Protein AF-E9US32-F1 (afdb_monomer_lite)

pLDDT: mean 86.63, std 15.6, range [25.38, 98.56]

Structure (mmCIF, N/CA/C/O backbone):
data_AF-E9US32-F1
#
_entry.id   AF-E9US32-F1
#
loop_
_atom_site.group_PDB
_atom_site.id
_atom_site.type_symbol
_atom_site.label_atom_id
_atom_site.label_alt_id
_atom_site.label_comp_id
_atom_site.label_asym_id
_atom_site.label_entity_id
_atom_site.label_seq_id
_atom_site.pdbx_PDB_ins_code
_atom_site.Cartn_x
_atom_site.Cartn_y
_atom_site.Cartn_z
_atom_site.occupancy
_atom_site.B_iso_or_equiv
_atom_site.auth_seq_id
_atom_site.auth_comp_id
_atom_site.auth_asym_id
_atom_site.auth_atom_id
_atom_site.pdbx_PDB_model_num
ATOM 1 N N . MET A 1 1 ? 42.196 -0.517 -2.746 1.00 33.12 1 MET A N 1
ATOM 2 C CA . MET A 1 1 ? 41.275 -0.641 -1.598 1.00 33.12 1 MET A CA 1
ATOM 3 C C . MET A 1 1 ? 40.089 0.260 -1.875 1.00 33.12 1 MET A C 1
ATOM 5 O O . MET A 1 1 ? 40.112 1.426 -1.510 1.00 33.12 1 MET A O 1
ATOM 9 N N . ALA A 1 2 ? 39.136 -0.258 -2.647 1.00 28.08 2 ALA A N 1
ATOM 10 C CA . ALA A 1 2 ? 37.879 0.413 -2.938 1.00 28.08 2 ALA A CA 1
ATOM 11 C C . ALA A 1 2 ? 36.905 0.068 -1.808 1.00 28.08 2 ALA A C 1
ATOM 13 O O . ALA A 1 2 ? 36.760 -1.105 -1.464 1.00 28.08 2 ALA A O 1
ATOM 14 N N . GLY A 1 3 ? 36.318 1.093 -1.194 1.00 25.38 3 GLY A N 1
ATOM 15 C CA . GLY A 1 3 ? 35.270 0.926 -0.199 1.00 25.38 3 GLY A CA 1
ATOM 16 C C . GLY A 1 3 ? 34.021 0.398 -0.886 1.00 25.38 3 GLY A C 1
ATOM 17 O O . GLY A 1 3 ? 33.358 1.132 -1.611 1.00 25.38 3 GLY A O 1
ATOM 18 N N . LEU A 1 4 ? 33.727 -0.881 -0.668 1.00 26.52 4 LEU A N 1
ATOM 19 C CA . LEU A 1 4 ? 32.399 -1.427 -0.895 1.00 26.52 4 LEU A CA 1
ATOM 20 C C . LEU A 1 4 ? 31.478 -0.754 0.122 1.00 26.52 4 LEU A C 1
ATOM 22 O O . LEU A 1 4 ? 31.579 -0.998 1.325 1.00 26.52 4 LEU A O 1
ATOM 26 N N . SER A 1 5 ? 30.642 0.153 -0.376 1.00 29.42 5 SER A N 1
ATOM 27 C CA . SER A 1 5 ? 29.498 0.670 0.358 1.00 29.42 5 SER A CA 1
ATOM 28 C C . SER A 1 5 ? 28.623 -0.527 0.713 1.00 29.42 5 SER A C 1
ATOM 30 O O . SER A 1 5 ? 28.051 -1.171 -0.164 1.00 29.42 5 SER A O 1
ATOM 32 N N . SER A 1 6 ? 28.599 -0.875 1.997 1.00 28.56 6 SER A N 1
ATOM 33 C CA . SER A 1 6 ? 27.664 -1.842 2.552 1.00 28.56 6 SER A CA 1
ATOM 34 C C . SER A 1 6 ? 26.272 -1.230 2.439 1.00 28.56 6 SER A C 1
ATOM 36 O O . SER A 1 6 ? 25.835 -0.523 3.347 1.00 28.56 6 SER A O 1
ATOM 38 N N . ALA A 1 7 ? 25.595 -1.471 1.315 1.00 28.92 7 ALA A N 1
ATOM 39 C CA . ALA A 1 7 ? 24.156 -1.296 1.226 1.00 28.92 7 ALA A CA 1
ATOM 40 C C . ALA A 1 7 ? 23.551 -2.099 2.379 1.00 28.92 7 ALA A C 1
ATOM 42 O O . ALA A 1 7 ? 23.775 -3.306 2.501 1.00 28.92 7 ALA A O 1
ATOM 43 N N . ARG A 1 8 ? 22.884 -1.403 3.302 1.00 32.75 8 ARG A N 1
ATOM 44 C CA . ARG A 1 8 ? 22.058 -2.068 4.300 1.00 32.75 8 ARG A CA 1
ATOM 45 C C . ARG A 1 8 ? 21.057 -2.912 3.523 1.00 32.75 8 ARG A C 1
ATOM 47 O O . ARG A 1 8 ? 20.440 -2.417 2.588 1.00 32.75 8 ARG A O 1
ATOM 54 N N . MET A 1 9 ? 20.936 -4.167 3.923 1.00 30.48 9 MET A N 1
ATOM 55 C CA . MET A 1 9 ? 19.876 -5.093 3.542 1.00 30.48 9 MET A CA 1
ATOM 56 C C . MET A 1 9 ? 18.570 -4.590 4.183 1.00 30.48 9 MET A C 1
ATOM 58 O O . MET A 1 9 ? 18.057 -5.183 5.121 1.00 30.48 9 MET A O 1
ATOM 62 N N . GLY A 1 10 ? 18.167 -3.380 3.795 1.00 34.59 10 GLY A N 1
ATOM 63 C CA . GLY A 1 10 ? 16.884 -2.762 4.081 1.00 34.59 10 GLY A CA 1
ATOM 64 C C . GLY A 1 10 ? 16.019 -2.964 2.851 1.00 34.59 10 GLY A C 1
ATOM 65 O O . GLY A 1 10 ? 16.542 -2.904 1.735 1.00 34.59 10 GLY A O 1
ATOM 66 N N . ASP A 1 11 ? 14.756 -3.290 3.094 1.00 50.34 11 ASP A N 1
ATOM 67 C CA . ASP A 1 11 ? 13.759 -3.715 2.119 1.00 50.34 11 ASP A CA 1
ATOM 68 C C . ASP A 1 11 ? 13.959 -3.108 0.737 1.00 50.34 11 ASP A C 1
ATOM 70 O O . ASP A 1 11 ? 13.928 -1.894 0.527 1.00 50.34 11 ASP A O 1
ATOM 74 N N . THR A 1 12 ? 14.237 -3.986 -0.217 1.00 52.41 12 THR A N 1
ATOM 75 C CA . THR A 1 12 ? 14.432 -3.574 -1.601 1.00 52.41 12 THR A CA 1
ATOM 76 C C . THR A 1 12 ? 13.021 -3.384 -2.171 1.00 52.41 12 THR A C 1
ATOM 78 O O . THR A 1 12 ? 12.238 -4.325 -2.070 1.00 52.41 12 THR A O 1
ATOM 81 N N . PRO A 1 13 ? 12.668 -2.230 -2.772 1.00 60.69 13 PRO A N 1
ATOM 82 C CA . PRO A 1 13 ? 11.285 -1.882 -3.129 1.00 60.69 13 PRO A CA 1
ATOM 83 C C . PRO A 1 13 ? 10.543 -3.021 -3.843 1.00 60.69 13 PRO A C 1
ATOM 85 O O . PRO A 1 13 ? 11.126 -3.668 -4.715 1.00 60.69 13 PRO A O 1
ATOM 88 N N . CYS A 1 14 ? 9.286 -3.283 -3.471 1.00 73.88 14 CYS A N 1
ATOM 89 C CA . CYS A 1 14 ? 8.436 -4.324 -4.069 1.00 73.88 14 CYS A CA 1
ATOM 90 C C . CYS A 1 14 ? 7.945 -3.907 -5.467 1.00 73.88 14 CYS A C 1
ATOM 92 O O . CYS A 1 14 ? 6.761 -3.680 -5.682 1.00 73.88 14 CYS A O 1
ATOM 94 N N . VAL A 1 15 ? 8.880 -3.743 -6.399 1.00 91.19 15 VAL A N 1
ATOM 95 C CA . VAL A 1 15 ? 8.635 -3.396 -7.805 1.00 91.19 15 VAL A CA 1
ATOM 96 C C . VAL A 1 15 ? 9.243 -4.460 -8.712 1.00 91.19 15 VAL A C 1
ATOM 98 O O . VAL A 1 15 ? 10.075 -5.258 -8.259 1.00 91.19 15 VAL A O 1
ATOM 101 N N . THR A 1 16 ? 8.895 -4.465 -10.002 1.00 96.69 16 THR A N 1
ATOM 102 C CA . THR A 1 16 ? 9.508 -5.394 -10.959 1.00 96.69 16 THR A CA 1
ATOM 103 C C . THR A 1 16 ? 11.023 -5.226 -10.989 1.00 96.69 16 THR A C 1
ATOM 105 O O . THR A 1 16 ? 11.547 -4.167 -11.346 1.00 96.69 16 THR A O 1
ATOM 108 N N . ARG A 1 17 ? 11.731 -6.307 -10.665 1.00 96.31 17 ARG A N 1
ATOM 109 C CA . ARG A 1 17 ? 13.176 -6.438 -10.817 1.00 96.31 17 ARG A CA 1
ATOM 110 C C . ARG A 1 17 ? 13.511 -7.201 -12.073 1.00 96.31 17 ARG A C 1
ATOM 112 O O . ARG A 1 17 ? 12.969 -8.275 -12.326 1.00 96.31 17 ARG A O 1
ATOM 119 N N . TYR A 1 18 ? 14.469 -6.673 -12.814 1.00 97.75 18 TYR A N 1
ATOM 120 C CA . TYR A 1 18 ? 14.987 -7.333 -13.992 1.00 97.75 18 TYR A CA 1
ATOM 121 C C . TYR A 1 18 ? 16.349 -7.935 -13.681 1.00 97.75 18 TYR A C 1
ATOM 123 O O . TYR A 1 18 ? 17.200 -7.317 -13.040 1.00 97.75 18 TYR A O 1
ATOM 131 N N . TYR A 1 19 ? 16.560 -9.153 -14.165 1.00 97.19 19 TYR A N 1
ATOM 132 C CA . TYR A 1 19 ? 17.785 -9.914 -13.966 1.00 97.19 19 TYR A CA 1
ATOM 133 C C . TYR A 1 19 ? 18.285 -10.467 -15.287 1.00 97.19 19 TYR A C 1
ATOM 135 O O . TYR A 1 19 ? 17.504 -10.821 -16.168 1.00 97.19 19 TYR A O 1
ATOM 143 N N . PHE A 1 20 ? 19.602 -10.595 -15.395 1.00 96.50 20 PHE A N 1
ATOM 144 C CA . PHE A 1 20 ? 20.229 -11.310 -16.490 1.00 96.50 20 PHE A CA 1
ATOM 145 C C . PHE A 1 20 ? 20.778 -12.646 -15.988 1.00 96.50 20 PHE A C 1
ATOM 147 O O . PHE A 1 20 ? 21.708 -12.681 -15.184 1.00 96.50 20 PHE A O 1
ATOM 154 N N . ASP A 1 21 ? 20.199 -13.743 -16.469 1.00 95.06 21 ASP A N 1
ATOM 155 C CA . ASP A 1 21 ? 20.734 -15.090 -16.291 1.00 95.06 21 ASP A CA 1
ATOM 156 C C . ASP A 1 21 ? 21.864 -15.292 -17.306 1.00 95.06 21 ASP A C 1
ATOM 158 O O . ASP A 1 21 ? 21.613 -15.470 -18.500 1.00 95.06 21 ASP A O 1
ATOM 162 N N . SER A 1 22 ? 23.115 -15.245 -16.841 1.00 91.31 22 SER A N 1
ATOM 163 C CA . SER A 1 22 ? 24.295 -15.392 -17.698 1.00 91.31 22 SER A CA 1
ATOM 164 C C . SER A 1 22 ? 24.464 -16.798 -18.266 1.00 91.31 22 SER A C 1
ATOM 166 O O . SER A 1 22 ? 25.012 -16.941 -19.360 1.00 91.31 22 SER A O 1
ATOM 168 N N . ASP A 1 23 ? 23.992 -17.824 -17.555 1.00 91.19 23 ASP A N 1
ATOM 169 C CA . ASP A 1 23 ? 24.135 -19.221 -17.971 1.00 91.19 23 ASP A CA 1
ATOM 170 C C . ASP A 1 23 ? 23.186 -19.532 -19.129 1.00 91.19 23 ASP A C 1
ATOM 172 O O . ASP A 1 23 ? 23.550 -20.229 -20.079 1.00 91.19 23 ASP A O 1
ATOM 176 N N . ARG A 1 24 ? 21.969 -18.977 -19.074 1.00 91.81 24 ARG A N 1
ATOM 177 C CA . ARG A 1 24 ? 20.950 -19.130 -20.124 1.00 91.81 24 ARG A CA 1
ATOM 178 C C . ARG A 1 24 ? 20.936 -17.990 -21.138 1.00 91.81 24 ARG A C 1
ATOM 180 O O . ARG A 1 24 ? 20.272 -18.118 -22.163 1.00 91.81 24 ARG A O 1
ATOM 187 N N . ARG A 1 25 ? 21.661 -16.900 -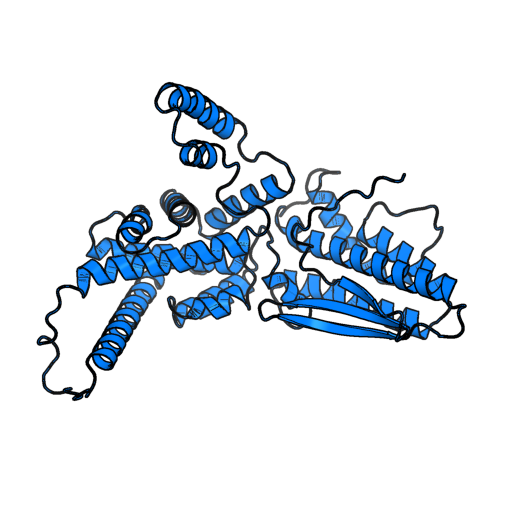20.866 1.00 91.50 25 ARG A N 1
ATOM 188 C CA . ARG A 1 25 ? 21.627 -15.619 -21.596 1.00 91.50 25 ARG A CA 1
ATOM 189 C C . ARG A 1 25 ? 20.204 -15.080 -21.731 1.00 91.50 25 ARG A C 1
ATOM 191 O O . ARG A 1 25 ? 19.764 -14.726 -22.819 1.00 91.50 25 ARG A O 1
ATOM 198 N N . GLN A 1 26 ? 19.484 -15.029 -20.616 1.00 95.81 26 GLN A N 1
ATOM 199 C CA . GLN A 1 26 ? 18.077 -14.629 -20.571 1.00 95.81 26 GLN A CA 1
ATOM 200 C C . GLN A 1 26 ? 17.880 -13.379 -19.734 1.00 95.81 26 GLN A C 1
ATOM 202 O O . GLN A 1 26 ? 18.433 -13.263 -18.644 1.00 95.81 26 GLN A O 1
ATOM 207 N N . LEU A 1 27 ? 17.054 -12.467 -20.235 1.00 97.69 27 LEU A N 1
ATOM 208 C CA . LEU A 1 27 ? 16.496 -11.385 -19.441 1.00 97.69 27 LEU A CA 1
ATOM 209 C C . LEU A 1 27 ? 15.229 -11.903 -18.752 1.00 97.69 27 LEU A C 1
ATOM 211 O O . LEU A 1 27 ? 14.316 -12.407 -19.410 1.00 97.69 27 LEU A O 1
ATOM 215 N N . LEU A 1 28 ? 15.192 -11.797 -17.431 1.00 98.12 28 LEU A N 1
ATOM 216 C CA . LEU A 1 28 ? 14.092 -12.222 -16.574 1.00 98.12 28 LEU A CA 1
ATOM 217 C C . LEU A 1 28 ? 13.494 -10.999 -15.882 1.00 98.12 28 LEU A C 1
ATOM 219 O O . LEU A 1 28 ? 14.233 -10.086 -15.524 1.00 98.12 28 LEU A O 1
ATOM 223 N N . ALA A 1 29 ? 12.186 -11.014 -15.658 1.00 97.75 29 ALA A N 1
ATOM 224 C CA . ALA A 1 29 ? 11.481 -10.048 -14.827 1.00 97.75 29 ALA A CA 1
ATOM 225 C C . ALA A 1 29 ? 10.847 -10.788 -13.651 1.00 97.75 29 ALA A C 1
ATOM 227 O O . ALA A 1 29 ? 10.206 -11.824 -13.849 1.00 97.75 29 ALA A O 1
ATOM 228 N N . THR A 1 30 ? 11.024 -10.278 -12.438 1.00 96.38 30 THR A N 1
ATOM 229 C CA . THR A 1 30 ? 10.445 -10.847 -11.221 1.00 96.38 30 THR A CA 1
ATOM 230 C C . THR A 1 30 ? 9.756 -9.775 -10.409 1.00 96.38 30 THR A C 1
ATOM 232 O O . THR A 1 30 ? 10.278 -8.668 -10.297 1.00 96.38 30 THR A O 1
ATOM 235 N N . TRP A 1 31 ? 8.641 -10.113 -9.789 1.00 94.75 31 TRP A N 1
ATOM 236 C CA . TRP A 1 31 ? 7.932 -9.201 -8.909 1.00 94.75 31 TRP A CA 1
ATOM 237 C C . TRP A 1 31 ? 7.152 -9.960 -7.858 1.00 94.75 31 TRP A C 1
ATOM 239 O O . TRP A 1 31 ? 6.773 -11.110 -8.078 1.00 94.75 31 TRP A O 1
ATOM 249 N N . ASP A 1 32 ? 6.887 -9.299 -6.743 1.00 91.06 32 ASP A N 1
ATOM 250 C CA . ASP A 1 32 ? 6.086 -9.866 -5.674 1.00 91.06 32 ASP A CA 1
ATOM 251 C C . ASP A 1 32 ? 4.621 -9.467 -5.822 1.00 91.06 32 ASP A C 1
ATOM 253 O O . ASP A 1 32 ? 4.270 -8.419 -6.360 1.00 91.06 32 ASP A O 1
ATOM 257 N N . THR A 1 33 ? 3.757 -10.351 -5.356 1.00 88.88 33 THR A N 1
ATOM 258 C CA . THR A 1 33 ? 2.329 -10.116 -5.159 1.00 88.88 33 THR A CA 1
ATOM 259 C C . THR A 1 33 ? 2.014 -10.431 -3.706 1.00 88.88 33 THR A C 1
ATOM 261 O O . THR A 1 33 ? 2.810 -11.090 -3.031 1.00 88.88 33 THR A O 1
ATOM 264 N N . GLY A 1 34 ? 0.839 -10.036 -3.218 1.00 85.00 34 GLY A N 1
ATOM 265 C CA . GLY A 1 34 ? 0.440 -10.347 -1.843 1.00 85.00 34 GLY A CA 1
ATOM 266 C C . GLY A 1 34 ? 0.414 -11.847 -1.504 1.00 85.00 34 GLY A C 1
ATOM 267 O O . GLY A 1 34 ? 0.432 -12.199 -0.330 1.00 85.00 34 GLY A O 1
ATOM 268 N N . VAL A 1 35 ? 0.428 -12.744 -2.499 1.00 87.62 35 VAL A N 1
ATOM 269 C CA . VAL A 1 35 ? 0.443 -14.207 -2.308 1.00 87.62 35 VAL A CA 1
ATOM 270 C C . VAL A 1 35 ? 1.777 -14.878 -2.668 1.00 87.62 35 VAL A C 1
ATOM 272 O O . VAL A 1 35 ? 1.917 -16.089 -2.488 1.00 87.62 35 VAL A O 1
ATOM 275 N N . GLY A 1 36 ? 2.766 -14.126 -3.164 1.00 89.12 36 GLY A N 1
ATOM 276 C CA . GLY A 1 36 ? 4.097 -14.643 -3.495 1.00 89.12 36 GLY A CA 1
ATOM 277 C C . GLY A 1 36 ? 4.745 -14.022 -4.735 1.00 89.12 36 GLY A C 1
ATOM 278 O O . GLY A 1 36 ? 4.181 -13.151 -5.395 1.00 89.12 36 GLY A O 1
ATOM 279 N N . GLY A 1 37 ? 5.953 -14.492 -5.051 1.00 91.06 37 GLY A N 1
ATOM 280 C CA . GLY A 1 37 ? 6.758 -13.995 -6.166 1.00 91.06 37 GLY A CA 1
ATOM 281 C C . GLY A 1 37 ? 6.405 -14.630 -7.513 1.00 91.06 37 GLY A C 1
ATOM 282 O O . GLY A 1 37 ? 6.211 -15.841 -7.628 1.00 91.06 37 GLY A O 1
ATOM 283 N N . HIS A 1 38 ? 6.394 -13.810 -8.557 1.00 93.81 38 HIS A N 1
ATOM 284 C CA . HIS A 1 38 ? 6.261 -14.206 -9.952 1.00 93.81 38 HIS A CA 1
ATOM 285 C C . HIS A 1 38 ? 7.571 -13.961 -10.697 1.00 93.81 38 HIS A C 1
ATOM 287 O O . HIS A 1 38 ? 8.312 -13.026 -10.403 1.00 93.81 38 HIS A O 1
ATOM 293 N N . ALA A 1 39 ? 7.846 -14.799 -11.693 1.00 95.81 39 ALA A N 1
ATOM 294 C CA . ALA A 1 39 ? 8.992 -14.647 -12.576 1.00 95.81 39 ALA A CA 1
ATOM 295 C C . ALA A 1 39 ? 8.594 -14.998 -14.008 1.00 95.81 39 ALA A C 1
ATOM 297 O O . ALA A 1 39 ? 7.992 -16.047 -14.251 1.00 95.81 39 ALA A O 1
ATOM 298 N N . ILE A 1 40 ? 8.966 -14.149 -14.961 1.00 97.25 40 ILE A N 1
ATOM 299 C CA . ILE A 1 40 ? 8.816 -14.425 -16.389 1.00 97.25 40 ILE A CA 1
ATOM 300 C C . ILE A 1 40 ? 10.134 -14.206 -17.115 1.00 97.25 40 ILE A C 1
ATOM 302 O O . ILE A 1 40 ? 11.005 -13.455 -16.678 1.00 97.25 40 ILE A O 1
ATOM 306 N N . ARG A 1 41 ? 10.263 -14.858 -18.265 1.00 97.94 41 ARG A N 1
ATOM 307 C CA . ARG A 1 41 ? 11.333 -14.574 -19.213 1.00 97.94 41 ARG A CA 1
ATOM 308 C C . ARG A 1 41 ? 10.867 -13.493 -20.181 1.00 97.94 41 ARG A C 1
ATOM 310 O O . ARG A 1 41 ? 9.861 -13.696 -20.854 1.00 97.94 41 ARG A O 1
ATOM 317 N N . VAL A 1 42 ? 11.639 -12.416 -20.279 1.00 97.94 42 VAL A N 1
ATOM 318 C CA . VAL A 1 42 ? 11.389 -11.280 -21.174 1.00 97.94 42 VAL A CA 1
ATOM 319 C C . VAL A 1 42 ? 11.977 -11.551 -22.556 1.00 97.94 42 VAL A C 1
ATOM 321 O O . VAL A 1 42 ? 11.264 -11.539 -23.552 1.00 97.94 42 VAL A O 1
ATOM 324 N N . ALA A 1 43 ? 13.278 -11.849 -22.627 1.00 97.19 43 ALA A N 1
ATOM 325 C CA . ALA A 1 43 ? 13.981 -12.023 -23.896 1.00 97.19 43 ALA A CA 1
ATOM 326 C C . ALA A 1 43 ? 15.167 -12.991 -23.781 1.00 97.19 43 ALA A C 1
ATOM 328 O O . ALA A 1 43 ? 15.773 -13.130 -22.717 1.00 97.19 43 ALA A O 1
ATOM 329 N N . ASP A 1 44 ? 15.525 -13.626 -24.898 1.00 95.06 44 ASP A N 1
ATOM 330 C CA . ASP A 1 44 ? 16.792 -14.345 -25.057 1.00 95.06 44 ASP A CA 1
ATOM 331 C C . ASP A 1 44 ? 17.827 -13.379 -25.670 1.00 95.06 44 ASP A C 1
ATOM 333 O O . ASP A 1 44 ? 17.601 -12.812 -26.741 1.00 95.06 44 ASP A O 1
ATOM 337 N N . ILE A 1 45 ? 18.963 -13.175 -25.000 1.00 90.19 45 ILE A N 1
ATOM 338 C CA . ILE A 1 45 ? 20.036 -12.295 -25.476 1.00 90.19 45 ILE A CA 1
ATOM 339 C C . ILE A 1 45 ? 20.917 -13.067 -26.475 1.00 90.19 45 ILE A C 1
ATOM 341 O O . ILE A 1 45 ? 21.461 -14.118 -26.110 1.00 90.19 45 ILE A O 1
ATOM 345 N N . PRO A 1 46 ? 21.100 -12.558 -27.713 1.00 87.31 46 PRO A N 1
ATOM 346 C CA . PRO A 1 46 ? 21.874 -13.207 -28.768 1.00 87.31 46 PRO A CA 1
ATOM 347 C C . PRO A 1 46 ? 23.228 -13.740 -28.297 1.00 87.31 46 PRO A C 1
ATOM 349 O O . PRO A 1 46 ? 23.942 -13.070 -27.550 1.00 87.31 46 PRO A O 1
ATOM 352 N N . THR A 1 47 ? 23.577 -14.960 -28.718 1.00 78.44 47 THR A N 1
ATOM 353 C CA . THR A 1 47 ? 24.789 -15.678 -28.281 1.00 78.44 47 THR A CA 1
ATOM 354 C C . THR A 1 47 ? 26.060 -15.277 -29.025 1.00 78.44 47 THR A C 1
ATOM 356 O O . THR A 1 47 ? 27.156 -15.643 -28.609 1.00 78.44 47 THR A O 1
ATOM 359 N N . ASP A 1 48 ? 25.900 -14.591 -30.151 1.00 77.50 48 ASP A N 1
ATOM 360 C CA . ASP A 1 48 ? 26.945 -14.160 -31.079 1.00 77.50 48 ASP A CA 1
ATOM 361 C C . ASP A 1 48 ? 27.757 -12.960 -30.575 1.00 77.50 48 ASP A C 1
ATOM 363 O O . ASP A 1 48 ? 28.880 -12.754 -31.035 1.00 77.50 48 ASP A O 1
ATOM 367 N N . LEU A 1 49 ? 27.255 -12.230 -29.576 1.00 70.06 49 LEU A N 1
ATOM 368 C CA . LEU A 1 49 ? 28.072 -11.303 -28.800 1.00 70.06 49 LEU A CA 1
ATOM 369 C C . LEU A 1 49 ? 29.132 -12.061 -27.991 1.00 70.06 49 LEU A C 1
ATOM 371 O O . LEU A 1 49 ? 28.805 -13.024 -27.281 1.00 70.06 49 LEU A O 1
ATOM 375 N N . GLU A 1 50 ? 30.380 -11.577 -28.059 1.00 67.00 50 GLU A N 1
ATOM 376 C CA . GLU A 1 50 ? 31.491 -12.039 -27.221 1.00 67.00 50 GLU A CA 1
ATOM 377 C C . GLU A 1 50 ? 31.048 -12.149 -25.751 1.00 67.00 50 GLU A C 1
ATOM 379 O O . GLU A 1 50 ? 30.305 -11.308 -25.244 1.00 67.00 50 GLU A O 1
ATOM 384 N N . ILE A 1 51 ? 31.483 -13.212 -25.067 1.00 60.00 51 ILE A N 1
ATOM 385 C CA . ILE A 1 51 ? 30.947 -13.608 -23.752 1.00 60.00 51 ILE A CA 1
ATOM 386 C C . ILE A 1 51 ? 31.142 -12.504 -22.697 1.00 60.00 51 ILE A C 1
ATOM 388 O O . ILE A 1 51 ? 30.223 -12.244 -21.925 1.00 60.00 51 ILE A O 1
ATOM 392 N N . GLU A 1 52 ? 32.292 -11.820 -22.677 1.00 65.50 52 GLU A N 1
ATOM 393 C CA . GLU A 1 52 ? 32.559 -10.750 -21.701 1.00 65.50 52 GLU A CA 1
ATOM 394 C C . GLU A 1 52 ? 31.746 -9.461 -21.965 1.00 65.50 52 GLU A C 1
ATOM 396 O O . GLU A 1 52 ? 31.083 -8.996 -21.033 1.00 65.50 52 GLU A O 1
ATOM 401 N N . PRO A 1 53 ? 31.691 -8.904 -23.194 1.00 67.56 53 PRO A N 1
ATOM 402 C CA . PRO A 1 53 ? 30.788 -7.793 -23.514 1.00 67.56 53 PRO A CA 1
ATOM 403 C C . PRO A 1 53 ? 29.301 -8.138 -23.336 1.00 67.56 53 PRO A C 1
ATOM 405 O O . PRO A 1 53 ? 28.535 -7.330 -22.814 1.00 67.56 53 PRO A O 1
ATOM 408 N N . GLY A 1 54 ? 28.888 -9.352 -23.716 1.00 67.69 54 GLY A N 1
ATOM 409 C CA . GLY A 1 54 ? 27.488 -9.783 -23.673 1.00 67.69 54 GLY A CA 1
ATOM 410 C C . GLY A 1 54 ? 26.908 -9.868 -22.259 1.00 67.69 54 GLY A C 1
ATOM 411 O O . GLY A 1 54 ? 25.760 -9.478 -22.047 1.00 67.69 54 GLY A O 1
ATOM 412 N N . VAL A 1 55 ? 27.700 -10.314 -21.275 1.00 77.56 55 VAL A N 1
ATOM 413 C CA . VAL A 1 55 ? 27.279 -10.317 -19.861 1.00 77.56 55 VAL A CA 1
ATOM 414 C C . VAL A 1 55 ? 27.129 -8.889 -19.334 1.00 77.56 55 VAL A C 1
ATOM 416 O O . VAL A 1 55 ? 26.144 -8.591 -18.660 1.00 77.56 55 VAL A O 1
ATOM 419 N N . GLY A 1 56 ? 28.057 -7.991 -19.682 1.00 87.12 56 GLY A N 1
ATOM 420 C CA . GLY A 1 56 ? 27.976 -6.578 -19.302 1.00 87.12 56 GLY A CA 1
ATOM 421 C C . GLY A 1 56 ? 26.724 -5.888 -19.850 1.00 87.12 56 GLY A C 1
ATOM 422 O O . GLY A 1 56 ? 26.030 -5.201 -19.103 1.00 87.12 56 GLY A O 1
ATOM 423 N N . ILE A 1 57 ? 26.399 -6.131 -21.123 1.00 90.25 57 ILE A N 1
ATOM 424 C CA . ILE A 1 57 ? 25.213 -5.580 -21.799 1.00 90.25 57 ILE A CA 1
ATOM 425 C C . ILE A 1 57 ? 23.919 -6.081 -21.147 1.00 90.25 57 ILE A C 1
ATOM 427 O O . ILE A 1 57 ? 23.050 -5.273 -20.818 1.00 90.25 57 ILE A O 1
ATOM 431 N N . GLY A 1 58 ? 23.794 -7.393 -20.913 1.00 92.38 58 GLY A N 1
ATOM 432 C CA . GLY A 1 58 ? 22.602 -7.972 -20.283 1.00 92.38 58 GLY A CA 1
ATOM 433 C C . GLY A 1 58 ? 22.352 -7.422 -18.876 1.00 92.38 58 GLY A C 1
ATOM 434 O O . GLY A 1 58 ? 21.231 -7.030 -18.551 1.00 92.38 58 GLY A O 1
ATOM 435 N N . VAL A 1 59 ? 23.407 -7.318 -18.059 1.00 95.00 59 VAL A N 1
ATOM 436 C CA . VAL A 1 59 ? 23.330 -6.738 -16.707 1.00 95.00 59 VAL A CA 1
ATOM 437 C C . VAL A 1 59 ? 22.978 -5.249 -16.754 1.00 95.00 59 VAL A C 1
ATOM 439 O O . VAL A 1 59 ? 22.148 -4.793 -15.968 1.00 95.00 59 VAL A O 1
ATOM 442 N N . ALA A 1 60 ? 23.568 -4.485 -17.678 1.00 95.44 60 ALA A N 1
ATOM 443 C CA . ALA A 1 60 ? 23.264 -3.065 -17.833 1.00 95.44 60 ALA A CA 1
ATOM 444 C C . ALA A 1 60 ? 21.803 -2.836 -18.252 1.00 95.44 60 ALA A C 1
ATOM 446 O O . ALA A 1 60 ? 21.143 -1.956 -17.699 1.00 95.44 60 ALA A O 1
ATOM 447 N N . LEU A 1 61 ? 21.279 -3.650 -19.176 1.00 97.12 61 LEU A N 1
ATOM 448 C CA . LEU A 1 61 ? 19.882 -3.581 -19.604 1.00 97.12 61 LEU A CA 1
ATOM 449 C C . LEU A 1 61 ? 18.932 -3.892 -18.442 1.00 97.12 61 LEU A C 1
ATOM 451 O O . LEU A 1 61 ? 18.021 -3.115 -18.171 1.00 97.12 61 LEU A O 1
ATOM 455 N N . ALA A 1 62 ? 19.191 -4.975 -17.706 1.00 97.69 62 ALA A N 1
ATOM 456 C CA . ALA A 1 62 ? 18.423 -5.344 -16.519 1.00 97.69 62 ALA A CA 1
ATOM 457 C C . ALA A 1 62 ? 18.425 -4.227 -15.458 1.00 97.69 62 ALA A C 1
ATOM 459 O O . ALA A 1 62 ? 17.389 -3.886 -14.886 1.00 97.69 62 ALA A O 1
ATOM 460 N N . SER A 1 63 ? 19.576 -3.586 -15.244 1.00 97.06 63 SER A N 1
ATOM 461 C CA . SER A 1 63 ? 19.695 -2.446 -14.333 1.00 97.06 63 SER A CA 1
ATOM 462 C C . SER A 1 63 ? 18.841 -1.251 -14.775 1.00 97.06 63 SER A C 1
ATOM 464 O O . SER A 1 63 ? 18.144 -0.669 -13.945 1.00 97.06 63 SER A O 1
ATOM 466 N N . ARG A 1 64 ? 18.833 -0.909 -16.073 1.00 97.81 64 ARG A N 1
ATOM 467 C CA . ARG A 1 64 ? 18.008 0.188 -16.610 1.00 97.81 64 ARG A CA 1
ATOM 468 C C . ARG A 1 64 ? 16.515 -0.090 -16.529 1.00 97.81 64 ARG A C 1
ATOM 470 O O . ARG A 1 64 ? 15.768 0.802 -16.147 1.00 97.81 64 ARG A O 1
ATOM 477 N N . LEU A 1 65 ? 16.088 -1.311 -16.836 1.00 98.44 65 LEU A N 1
ATOM 478 C CA . LEU A 1 65 ? 14.678 -1.690 -16.740 1.00 98.44 65 LEU A CA 1
ATOM 479 C C . LEU A 1 65 ? 14.194 -1.717 -15.287 1.00 98.44 65 LEU A C 1
ATOM 481 O O . LEU A 1 65 ? 13.085 -1.275 -15.004 1.00 98.44 65 LEU A O 1
ATOM 485 N N . THR A 1 66 ? 15.052 -2.137 -14.352 1.00 98.00 66 THR A N 1
ATOM 486 C CA . THR A 1 66 ? 14.748 -2.049 -12.914 1.00 98.00 66 THR A CA 1
ATOM 487 C C . THR A 1 66 ? 14.608 -0.592 -12.477 1.00 98.00 66 THR A C 1
ATOM 489 O O . THR A 1 66 ? 13.626 -0.250 -11.833 1.00 98.00 66 THR A O 1
ATOM 492 N N . GLY A 1 67 ? 15.526 0.289 -12.892 1.00 97.56 67 GLY A N 1
ATOM 493 C CA . GLY A 1 67 ? 15.425 1.722 -12.596 1.00 97.56 67 GLY A CA 1
ATOM 494 C C . GLY A 1 67 ? 14.192 2.392 -13.215 1.00 97.56 67 GLY A C 1
ATOM 495 O O . GLY A 1 67 ? 13.617 3.291 -12.608 1.00 97.56 67 GLY A O 1
ATOM 496 N N . LEU A 1 68 ? 13.760 1.947 -14.402 1.00 97.94 68 LEU A N 1
ATOM 497 C CA . LEU A 1 68 ? 12.516 2.401 -15.032 1.00 97.94 68 LEU A CA 1
ATOM 498 C C . LEU A 1 68 ? 11.295 1.979 -14.208 1.00 97.94 68 LEU A C 1
ATOM 500 O O . LEU A 1 68 ? 10.461 2.825 -13.904 1.00 97.94 68 LEU A O 1
ATOM 504 N N . SER A 1 69 ? 11.222 0.704 -13.819 1.00 97.88 69 SER A N 1
ATOM 505 C CA . SER A 1 69 ? 10.171 0.159 -12.948 1.00 97.88 69 SER A CA 1
ATOM 506 C C . SER A 1 69 ? 10.102 0.903 -11.608 1.00 97.88 69 SER A C 1
ATOM 508 O O . SER A 1 69 ? 9.043 1.394 -11.222 1.00 97.88 69 SER A O 1
ATOM 510 N N . GLU A 1 70 ? 11.244 1.106 -10.941 1.00 96.00 70 GLU A N 1
ATOM 511 C CA . GLU A 1 70 ? 11.331 1.883 -9.697 1.00 96.00 70 GLU A CA 1
ATOM 512 C C . GLU A 1 70 ? 10.816 3.319 -9.875 1.00 96.00 70 GLU A C 1
ATOM 514 O O . GLU A 1 70 ? 10.055 3.812 -9.040 1.00 96.00 70 GLU A O 1
ATOM 519 N N . ALA A 1 71 ? 11.198 3.991 -10.965 1.00 95.12 71 ALA A N 1
ATOM 520 C CA . ALA A 1 71 ? 10.734 5.341 -11.266 1.00 95.12 71 ALA A CA 1
ATOM 521 C C . ALA A 1 71 ? 9.225 5.388 -11.561 1.00 95.12 71 ALA A C 1
ATOM 523 O O . ALA A 1 71 ? 8.544 6.294 -11.083 1.00 95.12 71 ALA A O 1
ATOM 524 N N . ALA A 1 72 ? 8.693 4.404 -12.289 1.00 95.81 72 ALA A N 1
ATOM 525 C CA . ALA A 1 72 ? 7.272 4.312 -12.605 1.00 95.81 72 ALA A CA 1
ATOM 526 C C . ALA A 1 72 ? 6.427 4.056 -11.343 1.00 95.81 72 ALA A C 1
ATOM 528 O O . ALA A 1 72 ? 5.507 4.809 -11.046 1.00 95.81 72 ALA A O 1
ATOM 529 N N . TRP A 1 73 ? 6.775 3.074 -10.511 1.00 95.06 73 TRP A N 1
ATOM 530 C CA . TRP A 1 73 ? 6.045 2.808 -9.262 1.00 95.06 73 TRP A CA 1
ATOM 531 C C . TRP A 1 73 ? 6.235 3.893 -8.191 1.00 95.06 73 TRP A C 1
ATOM 533 O O . TRP A 1 73 ? 5.420 4.028 -7.268 1.00 95.06 73 TRP A O 1
ATOM 543 N N . ARG A 1 74 ? 7.269 4.734 -8.309 1.00 92.06 74 ARG A N 1
ATOM 544 C CA . ARG A 1 74 ? 7.382 5.946 -7.489 1.00 92.06 74 ARG A CA 1
ATOM 545 C C . ARG A 1 74 ? 6.232 6.918 -7.770 1.00 92.06 74 ARG A C 1
ATOM 547 O O . ARG A 1 74 ? 5.724 7.512 -6.817 1.00 92.06 74 ARG A O 1
ATOM 554 N N . THR A 1 75 ? 5.774 7.049 -9.022 1.00 91.88 75 THR A N 1
ATOM 555 C CA . THR A 1 75 ? 4.611 7.899 -9.339 1.00 91.88 75 THR A CA 1
ATOM 556 C C . THR A 1 75 ? 3.341 7.358 -8.686 1.00 91.88 75 THR A C 1
ATOM 558 O O . THR A 1 75 ? 2.561 8.145 -8.160 1.00 91.88 75 THR A O 1
ATOM 561 N N . TYR A 1 76 ? 3.181 6.033 -8.604 1.00 91.62 76 TYR A N 1
ATOM 562 C CA . TYR A 1 76 ? 2.072 5.394 -7.885 1.00 91.62 76 TYR A CA 1
ATOM 563 C C . TYR A 1 76 ? 2.089 5.704 -6.378 1.00 91.62 76 TYR A C 1
ATOM 565 O O . TYR A 1 76 ? 1.115 6.198 -5.809 1.00 91.62 76 TYR A O 1
ATOM 573 N N . THR A 1 77 ? 3.218 5.442 -5.719 1.00 89.94 77 THR A N 1
ATOM 574 C CA . THR A 1 77 ? 3.340 5.532 -4.251 1.00 89.94 77 THR A CA 1
ATOM 575 C C . THR A 1 77 ? 3.327 6.968 -3.721 1.00 89.94 77 THR A C 1
ATOM 577 O O . THR A 1 77 ? 2.814 7.221 -2.626 1.00 89.94 77 THR A O 1
ATOM 580 N N . HIS A 1 78 ? 3.854 7.924 -4.494 1.00 83.62 78 HIS A N 1
ATOM 581 C CA . HIS A 1 78 ? 4.025 9.314 -4.059 1.00 83.62 78 HIS A CA 1
ATOM 582 C C . HIS A 1 78 ? 3.124 10.317 -4.802 1.00 83.62 78 HIS A C 1
ATOM 584 O O . HIS A 1 78 ? 2.945 11.434 -4.314 1.00 83.62 78 HIS A O 1
ATOM 590 N N . GLY A 1 79 ? 2.529 9.946 -5.942 1.00 72.12 79 GLY A N 1
ATOM 591 C CA . GLY A 1 79 ? 1.704 10.845 -6.760 1.00 72.12 79 GLY A CA 1
ATOM 592 C C . GLY A 1 79 ? 0.360 11.203 -6.119 1.00 72.12 79 GLY A C 1
ATOM 593 O O . GLY A 1 79 ? -0.066 12.353 -6.186 1.00 72.12 79 GLY A O 1
ATOM 594 N N . GLY A 1 80 ? -0.266 10.262 -5.401 1.00 63.28 80 GLY A N 1
ATOM 595 C CA . GLY A 1 80 ? -1.576 10.454 -4.756 1.00 63.28 80 GLY A CA 1
ATOM 596 C C . GLY A 1 80 ? -1.618 11.481 -3.614 1.00 63.28 80 GLY A C 1
ATOM 597 O O . GLY A 1 80 ? -2.696 11.807 -3.123 1.00 63.28 80 GLY A O 1
ATOM 598 N N . ARG A 1 81 ? -0.466 12.021 -3.193 1.00 60.81 81 ARG A N 1
ATOM 599 C CA . ARG A 1 81 ? -0.370 13.066 -2.156 1.00 60.81 81 ARG A CA 1
ATOM 600 C C . ARG A 1 81 ? -0.883 14.436 -2.615 1.00 60.81 81 ARG A C 1
ATOM 602 O O . ARG A 1 81 ? -1.070 15.315 -1.775 1.00 60.81 81 ARG A O 1
ATOM 609 N N . PHE A 1 82 ? -1.062 14.647 -3.920 1.00 54.44 82 PHE A N 1
ATOM 610 C CA . PHE A 1 82 ? -1.277 15.976 -4.486 1.00 54.44 82 PHE A CA 1
ATOM 611 C C . PHE A 1 82 ? -2.442 15.956 -5.481 1.00 54.44 82 PHE A C 1
ATOM 613 O O . PHE A 1 82 ? -2.322 15.463 -6.596 1.00 54.44 82 PHE A O 1
ATOM 620 N N . THR A 1 83 ? -3.593 16.485 -5.065 1.00 50.19 83 THR A N 1
ATOM 621 C CA . THR A 1 83 ? -4.806 16.595 -5.898 1.00 50.19 83 THR A CA 1
ATOM 622 C C . THR A 1 83 ? -4.791 17.809 -6.830 1.00 50.19 83 THR A C 1
ATOM 624 O O . THR A 1 83 ? -5.565 17.865 -7.783 1.00 50.19 83 THR A O 1
ATOM 627 N N . GLU A 1 84 ? -3.888 18.761 -6.596 1.00 55.72 84 GLU A N 1
ATOM 628 C CA . GLU A 1 84 ? -3.636 19.904 -7.471 1.00 55.72 84 GLU A CA 1
ATOM 629 C C . GLU A 1 84 ? -2.183 19.868 -7.960 1.00 55.72 84 GLU A C 1
ATOM 631 O O . GLU A 1 84 ? -1.311 19.395 -7.221 1.00 55.72 84 GLU A O 1
ATOM 636 N N . PRO A 1 85 ? -1.888 20.367 -9.180 1.00 57.09 85 PRO A N 1
ATOM 637 C CA . PRO A 1 85 ? -0.514 20.560 -9.615 1.00 57.09 85 PRO A CA 1
ATOM 638 C C . PRO A 1 85 ? 0.181 21.416 -8.560 1.00 57.09 85 PRO A C 1
ATOM 640 O O . PRO A 1 85 ? -0.166 22.585 -8.381 1.00 57.09 85 PRO A O 1
ATOM 643 N N . GLY A 1 86 ? 1.112 20.809 -7.823 1.00 60.69 86 GLY A N 1
ATOM 644 C CA . GLY A 1 86 ? 1.874 21.521 -6.810 1.00 60.69 86 GLY A CA 1
ATOM 645 C C . GLY A 1 86 ? 2.595 22.719 -7.422 1.00 60.69 86 GLY A C 1
ATOM 646 O O . GLY A 1 86 ? 2.705 22.857 -8.645 1.00 60.69 86 GLY A O 1
ATOM 647 N N . GLU A 1 87 ? 3.125 23.592 -6.570 1.00 70.56 87 GLU A N 1
ATOM 648 C CA . GLU A 1 87 ? 3.958 24.693 -7.047 1.00 70.56 87 GLU A CA 1
ATOM 649 C C . GLU A 1 87 ? 5.066 24.164 -7.975 1.00 70.56 87 GLU A C 1
ATOM 651 O O . GLU A 1 87 ? 5.618 23.078 -7.763 1.00 70.56 87 GLU A O 1
ATOM 656 N N . LEU A 1 88 ? 5.380 24.919 -9.030 1.00 77.69 88 LEU A N 1
ATOM 657 C CA . LEU A 1 88 ? 6.415 24.538 -9.993 1.00 77.69 88 LEU A CA 1
ATOM 658 C C . LEU A 1 88 ? 7.713 24.160 -9.268 1.00 77.69 88 LEU A C 1
ATOM 660 O O . LEU A 1 88 ? 8.185 24.897 -8.403 1.00 77.69 88 LEU A O 1
ATOM 664 N N . ASN A 1 89 ? 8.325 23.049 -9.686 1.00 75.75 89 ASN A N 1
ATOM 665 C CA . ASN A 1 89 ? 9.541 22.468 -9.098 1.00 75.75 89 ASN A CA 1
ATOM 666 C C . ASN A 1 89 ? 9.391 21.854 -7.696 1.00 75.75 89 ASN A C 1
ATOM 668 O O . ASN A 1 89 ? 10.404 21.545 -7.064 1.00 75.75 89 ASN A O 1
ATOM 672 N N . THR A 1 90 ? 8.169 21.639 -7.214 1.00 80.69 90 THR A N 1
ATOM 673 C CA . THR A 1 90 ? 7.931 20.739 -6.078 1.00 80.69 90 THR A CA 1
ATOM 674 C C . THR A 1 90 ? 8.037 19.275 -6.506 1.00 80.69 90 THR A C 1
ATOM 676 O O . THR A 1 90 ? 7.925 18.950 -7.689 1.00 80.69 90 THR A O 1
ATOM 679 N N . GLU A 1 91 ? 8.229 18.375 -5.540 1.00 80.50 91 GLU A N 1
ATOM 680 C CA . GLU A 1 91 ? 8.222 16.927 -5.795 1.00 80.50 91 GLU A CA 1
ATOM 681 C C . GLU A 1 91 ? 6.885 16.464 -6.392 1.00 80.50 91 GLU A C 1
ATOM 683 O O . GLU A 1 91 ? 6.864 15.690 -7.341 1.00 80.50 91 GLU A O 1
ATOM 688 N N . ALA A 1 92 ? 5.777 17.025 -5.902 1.00 78.06 92 ALA A N 1
ATOM 689 C CA . ALA A 1 92 ? 4.435 16.827 -6.441 1.00 78.06 92 ALA A CA 1
ATOM 690 C C . ALA A 1 92 ? 4.358 17.082 -7.948 1.00 78.06 92 ALA A C 1
ATOM 692 O O . ALA A 1 92 ? 3.864 16.259 -8.715 1.00 78.06 92 ALA A O 1
ATOM 693 N N . TRP A 1 93 ? 4.866 18.244 -8.361 1.00 82.31 93 TRP A N 1
ATOM 694 C CA . TRP A 1 93 ? 4.887 18.642 -9.757 1.00 82.31 93 TRP A CA 1
ATOM 695 C C . TRP A 1 93 ? 5.760 17.694 -10.588 1.00 82.31 93 TRP A C 1
ATOM 697 O O . TRP A 1 93 ? 5.334 17.274 -11.657 1.00 82.31 93 TRP A O 1
ATOM 707 N N . ARG A 1 94 ? 6.935 17.295 -10.079 1.00 86.12 94 ARG A N 1
ATOM 708 C CA . ARG A 1 94 ? 7.834 16.365 -10.784 1.00 86.12 94 ARG A CA 1
ATOM 709 C C . ARG A 1 94 ? 7.204 14.997 -11.011 1.00 86.12 94 ARG A C 1
ATOM 711 O O . ARG A 1 94 ? 7.245 14.516 -12.131 1.00 86.12 94 ARG A O 1
ATOM 718 N N . LEU A 1 95 ? 6.568 14.416 -9.994 1.00 86.62 95 LEU A N 1
ATOM 719 C CA . LEU A 1 95 ? 5.911 13.110 -10.114 1.00 86.62 95 LEU A CA 1
ATOM 720 C C . LEU A 1 95 ? 4.757 13.132 -11.127 1.00 86.62 95 LEU A C 1
ATOM 722 O O . LEU A 1 95 ? 4.546 12.156 -11.841 1.00 86.62 95 LEU A O 1
ATOM 726 N N . LEU A 1 96 ? 4.023 14.248 -11.210 1.00 85.44 96 LEU A N 1
ATOM 727 C CA . LEU A 1 96 ? 2.973 14.433 -12.214 1.00 85.44 96 LEU A CA 1
ATOM 728 C C . LEU A 1 96 ? 3.537 14.584 -13.632 1.00 85.44 96 LEU A C 1
ATOM 730 O O . LEU A 1 96 ? 2.918 14.090 -14.571 1.00 85.44 96 LEU A O 1
ATOM 734 N N . GLU A 1 97 ? 4.672 15.263 -13.808 1.00 88.50 97 GLU A N 1
ATOM 735 C CA . GLU A 1 97 ? 5.348 15.329 -15.111 1.00 88.50 97 GLU A CA 1
ATOM 736 C C . GLU A 1 97 ? 5.927 13.962 -15.504 1.00 88.50 97 GLU A C 1
ATOM 738 O O . GLU A 1 97 ? 5.630 13.483 -16.593 1.00 88.50 97 GLU A O 1
ATOM 743 N N . ASP A 1 98 ? 6.611 13.270 -14.587 1.00 91.44 98 ASP A N 1
ATOM 744 C CA . ASP A 1 98 ? 7.129 11.911 -14.808 1.00 91.44 98 ASP A CA 1
ATOM 745 C C . ASP A 1 98 ? 6.021 10.934 -15.227 1.00 91.44 98 ASP A C 1
ATOM 747 O O . ASP A 1 98 ? 6.234 10.061 -16.066 1.00 91.44 98 ASP A O 1
ATOM 751 N N . ARG A 1 99 ? 4.812 11.090 -14.671 1.00 91.75 99 ARG A N 1
ATOM 752 C CA . ARG A 1 99 ? 3.651 10.277 -15.045 1.00 91.75 99 ARG A CA 1
ATOM 753 C C . ARG A 1 99 ? 3.149 10.565 -16.462 1.00 91.75 99 ARG A C 1
ATOM 755 O O . ARG A 1 99 ? 2.714 9.632 -17.137 1.00 91.75 99 ARG A O 1
ATOM 762 N N . LYS A 1 100 ? 3.183 11.827 -16.909 1.00 91.81 100 LYS A N 1
ATOM 763 C CA . LYS A 1 100 ? 2.815 12.214 -18.288 1.00 91.81 100 LYS A CA 1
ATOM 764 C C . LYS A 1 100 ? 3.818 11.680 -19.301 1.00 91.81 100 LYS A C 1
ATOM 766 O O . LYS A 1 100 ? 3.426 11.307 -20.401 1.00 91.81 100 LYS A O 1
ATOM 771 N N . ASP A 1 101 ? 5.081 11.591 -18.903 1.00 94.88 101 ASP A N 1
ATOM 772 C CA . ASP A 1 101 ? 6.162 11.094 -19.748 1.00 94.88 101 ASP A CA 1
ATOM 773 C C . ASP A 1 101 ? 6.031 9.594 -20.090 1.00 94.88 101 ASP A C 1
ATOM 775 O O . ASP A 1 101 ? 6.745 9.106 -20.966 1.00 94.88 101 ASP A O 1
ATOM 779 N N . PHE A 1 102 ? 5.101 8.851 -19.467 1.00 96.50 102 PHE A N 1
ATOM 780 C CA . PHE A 1 102 ? 4.841 7.439 -19.793 1.00 96.50 102 PHE A CA 1
ATOM 781 C C . PHE A 1 102 ? 4.521 7.241 -21.281 1.00 96.50 102 PHE A C 1
ATOM 783 O O . PHE A 1 102 ? 4.987 6.268 -21.875 1.00 96.50 102 PHE A O 1
ATOM 790 N N . ASP A 1 103 ? 3.795 8.180 -21.894 1.00 96.06 103 ASP A N 1
ATOM 791 C CA . ASP A 1 103 ? 3.415 8.119 -23.311 1.00 96.06 103 ASP A CA 1
ATOM 792 C C . ASP A 1 103 ? 4.630 8.211 -24.255 1.00 96.06 103 ASP A C 1
ATOM 794 O O . ASP A 1 103 ? 4.590 7.719 -25.386 1.00 96.06 103 ASP A O 1
ATOM 798 N N . ASP A 1 104 ? 5.733 8.808 -23.793 1.00 97.38 104 ASP A N 1
ATOM 799 C CA . ASP A 1 104 ? 6.956 8.985 -24.574 1.00 97.38 104 ASP A CA 1
ATOM 800 C C . ASP A 1 104 ? 7.979 7.855 -24.356 1.00 97.38 104 ASP A C 1
ATOM 802 O O . ASP A 1 104 ? 8.895 7.702 -25.165 1.00 97.38 104 ASP A O 1
ATOM 806 N N . VAL A 1 105 ? 7.819 7.001 -23.335 1.00 98.12 105 VAL A N 1
ATOM 807 C CA . VAL A 1 105 ? 8.808 5.965 -22.971 1.00 98.12 105 VAL A CA 1
ATOM 808 C C . VAL A 1 105 ? 9.141 5.025 -24.127 1.00 98.12 105 VAL A C 1
ATOM 810 O O . VAL A 1 105 ? 10.318 4.832 -24.442 1.00 98.12 105 VAL A O 1
ATOM 813 N N . ALA A 1 106 ? 8.131 4.444 -24.780 1.00 97.62 106 ALA A N 1
ATOM 814 C CA . ALA A 1 106 ? 8.348 3.496 -25.875 1.00 97.62 106 ALA A CA 1
ATOM 815 C C . ALA A 1 106 ? 9.100 4.154 -27.044 1.00 97.62 106 ALA A C 1
ATOM 817 O O . ALA A 1 106 ? 10.026 3.574 -27.619 1.00 97.62 106 ALA A O 1
ATOM 818 N N . LYS A 1 107 ? 8.756 5.410 -27.348 1.00 97.62 107 LYS A N 1
ATOM 819 C CA . LYS A 1 107 ? 9.439 6.211 -28.364 1.00 97.62 107 LYS A CA 1
ATOM 820 C C . LYS A 1 107 ? 10.883 6.506 -27.960 1.00 97.62 107 LYS A C 1
ATOM 822 O O . LYS A 1 107 ? 11.772 6.351 -28.787 1.00 97.62 107 LYS A O 1
ATOM 827 N N . THR A 1 108 ? 11.135 6.877 -26.708 1.00 97.94 108 THR A N 1
ATOM 828 C CA . THR A 1 108 ? 12.486 7.141 -26.195 1.00 97.94 108 THR A CA 1
ATOM 829 C C . THR A 1 108 ? 13.366 5.890 -26.205 1.00 97.94 108 THR A C 1
ATOM 831 O O . THR A 1 108 ? 14.555 5.990 -26.491 1.00 97.94 108 THR A O 1
ATOM 834 N N . ILE A 1 109 ? 12.812 4.700 -25.953 1.00 98.00 109 ILE A N 1
ATOM 835 C CA . ILE A 1 109 ? 13.558 3.437 -26.089 1.00 98.00 109 ILE A CA 1
ATOM 836 C C . ILE A 1 109 ? 13.910 3.171 -27.560 1.00 98.00 109 ILE A C 1
ATOM 838 O O . ILE A 1 109 ? 15.037 2.774 -27.860 1.00 98.00 109 ILE A O 1
ATOM 842 N N . ALA A 1 110 ? 12.964 3.388 -28.477 1.00 96.94 110 ALA A N 1
ATOM 843 C CA . ALA A 1 110 ? 13.175 3.171 -29.908 1.00 96.94 110 ALA A CA 1
ATOM 844 C C . ALA A 1 110 ? 14.138 4.199 -30.536 1.00 96.94 110 ALA A C 1
ATOM 846 O O . ALA A 1 110 ? 14.905 3.865 -31.440 1.00 96.94 110 ALA A O 1
ATOM 847 N N . GLU A 1 111 ? 14.109 5.441 -30.050 1.00 96.44 111 GLU A N 1
ATOM 848 C CA . GLU A 1 111 ? 14.864 6.586 -30.563 1.00 96.44 111 GLU A CA 1
ATOM 849 C C . GLU A 1 111 ? 15.579 7.329 -29.413 1.00 96.44 111 GLU A C 1
ATOM 851 O O . GLU A 1 111 ? 15.215 8.458 -29.076 1.00 96.44 111 GLU A O 1
ATOM 856 N N . PRO A 1 112 ? 16.629 6.742 -28.805 1.00 94.69 112 PRO A N 1
ATOM 857 C CA . PRO A 1 112 ? 17.230 7.264 -27.570 1.00 94.69 112 PRO A CA 1
ATOM 858 C C . PRO A 1 112 ? 18.030 8.570 -27.743 1.00 94.69 112 PRO A C 1
ATOM 860 O O . PRO A 1 112 ? 18.462 9.170 -26.764 1.00 94.69 112 PRO A O 1
ATOM 863 N N . GLY A 1 113 ? 18.227 9.061 -28.969 1.00 94.44 113 GLY A N 1
ATOM 864 C CA . GLY A 1 113 ? 18.870 10.358 -29.205 1.00 94.44 113 GLY A CA 1
ATOM 865 C C . GLY A 1 113 ? 20.369 10.385 -28.870 1.00 94.44 113 GLY A C 1
ATOM 866 O O . GLY A 1 113 ? 21.101 9.463 -29.226 1.00 94.44 113 GLY A O 1
ATOM 867 N N . ASP A 1 114 ? 20.840 11.480 -28.263 1.00 92.50 114 ASP A N 1
ATOM 868 C CA . ASP A 1 114 ? 22.244 11.669 -27.862 1.00 92.50 114 ASP A CA 1
ATOM 869 C C . ASP A 1 114 ? 22.467 11.159 -26.422 1.00 92.50 114 ASP A C 1
ATOM 871 O O . ASP A 1 114 ? 21.815 11.665 -25.508 1.00 92.50 114 ASP A O 1
ATOM 875 N N . PRO A 1 115 ? 23.411 10.227 -26.173 1.00 88.50 115 PRO A N 1
ATOM 876 C CA . PRO A 1 115 ? 23.688 9.706 -24.829 1.00 88.50 115 PRO A CA 1
ATOM 877 C C . PRO A 1 115 ? 24.212 10.751 -23.830 1.00 88.50 115 PRO A C 1
ATOM 879 O O . PRO A 1 115 ? 24.275 10.474 -22.628 1.00 88.50 115 PRO A O 1
ATOM 882 N N . HIS A 1 116 ? 24.635 11.927 -24.299 1.00 87.75 116 HIS A N 1
ATOM 883 C CA . HIS A 1 116 ? 25.089 13.031 -23.454 1.00 87.75 116 HIS A CA 1
ATOM 884 C C . HIS A 1 116 ? 23.979 14.017 -23.070 1.00 87.75 116 HIS A C 1
ATOM 886 O O . HIS A 1 116 ? 24.205 14.839 -22.180 1.00 87.75 116 HIS A O 1
ATOM 892 N N . ASP A 1 117 ? 22.806 13.931 -23.699 1.00 92.69 117 ASP A N 1
ATOM 893 C CA . ASP A 1 117 ? 21.640 14.758 -23.392 1.00 92.69 117 ASP A CA 1
ATOM 894 C C . ASP A 1 117 ? 20.613 13.921 -22.620 1.00 92.69 117 ASP A C 1
ATOM 896 O O . ASP A 1 117 ? 19.795 13.213 -23.208 1.00 92.69 117 ASP A O 1
ATOM 900 N N . GLN A 1 118 ? 20.722 13.929 -21.287 1.00 89.25 118 GLN A N 1
ATOM 901 C CA . GLN A 1 118 ? 19.869 13.118 -20.416 1.00 89.25 118 GLN A CA 1
ATOM 902 C C . GLN A 1 118 ? 18.589 13.870 -20.024 1.00 89.25 118 GLN A C 1
ATOM 904 O O . GLN A 1 118 ? 18.683 14.987 -19.499 1.00 89.25 118 GLN A O 1
ATOM 909 N N . PRO A 1 119 ? 17.404 13.251 -20.191 1.00 91.12 119 PRO A N 1
ATOM 910 C CA . PRO A 1 119 ? 16.153 13.760 -19.658 1.00 91.12 119 PRO A CA 1
ATOM 911 C C . PRO A 1 119 ? 16.235 14.005 -18.153 1.00 91.12 119 PRO A C 1
ATOM 913 O O . PRO A 1 119 ? 16.898 13.274 -17.417 1.00 91.12 119 PRO A O 1
ATOM 916 N N . TYR A 1 120 ? 15.508 15.020 -17.688 1.00 89.38 120 TYR A N 1
ATOM 917 C CA . TYR A 1 120 ? 15.367 15.271 -16.255 1.00 89.38 120 TYR A CA 1
ATOM 918 C C . TYR A 1 120 ? 14.459 14.235 -15.578 1.00 89.38 120 TYR A C 1
ATOM 920 O O . TYR A 1 120 ? 14.676 13.914 -14.411 1.00 89.38 120 TYR A O 1
ATOM 928 N N . SER A 1 121 ? 13.472 13.704 -16.311 1.00 94.25 121 SER A N 1
ATOM 929 C CA . SER A 1 121 ? 12.594 12.643 -15.819 1.00 94.25 121 SER A CA 1
ATOM 930 C C . SER A 1 121 ? 13.378 11.344 -15.607 1.00 94.25 121 SER A C 1
ATOM 932 O O . SER A 1 121 ? 13.987 10.842 -16.560 1.00 94.25 121 SER A O 1
ATOM 934 N N . PRO A 1 122 ? 13.347 10.745 -14.403 1.00 95.19 122 PRO A N 1
ATOM 935 C CA . PRO A 1 122 ? 13.969 9.448 -14.151 1.00 95.19 122 PRO A CA 1
ATOM 936 C C . PRO A 1 122 ? 13.396 8.325 -15.024 1.00 95.19 122 PRO A C 1
ATOM 938 O O . PRO A 1 122 ? 14.132 7.409 -15.398 1.00 95.19 122 PRO A O 1
ATOM 941 N N . VAL A 1 123 ? 12.107 8.400 -15.373 1.00 96.50 123 VAL A N 1
ATOM 942 C CA . VAL A 1 123 ? 11.441 7.422 -16.243 1.00 96.50 123 VAL A CA 1
ATOM 943 C C . VAL A 1 123 ? 12.058 7.486 -17.643 1.00 96.50 123 VAL A C 1
ATOM 945 O O . VAL A 1 123 ? 12.583 6.483 -18.137 1.00 96.50 123 VAL A O 1
ATOM 948 N N . LEU A 1 124 ? 12.113 8.682 -18.240 1.00 97.44 124 LEU A N 1
ATOM 949 C CA . LEU A 1 124 ? 12.708 8.873 -19.566 1.00 97.44 124 LEU A CA 1
ATOM 950 C C . LEU A 1 124 ? 14.222 8.641 -19.581 1.00 97.44 124 LEU A C 1
ATOM 952 O O . LEU A 1 124 ? 14.739 8.089 -20.548 1.00 97.44 124 LEU A O 1
ATOM 956 N N . ALA A 1 125 ? 14.950 9.008 -18.525 1.00 97.19 125 ALA A N 1
ATOM 957 C CA . ALA A 1 125 ? 16.393 8.781 -18.445 1.00 97.19 125 ALA A CA 1
ATOM 958 C C . ALA A 1 125 ? 16.741 7.281 -18.436 1.00 97.19 125 ALA A C 1
ATOM 960 O O . ALA A 1 125 ? 17.701 6.851 -19.085 1.00 97.19 125 ALA A O 1
ATOM 961 N N . ASN A 1 126 ? 15.957 6.457 -17.731 1.00 98.06 126 ASN A N 1
ATOM 962 C CA . ASN A 1 126 ? 16.135 5.005 -17.760 1.00 98.06 126 ASN A CA 1
ATOM 963 C C . ASN A 1 126 ? 15.694 4.394 -19.095 1.00 98.06 126 ASN A C 1
ATOM 965 O O . ASN A 1 126 ? 16.407 3.534 -19.616 1.00 98.06 126 ASN A O 1
ATOM 969 N N . ALA A 1 127 ? 14.594 4.880 -19.678 1.00 98.19 127 ALA A N 1
ATOM 970 C CA . ALA A 1 127 ? 14.139 4.499 -21.015 1.00 98.19 127 ALA A CA 1
ATOM 971 C C . ALA A 1 127 ? 15.215 4.774 -22.082 1.00 98.19 127 ALA A C 1
ATOM 973 O O . ALA A 1 127 ? 15.578 3.887 -22.853 1.00 98.19 127 ALA A O 1
ATOM 974 N N . GLN A 1 128 ? 15.808 5.969 -22.062 1.00 97.75 128 GLN A N 1
ATOM 975 C CA . GLN A 1 128 ? 16.888 6.367 -22.963 1.00 97.75 128 GLN A CA 1
ATOM 976 C C . GLN A 1 128 ? 18.120 5.472 -22.786 1.00 97.75 128 GLN A C 1
ATOM 978 O O . GLN A 1 128 ? 18.687 4.966 -23.757 1.00 97.75 128 GLN A O 1
ATOM 983 N N . GLY A 1 129 ? 18.511 5.224 -21.532 1.00 97.31 129 GLY A N 1
ATOM 984 C CA . GLY A 1 129 ? 19.608 4.319 -21.206 1.00 97.31 129 GLY A CA 1
ATOM 985 C C . GLY A 1 129 ? 19.381 2.902 -21.738 1.00 97.31 129 GLY A C 1
ATOM 986 O O . GLY A 1 129 ? 20.298 2.319 -22.314 1.00 97.31 129 GLY A O 1
ATOM 987 N N . ALA A 1 130 ? 18.169 2.359 -21.590 1.00 97.94 130 ALA A N 1
ATOM 988 C CA . ALA A 1 130 ? 17.800 1.061 -22.151 1.00 97.94 130 ALA A CA 1
ATOM 989 C C . ALA A 1 130 ? 17.844 1.074 -23.689 1.00 97.94 130 ALA A C 1
ATOM 991 O O . ALA A 1 130 ? 18.427 0.170 -24.286 1.00 97.94 130 ALA A O 1
ATOM 992 N N . GLY A 1 131 ? 17.315 2.120 -24.330 1.00 97.81 131 GLY A N 1
ATOM 993 C CA . GLY A 1 131 ? 17.334 2.285 -25.786 1.00 97.81 131 GLY A CA 1
ATOM 994 C C . GLY A 1 131 ? 18.746 2.309 -26.378 1.00 97.81 131 GLY A C 1
ATOM 995 O O . GLY A 1 131 ? 19.008 1.662 -27.396 1.00 97.81 131 GLY A O 1
ATOM 996 N N . HIS A 1 132 ? 19.697 2.981 -25.721 1.00 96.81 132 HIS A N 1
ATOM 997 C CA . HIS A 1 132 ? 21.103 2.954 -26.138 1.00 96.81 132 HIS A CA 1
ATOM 998 C C . HIS A 1 132 ? 21.709 1.549 -26.066 1.00 96.81 132 HIS A C 1
ATOM 1000 O O . HIS A 1 132 ? 22.389 1.131 -27.002 1.00 96.81 132 HIS A O 1
ATOM 1006 N N . ILE A 1 133 ? 21.425 0.804 -24.994 1.00 96.00 133 ILE A N 1
ATOM 1007 C CA . ILE A 1 133 ? 21.917 -0.570 -24.823 1.00 96.00 133 ILE A CA 1
ATOM 1008 C C . ILE A 1 133 ? 21.306 -1.502 -25.882 1.00 96.00 133 ILE A C 1
ATOM 1010 O O . ILE A 1 133 ? 22.008 -2.319 -26.474 1.00 96.00 133 ILE A O 1
ATOM 1014 N N . LEU A 1 134 ? 20.012 -1.357 -26.176 1.00 95.75 134 LEU A N 1
ATOM 1015 C CA . LEU A 1 134 ? 19.335 -2.118 -27.231 1.00 95.75 134 LEU A CA 1
ATOM 1016 C C . LEU A 1 134 ? 19.865 -1.778 -28.630 1.00 95.75 134 LEU A C 1
ATOM 1018 O O . LEU A 1 134 ? 20.008 -2.668 -29.470 1.00 95.75 134 LEU A O 1
ATOM 1022 N N . SER A 1 135 ? 20.209 -0.511 -28.870 1.00 94.31 135 SER A N 1
ATOM 1023 C CA . SER A 1 135 ? 20.837 -0.072 -30.121 1.00 94.31 135 SER A CA 1
ATOM 1024 C C . SER A 1 135 ? 22.220 -0.702 -30.315 1.00 94.31 135 SER A C 1
ATOM 1026 O O . SER A 1 135 ? 22.559 -1.092 -31.430 1.00 94.31 135 SER A O 1
ATOM 1028 N N . GLU A 1 136 ? 22.999 -0.848 -29.237 1.00 92.19 136 GLU A N 1
ATOM 1029 C CA . GLU A 1 136 ? 24.285 -1.560 -29.249 1.00 92.19 136 GLU A CA 1
ATOM 1030 C C . GLU A 1 136 ? 24.106 -3.067 -29.488 1.00 92.19 136 GLU A C 1
ATOM 1032 O O . GLU A 1 136 ? 24.861 -3.669 -30.250 1.00 92.19 136 GLU A O 1
ATOM 1037 N N . LEU A 1 137 ? 23.070 -3.668 -28.892 1.00 91.00 137 LEU A N 1
ATOM 1038 C CA . LEU A 1 137 ? 22.718 -5.076 -29.086 1.00 91.00 137 LEU A CA 1
ATOM 1039 C C . LEU A 1 137 ? 22.273 -5.388 -30.526 1.00 91.00 137 LEU A C 1
ATOM 1041 O O . LEU A 1 137 ? 22.426 -6.520 -30.982 1.00 91.00 137 LEU A O 1
ATOM 1045 N N . ALA A 1 138 ? 21.707 -4.398 -31.226 1.00 91.50 138 ALA A N 1
ATOM 1046 C CA . ALA A 1 138 ? 21.278 -4.465 -32.624 1.00 91.50 138 ALA A CA 1
ATOM 1047 C C . ALA A 1 138 ? 20.344 -5.653 -32.957 1.00 91.50 138 ALA A C 1
ATOM 1049 O O . ALA A 1 138 ? 20.328 -6.152 -34.085 1.00 91.50 138 ALA A O 1
ATOM 1050 N N . SER A 1 139 ? 19.541 -6.098 -31.985 1.00 94.25 139 SER A N 1
ATOM 1051 C CA . SER A 1 139 ? 18.601 -7.212 -32.133 1.00 94.25 139 SER A CA 1
ATOM 1052 C C . SER A 1 139 ? 17.161 -6.719 -32.064 1.00 94.25 139 SER A C 1
ATOM 1054 O O . SER A 1 139 ? 16.658 -6.433 -30.979 1.00 94.25 139 SER A O 1
ATOM 1056 N N . SER A 1 140 ? 16.470 -6.679 -33.209 1.00 95.00 140 SER A N 1
ATOM 1057 C CA . SER A 1 140 ? 15.064 -6.249 -33.254 1.00 95.00 140 SER A CA 1
ATOM 1058 C C . SER A 1 140 ? 14.164 -7.125 -32.384 1.00 95.00 140 SER A C 1
ATOM 1060 O O . SER A 1 140 ? 13.295 -6.606 -31.705 1.00 95.00 140 SER A O 1
ATOM 1062 N N . ALA A 1 141 ? 14.423 -8.435 -32.321 1.00 95.62 141 ALA A N 1
ATOM 1063 C CA . ALA A 1 141 ? 13.643 -9.349 -31.489 1.00 95.62 141 ALA A CA 1
ATOM 1064 C C . ALA A 1 141 ? 13.756 -9.032 -29.987 1.00 95.62 141 ALA A C 1
ATOM 1066 O O . ALA A 1 141 ? 12.772 -9.158 -29.263 1.00 95.62 141 ALA A O 1
ATOM 1067 N N . VAL A 1 142 ? 14.939 -8.620 -29.513 1.00 96.25 142 VAL A N 1
ATOM 1068 C CA . VAL A 1 142 ? 15.111 -8.211 -28.108 1.00 96.25 142 VAL A CA 1
ATOM 1069 C C . VAL A 1 142 ? 14.496 -6.836 -27.877 1.00 96.25 142 VAL A C 1
ATOM 1071 O O . VAL A 1 142 ? 13.830 -6.647 -26.866 1.00 96.25 142 VAL A O 1
ATOM 1074 N N . THR A 1 143 ? 14.672 -5.901 -28.814 1.00 97.50 143 THR A N 1
ATOM 1075 C CA . THR A 1 143 ? 14.047 -4.575 -28.737 1.00 97.50 143 THR A CA 1
ATOM 1076 C C . THR A 1 143 ? 12.525 -4.675 -28.656 1.00 97.50 143 THR A C 1
ATOM 1078 O O . THR A 1 143 ? 11.941 -4.090 -27.751 1.00 97.50 143 THR A O 1
ATOM 1081 N N . ASP A 1 144 ? 11.891 -5.467 -29.524 1.00 98.06 144 ASP A N 1
ATOM 1082 C CA . ASP A 1 144 ? 10.438 -5.671 -29.533 1.00 98.06 144 ASP A CA 1
ATOM 1083 C C . ASP A 1 144 ? 9.951 -6.293 -28.213 1.00 98.06 144 ASP A C 1
ATOM 1085 O O . ASP A 1 144 ? 8.948 -5.860 -27.649 1.00 98.06 144 ASP A O 1
ATOM 1089 N N . ALA A 1 145 ? 10.684 -7.281 -27.685 1.00 98.38 145 ALA A N 1
ATOM 1090 C CA . ALA A 1 145 ? 10.350 -7.920 -26.415 1.00 98.38 145 ALA A CA 1
ATOM 1091 C C . ALA A 1 145 ? 10.476 -6.961 -25.219 1.00 98.38 145 ALA A C 1
ATOM 1093 O O . ALA A 1 145 ? 9.628 -6.980 -24.331 1.00 98.38 145 ALA A O 1
ATOM 1094 N N . VAL A 1 146 ? 11.508 -6.111 -25.196 1.00 98.38 146 VAL A N 1
ATOM 1095 C CA . VAL A 1 146 ? 11.689 -5.114 -24.131 1.00 98.38 146 VAL A CA 1
ATOM 1096 C C . VAL A 1 146 ? 10.650 -4.004 -24.224 1.00 98.38 146 VAL A C 1
ATOM 1098 O O . VAL A 1 146 ? 10.115 -3.611 -23.194 1.00 98.38 146 VAL A O 1
ATOM 1101 N N . LEU A 1 147 ? 10.332 -3.518 -25.426 1.00 98.56 147 LEU A N 1
ATOM 1102 C CA . LEU A 1 147 ? 9.266 -2.532 -25.617 1.00 98.56 147 LEU A CA 1
ATOM 1103 C C . LEU A 1 147 ? 7.930 -3.064 -25.095 1.00 98.56 147 LEU A C 1
ATOM 1105 O O . LEU A 1 147 ? 7.281 -2.396 -24.297 1.00 98.56 147 LEU A O 1
ATOM 1109 N N . HIS A 1 148 ? 7.573 -4.295 -25.467 1.00 98.38 148 HIS A N 1
ATOM 1110 C CA . HIS A 1 148 ? 6.351 -4.930 -24.984 1.00 98.38 148 HIS A CA 1
ATOM 1111 C C . HIS A 1 148 ? 6.338 -5.110 -23.458 1.00 98.38 148 HIS A C 1
ATOM 1113 O O . HIS A 1 148 ? 5.326 -4.869 -22.806 1.00 98.38 148 HIS A O 1
ATOM 1119 N N . GLU A 1 149 ? 7.466 -5.505 -22.868 1.00 98.19 149 GLU A N 1
ATOM 1120 C CA . GLU A 1 149 ? 7.580 -5.668 -21.416 1.00 98.19 149 GLU A CA 1
ATOM 1121 C C . GLU A 1 149 ? 7.446 -4.337 -20.663 1.00 98.19 149 GLU A C 1
ATOM 1123 O O . GLU A 1 149 ? 6.783 -4.275 -19.628 1.00 98.19 149 GLU A O 1
ATOM 1128 N N . VAL A 1 150 ? 8.026 -3.258 -21.195 1.00 98.44 150 VAL A N 1
ATOM 1129 C CA . VAL A 1 150 ? 7.886 -1.913 -20.624 1.00 98.44 150 VAL A CA 1
ATOM 1130 C C . VAL A 1 150 ? 6.445 -1.412 -20.743 1.00 98.44 150 VAL A C 1
ATOM 1132 O O . VAL A 1 150 ? 5.935 -0.820 -19.796 1.00 98.44 150 VAL A O 1
ATOM 1135 N N . GLU A 1 151 ? 5.752 -1.689 -21.850 1.00 98.31 151 GLU A N 1
ATOM 1136 C CA . GLU A 1 151 ? 4.319 -1.388 -21.982 1.00 98.31 151 GLU A CA 1
ATOM 1137 C C . GLU A 1 151 ? 3.484 -2.103 -20.909 1.00 98.31 151 GLU A C 1
ATOM 1139 O O . GLU A 1 151 ? 2.610 -1.478 -20.306 1.00 98.31 151 GLU A O 1
ATOM 1144 N N . ILE A 1 152 ? 3.768 -3.383 -20.627 1.00 98.06 152 ILE A N 1
ATOM 1145 C CA . ILE A 1 152 ? 3.105 -4.135 -19.548 1.00 98.06 152 ILE A CA 1
ATOM 1146 C C . ILE A 1 152 ? 3.383 -3.485 -18.187 1.00 98.06 152 ILE A C 1
ATOM 1148 O O . ILE A 1 152 ? 2.461 -3.338 -17.388 1.00 98.06 152 ILE A O 1
ATOM 1152 N N . GLU A 1 153 ? 4.627 -3.086 -17.916 1.00 98.00 153 GLU A N 1
ATOM 1153 C CA . GLU A 1 153 ? 5.014 -2.440 -16.654 1.00 98.00 153 GLU A CA 1
ATOM 1154 C C . GLU A 1 153 ? 4.275 -1.113 -16.425 1.00 98.00 153 GLU A C 1
ATOM 1156 O O . GLU A 1 153 ? 3.683 -0.900 -15.369 1.00 98.00 153 GLU A O 1
ATOM 1161 N N . LEU A 1 154 ? 4.262 -0.227 -17.423 1.00 97.81 154 LEU A N 1
ATOM 1162 C CA . LEU A 1 154 ? 3.598 1.076 -17.311 1.00 97.81 154 LEU A CA 1
ATOM 1163 C C . LEU A 1 154 ? 2.067 0.949 -17.279 1.00 97.81 154 LEU A C 1
ATOM 1165 O O . LEU A 1 154 ? 1.389 1.723 -16.593 1.00 97.81 154 LEU A O 1
ATOM 1169 N N . SER A 1 155 ? 1.515 -0.042 -17.987 1.00 97.50 155 SER A N 1
ATOM 1170 C CA . SER A 1 155 ? 0.086 -0.367 -17.908 1.00 97.50 155 SER A CA 1
ATOM 1171 C C . SER A 1 155 ? -0.277 -0.858 -16.509 1.00 97.50 155 SER A C 1
ATOM 1173 O O . SER A 1 155 ? -1.250 -0.376 -15.948 1.00 97.50 155 SER A O 1
ATOM 1175 N N . ALA A 1 156 ? 0.555 -1.702 -15.890 1.00 97.25 156 ALA A N 1
ATOM 1176 C CA . ALA A 1 156 ? 0.326 -2.198 -14.534 1.00 97.25 156 ALA A CA 1
ATOM 1177 C C . ALA A 1 156 ? 0.251 -1.078 -13.483 1.00 97.25 156 ALA A C 1
ATOM 1179 O O . ALA A 1 156 ? -0.584 -1.139 -12.583 1.00 97.25 156 ALA A O 1
ATOM 1180 N N . VAL A 1 157 ? 1.078 -0.035 -13.614 1.00 96.12 157 VAL A N 1
ATOM 1181 C CA . VAL A 1 157 ? 0.983 1.164 -12.765 1.00 96.12 157 VAL A CA 1
ATOM 1182 C C . VAL A 1 157 ? -0.358 1.875 -12.975 1.00 96.12 157 VAL A C 1
ATOM 1184 O O . VAL A 1 157 ? -1.017 2.248 -12.008 1.00 96.12 157 VAL A O 1
ATOM 1187 N N . THR A 1 158 ? -0.790 2.027 -14.229 1.00 94.69 158 THR A N 1
ATOM 1188 C CA . THR A 1 158 ? -2.073 2.666 -14.576 1.00 94.69 158 THR A CA 1
ATOM 1189 C C . THR A 1 158 ? -3.269 1.872 -14.046 1.00 94.69 158 THR A C 1
ATOM 1191 O O . THR A 1 158 ? -4.187 2.446 -13.462 1.00 94.69 158 THR A O 1
ATOM 1194 N N . ASP A 1 159 ? -3.247 0.553 -14.208 1.00 95.75 159 ASP A N 1
ATOM 1195 C CA . ASP A 1 159 ? -4.286 -0.353 -13.722 1.00 95.75 159 ASP A CA 1
ATOM 1196 C C . ASP A 1 159 ? -4.378 -0.282 -12.188 1.00 95.75 159 ASP A C 1
ATOM 1198 O O . ASP A 1 159 ? -5.464 -0.083 -11.636 1.00 95.75 159 ASP A O 1
ATOM 1202 N N . ALA A 1 160 ? -3.233 -0.294 -11.493 1.00 94.81 160 ALA A N 1
ATOM 1203 C CA . ALA A 1 160 ? -3.180 -0.138 -10.041 1.00 94.81 160 ALA A CA 1
ATOM 1204 C C . ALA A 1 160 ? -3.735 1.216 -9.560 1.00 94.81 160 ALA A C 1
ATOM 1206 O O . ALA A 1 160 ? -4.461 1.278 -8.561 1.00 94.81 160 ALA A O 1
ATOM 1207 N N . GLU A 1 161 ? -3.444 2.314 -10.270 1.00 91.56 161 GLU A N 1
ATOM 1208 C CA . GLU A 1 161 ? -4.011 3.639 -9.978 1.00 91.56 161 GLU A CA 1
ATOM 1209 C C . GLU A 1 161 ? -5.546 3.603 -10.006 1.00 91.56 161 GLU A C 1
ATOM 1211 O O . GLU A 1 161 ? -6.184 4.137 -9.091 1.00 91.56 161 GLU A O 1
ATOM 1216 N N . LEU A 1 162 ? -6.117 2.906 -10.994 1.00 92.00 162 LEU A N 1
ATOM 1217 C CA . LEU A 1 162 ? -7.558 2.691 -11.165 1.00 92.00 162 LEU A CA 1
ATOM 1218 C C . LEU A 1 162 ? -8.145 1.657 -10.189 1.00 92.00 162 LEU A C 1
ATOM 1220 O O . LEU A 1 162 ? -9.364 1.522 -10.097 1.00 92.00 162 LEU A O 1
ATOM 1224 N N . GLY A 1 163 ? -7.306 0.971 -9.413 1.00 93.50 163 GLY A N 1
ATOM 1225 C CA . GLY A 1 163 ? -7.721 -0.069 -8.475 1.00 93.50 163 GLY A CA 1
ATOM 1226 C C . GLY A 1 163 ? -7.955 -1.434 -9.121 1.00 93.50 163 GLY A C 1
ATOM 1227 O O . GLY A 1 163 ? -8.610 -2.269 -8.505 1.00 93.50 163 GLY A O 1
ATOM 1228 N N . ASP A 1 164 ? -7.444 -1.677 -10.327 1.00 95.62 164 ASP A N 1
ATOM 1229 C CA . ASP A 1 164 ? -7.348 -3.016 -10.901 1.00 95.62 164 ASP A CA 1
ATOM 1230 C C . ASP A 1 164 ? -5.992 -3.627 -10.522 1.00 95.62 164 ASP A C 1
ATOM 1232 O O . ASP A 1 164 ? -4.945 -3.193 -10.994 1.00 95.62 164 ASP A O 1
ATOM 1236 N N . LEU A 1 165 ? -6.008 -4.619 -9.628 1.00 95.25 165 LEU A N 1
ATOM 1237 C CA . LEU A 1 165 ? -4.801 -5.266 -9.107 1.00 95.25 165 LEU A CA 1
ATOM 1238 C C . LEU A 1 165 ? -4.526 -6.629 -9.758 1.00 95.25 165 LEU A C 1
ATOM 1240 O O . LEU A 1 165 ? -3.841 -7.466 -9.174 1.00 95.25 165 LEU A O 1
ATOM 1244 N N . HIS A 1 166 ? -5.050 -6.898 -10.957 1.00 92.81 166 HIS A N 1
ATOM 1245 C CA . HIS A 1 166 ? -4.764 -8.151 -11.655 1.00 92.81 166 HIS A CA 1
ATOM 1246 C C . HIS A 1 166 ? -3.366 -8.166 -12.298 1.00 92.81 166 HIS A C 1
ATOM 1248 O O . HIS A 1 166 ? -2.766 -7.146 -12.638 1.00 92.81 166 HIS A O 1
ATOM 1254 N N . GLY A 1 167 ? -2.833 -9.373 -12.506 1.00 93.38 167 GLY A N 1
ATOM 1255 C CA . GLY A 1 167 ? -1.581 -9.572 -13.233 1.00 93.38 167 GLY A CA 1
ATOM 1256 C C . GLY A 1 167 ? -0.394 -8.891 -12.554 1.00 93.38 167 GLY A C 1
ATOM 1257 O O . GLY A 1 167 ? -0.031 -9.236 -11.431 1.00 93.38 167 GLY A O 1
ATOM 1258 N N . ARG A 1 168 ? 0.249 -7.955 -13.257 1.00 95.56 168 ARG A N 1
ATOM 1259 C CA . ARG A 1 168 ? 1.420 -7.247 -12.731 1.00 95.56 168 ARG A CA 1
ATOM 1260 C C . ARG A 1 168 ? 1.058 -6.091 -11.794 1.00 95.56 168 ARG A C 1
ATOM 1262 O O . ARG A 1 168 ? 1.848 -5.775 -10.911 1.00 95.56 168 ARG A O 1
ATOM 1269 N N . ALA A 1 169 ? -0.149 -5.539 -11.910 1.00 96.25 169 ALA A N 1
ATOM 1270 C CA . ALA A 1 169 ? -0.633 -4.490 -11.015 1.00 96.25 169 ALA A CA 1
ATOM 1271 C C . ALA A 1 169 ? -0.771 -4.974 -9.557 1.00 96.25 169 ALA A C 1
ATOM 1273 O O . ALA A 1 169 ? -0.705 -4.170 -8.631 1.00 96.25 169 ALA A O 1
ATOM 1274 N N . ALA A 1 170 ? -0.854 -6.294 -9.339 1.00 94.88 170 ALA A N 1
ATOM 1275 C CA . ALA A 1 170 ? -0.875 -6.939 -8.023 1.00 94.88 170 ALA A CA 1
ATOM 1276 C C . ALA A 1 170 ? 0.316 -6.578 -7.110 1.00 94.88 170 ALA A C 1
ATOM 1278 O O . ALA A 1 170 ? 0.228 -6.762 -5.897 1.00 94.88 170 ALA A O 1
ATOM 1279 N N . GLN A 1 171 ? 1.415 -6.044 -7.658 1.00 94.12 171 GLN A N 1
ATOM 1280 C CA . GLN A 1 171 ? 2.523 -5.484 -6.868 1.00 94.12 171 GLN A CA 1
ATOM 1281 C C . GLN A 1 171 ? 2.065 -4.379 -5.916 1.00 94.12 171 GLN A C 1
ATOM 1283 O O . GLN A 1 171 ? 2.625 -4.222 -4.833 1.00 94.12 171 GLN A O 1
ATOM 1288 N N . ALA A 1 172 ? 1.016 -3.643 -6.290 1.00 94.06 172 ALA A N 1
ATOM 1289 C CA . ALA A 1 172 ? 0.458 -2.566 -5.487 1.00 94.06 172 ALA A CA 1
ATOM 1290 C C . ALA A 1 172 ? 0.007 -3.020 -4.090 1.00 94.06 172 ALA A C 1
ATOM 1292 O O . ALA A 1 172 ? 0.005 -2.204 -3.176 1.00 94.06 172 ALA A O 1
ATOM 1293 N N . VAL A 1 173 ? -0.305 -4.308 -3.898 1.00 93.38 173 VAL A N 1
ATOM 1294 C CA . VAL A 1 173 ? -0.647 -4.882 -2.583 1.00 93.38 173 VAL A CA 1
ATOM 1295 C C . VAL A 1 173 ? 0.508 -4.748 -1.582 1.00 93.38 173 VAL A C 1
ATOM 1297 O O . VAL A 1 173 ? 0.285 -4.599 -0.386 1.00 93.38 173 VAL A O 1
ATOM 1300 N N . ALA A 1 174 ? 1.757 -4.770 -2.053 1.00 89.31 174 ALA A N 1
ATOM 1301 C CA . ALA A 1 174 ? 2.939 -4.609 -1.206 1.00 89.31 174 ALA A CA 1
ATOM 1302 C C . ALA A 1 174 ? 3.407 -3.146 -1.095 1.00 89.31 174 ALA A C 1
ATOM 1304 O O . ALA A 1 174 ? 4.350 -2.843 -0.363 1.00 89.31 174 ALA A O 1
ATOM 1305 N N . LEU A 1 175 ? 2.777 -2.226 -1.828 1.00 90.94 175 LEU A N 1
ATOM 1306 C CA . LEU A 1 175 ? 3.158 -0.821 -1.883 1.00 90.94 175 LEU A CA 1
ATOM 1307 C C . LEU A 1 175 ? 2.151 0.032 -1.113 1.00 90.94 175 LEU A C 1
ATOM 1309 O O . LEU A 1 175 ? 0.954 -0.226 -1.107 1.00 90.94 175 LEU A O 1
ATOM 1313 N N . THR A 1 176 ? 2.630 1.097 -0.473 1.00 91.25 176 THR A N 1
ATOM 1314 C CA . THR A 1 176 ? 1.743 2.069 0.178 1.00 91.25 176 THR A CA 1
ATOM 1315 C C . THR A 1 176 ? 1.696 3.362 -0.622 1.00 91.25 176 THR A C 1
ATOM 1317 O O . THR A 1 176 ? 2.718 4.034 -0.775 1.00 91.25 176 THR A O 1
ATOM 1320 N N . ARG A 1 177 ? 0.499 3.746 -1.076 1.00 90.81 177 ARG A N 1
ATOM 1321 C CA . ARG A 1 177 ? 0.202 5.098 -1.573 1.00 90.81 177 ARG A CA 1
ATOM 1322 C C . ARG A 1 177 ? -0.597 5.894 -0.545 1.00 90.81 177 ARG A C 1
ATOM 1324 O O . ARG A 1 177 ? -1.306 5.322 0.272 1.00 90.81 177 ARG A O 1
ATOM 1331 N N . CYS A 1 178 ? -0.497 7.219 -0.574 1.00 86.38 178 CYS A N 1
ATOM 1332 C CA . CYS A 1 178 ? -1.143 8.057 0.440 1.00 86.38 178 CYS A CA 1
ATOM 1333 C C . CYS A 1 178 ? -2.678 8.061 0.353 1.00 86.38 178 CYS A C 1
ATOM 1335 O O . CYS A 1 178 ? -3.325 8.246 1.374 1.00 86.38 178 CYS A O 1
ATOM 1337 N N . SER A 1 179 ? -3.257 7.890 -0.835 1.00 85.81 179 SER A N 1
ATOM 1338 C CA . SER A 1 179 ? -4.706 7.887 -1.058 1.00 85.81 179 SER A CA 1
ATOM 1339 C C . SER A 1 179 ? -5.177 6.509 -1.510 1.00 85.81 179 SER A C 1
ATOM 1341 O O . SER A 1 179 ? -4.549 5.898 -2.369 1.00 85.81 179 SER A O 1
ATOM 1343 N N . GLY A 1 180 ? -6.275 6.014 -0.937 1.00 86.12 180 GLY A N 1
ATOM 1344 C CA . GLY A 1 180 ? -6.899 4.765 -1.377 1.00 86.12 180 GLY A CA 1
ATOM 1345 C C . GLY A 1 180 ? -7.677 4.940 -2.687 1.00 86.12 180 GLY A C 1
ATOM 1346 O O . GLY A 1 180 ? -8.153 6.035 -2.992 1.00 86.12 180 GLY A O 1
ATOM 1347 N N . SER A 1 181 ? -7.826 3.864 -3.463 1.00 90.75 181 SER A N 1
ATOM 1348 C CA . SER A 1 181 ? -8.757 3.831 -4.599 1.00 90.75 181 SER A CA 1
ATOM 1349 C C . SER A 1 181 ? -10.171 3.560 -4.086 1.00 90.75 181 SER A C 1
ATOM 1351 O O . SER A 1 181 ? -10.362 2.562 -3.391 1.00 90.75 181 SER A O 1
ATOM 1353 N N . PRO A 1 182 ? -11.187 4.351 -4.480 1.00 92.31 182 PRO A N 1
ATOM 1354 C CA . PRO A 1 182 ? -12.576 4.095 -4.095 1.00 92.31 182 PRO A CA 1
ATOM 1355 C C . PRO A 1 182 ? -13.058 2.681 -4.450 1.00 92.31 182 PRO A C 1
ATOM 1357 O O . PRO A 1 182 ? -13.781 2.057 -3.679 1.00 92.31 182 PRO A O 1
ATOM 1360 N N . THR A 1 183 ? -12.618 2.136 -5.589 1.00 94.06 183 THR A N 1
ATOM 1361 C CA . THR A 1 183 ? -12.952 0.764 -6.005 1.00 94.06 183 THR A CA 1
ATOM 1362 C C . THR A 1 183 ? -12.375 -0.274 -5.046 1.00 94.06 183 THR A C 1
ATOM 1364 O O . THR A 1 183 ? -13.049 -1.243 -4.708 1.00 94.06 183 THR A O 1
ATOM 1367 N N . GLN A 1 184 ? -11.147 -0.061 -4.573 1.00 96.50 184 GLN A N 1
ATOM 1368 C CA . GLN A 1 184 ? -10.489 -0.955 -3.620 1.00 96.50 184 GLN A CA 1
ATOM 1369 C C . GLN A 1 184 ? -11.032 -0.777 -2.193 1.00 96.50 184 GLN A C 1
ATOM 1371 O O . GLN A 1 184 ? -11.115 -1.757 -1.460 1.00 96.50 184 GLN A O 1
ATOM 1376 N N . VAL A 1 185 ? -11.463 0.434 -1.811 1.00 96.38 185 VAL A N 1
ATOM 1377 C CA . VAL A 1 185 ? -12.170 0.677 -0.538 1.00 96.38 185 VAL A CA 1
ATOM 1378 C C . VAL A 1 185 ? -13.485 -0.096 -0.523 1.00 96.38 185 VAL A C 1
ATOM 1380 O O . VAL A 1 185 ? -13.776 -0.775 0.457 1.00 96.38 185 VAL A O 1
ATOM 1383 N N . GLN A 1 186 ? -14.247 -0.063 -1.622 1.00 95.31 186 GLN A N 1
ATOM 1384 C CA . GLN A 1 186 ? -15.478 -0.846 -1.731 1.00 95.31 186 GLN A CA 1
ATOM 1385 C C . GLN A 1 186 ? -15.201 -2.355 -1.687 1.00 95.31 186 GLN A C 1
ATOM 1387 O O . GLN A 1 186 ? -15.882 -3.068 -0.963 1.00 95.31 186 GLN A O 1
ATOM 1392 N N . ALA A 1 187 ? -14.174 -2.845 -2.389 1.00 96.44 187 ALA A N 1
ATOM 1393 C CA . ALA A 1 187 ? -13.806 -4.262 -2.329 1.00 96.44 187 ALA A CA 1
ATOM 1394 C C . ALA A 1 187 ? -13.403 -4.707 -0.907 1.00 96.44 187 ALA A C 1
ATOM 1396 O O . ALA A 1 187 ? -13.756 -5.801 -0.473 1.00 96.44 187 ALA A O 1
ATOM 1397 N N . ALA A 1 188 ? -12.691 -3.853 -0.165 1.00 97.44 188 ALA A N 1
ATOM 1398 C CA . ALA A 1 188 ? -12.350 -4.091 1.236 1.00 97.44 188 ALA A CA 1
ATOM 1399 C C . ALA A 1 188 ? -13.579 -4.081 2.148 1.00 97.44 188 ALA A C 1
ATOM 1401 O O . ALA A 1 188 ? -13.684 -4.911 3.049 1.00 97.44 188 ALA A O 1
ATOM 1402 N N . TRP A 1 189 ? -14.513 -3.165 1.895 1.00 96.50 189 TRP A N 1
ATOM 1403 C CA . TRP A 1 189 ? -15.788 -3.114 2.595 1.00 96.50 189 TRP A CA 1
ATOM 1404 C C . TRP A 1 189 ? -16.585 -4.401 2.401 1.00 96.50 189 TRP A C 1
ATOM 1406 O O . TRP A 1 189 ? -17.045 -4.967 3.383 1.00 96.50 189 TRP A O 1
ATOM 1416 N N . ASP A 1 190 ? -16.708 -4.882 1.162 1.00 96.44 190 ASP A N 1
ATOM 1417 C CA . ASP A 1 190 ? -17.474 -6.089 0.843 1.00 96.44 190 ASP A CA 1
ATOM 1418 C C . ASP A 1 190 ? -16.892 -7.332 1.547 1.00 96.44 190 ASP A C 1
ATOM 1420 O O . ASP A 1 190 ? -17.643 -8.185 2.012 1.00 96.44 190 ASP A O 1
ATOM 1424 N N . LEU A 1 191 ? -15.561 -7.420 1.687 1.00 96.94 191 LEU A N 1
ATOM 1425 C CA . LEU A 1 191 ? -14.906 -8.495 2.447 1.00 96.94 191 LEU A CA 1
ATOM 1426 C C . LEU A 1 191 ? -15.213 -8.428 3.950 1.00 96.94 191 LEU A C 1
ATOM 1428 O O . LEU A 1 191 ? -15.426 -9.462 4.580 1.00 96.94 191 LEU A O 1
ATOM 1432 N N . LEU A 1 192 ? -15.217 -7.231 4.537 1.00 96.62 192 LEU A N 1
ATOM 1433 C CA . LEU A 1 192 ? -15.564 -7.052 5.950 1.00 96.62 192 LEU A CA 1
ATOM 1434 C C . LEU A 1 192 ? -17.067 -7.244 6.197 1.00 96.62 192 LEU A C 1
ATOM 1436 O O . LEU A 1 192 ? -17.448 -7.715 7.263 1.00 96.62 192 LEU A O 1
ATOM 1440 N N . GLU A 1 193 ? -17.908 -6.922 5.210 1.00 95.88 193 GLU A N 1
ATOM 1441 C CA . GLU A 1 193 ? -19.351 -7.169 5.243 1.00 95.88 193 GLU A CA 1
ATOM 1442 C C . GLU A 1 193 ? -19.678 -8.665 5.241 1.00 95.88 193 GLU A C 1
ATOM 1444 O O . GLU A 1 193 ? -20.622 -9.069 5.913 1.00 95.88 193 GLU A O 1
ATOM 1449 N N . ASP A 1 194 ? -18.890 -9.488 4.550 1.00 95.19 194 ASP A N 1
ATOM 1450 C CA . ASP A 1 194 ? -19.020 -10.948 4.604 1.00 95.19 194 ASP A CA 1
ATOM 1451 C C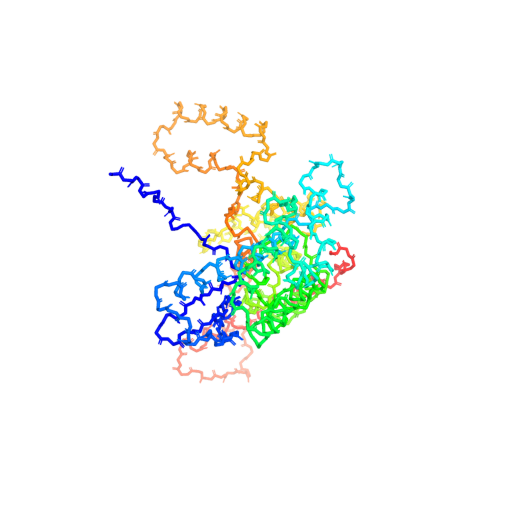 . ASP A 1 194 ? -18.623 -11.499 5.986 1.00 95.19 194 ASP A C 1
ATOM 1453 O O . ASP A 1 194 ? -19.427 -12.158 6.648 1.00 95.19 194 ASP A O 1
ATOM 1457 N N . ASP A 1 195 ? -17.410 -11.181 6.454 1.00 93.50 195 ASP A N 1
ATOM 1458 C CA . ASP A 1 195 ? -16.917 -11.598 7.772 1.00 93.50 195 ASP A CA 1
ATOM 1459 C C . ASP A 1 195 ? -15.80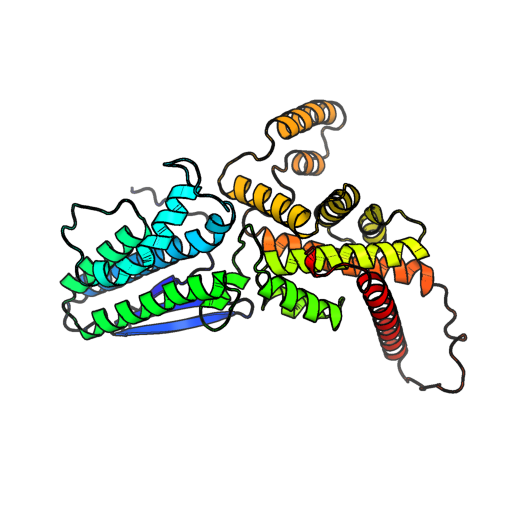1 -10.656 8.284 1.00 93.50 195 ASP A C 1
ATOM 1461 O O . ASP A 1 195 ? -14.655 -10.726 7.814 1.00 93.50 195 ASP A O 1
ATOM 1465 N N . PRO A 1 196 ? -16.079 -9.787 9.276 1.00 93.44 196 PRO A N 1
ATOM 1466 C CA . PRO A 1 196 ? -15.105 -8.814 9.762 1.00 93.44 196 PRO A CA 1
ATOM 1467 C C . PRO A 1 196 ? -13.937 -9.444 10.537 1.00 93.44 196 PRO A C 1
ATOM 1469 O O . PRO A 1 196 ? -12.899 -8.798 10.697 1.00 93.44 196 PRO A O 1
ATOM 1472 N N . LEU A 1 197 ? -14.062 -10.693 11.004 1.00 94.12 197 LEU A N 1
ATOM 1473 C CA . LEU A 1 197 ? -13.033 -11.376 11.793 1.00 94.12 197 LEU A CA 1
ATOM 1474 C C . LEU A 1 197 ? -12.177 -12.328 10.944 1.00 94.12 197 LEU A C 1
ATOM 1476 O O . LEU A 1 197 ? -10.983 -12.481 11.222 1.00 94.12 197 LEU A O 1
ATOM 1480 N N . ARG A 1 198 ? -12.738 -12.943 9.893 1.00 91.94 198 ARG A N 1
ATOM 1481 C CA . ARG A 1 198 ? -12.040 -13.941 9.055 1.00 91.94 198 ARG A CA 1
ATOM 1482 C C . ARG A 1 198 ? -11.439 -13.385 7.760 1.00 91.94 198 ARG A C 1
ATOM 1484 O O . ARG A 1 198 ? -10.550 -14.020 7.188 1.00 91.94 198 ARG A O 1
ATOM 1491 N N . SER A 1 199 ? -11.814 -12.183 7.327 1.00 91.81 199 SER A N 1
ATOM 1492 C CA . SER A 1 199 ? -11.348 -11.595 6.055 1.00 91.81 199 SER A CA 1
ATOM 1493 C C . SER A 1 199 ? -9.894 -11.096 6.033 1.00 91.81 199 SER A C 1
ATOM 1495 O O . SER A 1 199 ? -9.391 -10.674 4.987 1.00 91.81 199 SER A O 1
ATOM 1497 N N . GLN A 1 200 ? -9.164 -11.196 7.149 1.00 90.31 200 GLN A N 1
ATOM 1498 C CA . GLN A 1 200 ? -7.825 -10.615 7.308 1.00 90.31 200 GLN A CA 1
ATOM 1499 C C . GLN A 1 200 ? -6.807 -11.085 6.259 1.00 90.31 200 GLN A C 1
ATOM 1501 O O . GLN A 1 200 ? -6.000 -10.294 5.767 1.00 90.31 200 GLN A O 1
ATOM 1506 N N . ALA A 1 201 ? -6.805 -12.378 5.919 1.00 91.50 201 ALA A N 1
ATOM 1507 C CA . ALA A 1 201 ? -5.848 -12.927 4.959 1.00 91.50 201 ALA A CA 1
ATOM 1508 C C . ALA A 1 201 ? -6.064 -12.342 3.555 1.00 91.50 201 ALA A C 1
ATOM 1510 O O . ALA A 1 201 ? -5.110 -11.898 2.917 1.00 91.50 201 ALA A O 1
ATOM 1511 N N . SER A 1 202 ? -7.316 -12.282 3.098 1.00 94.25 202 SER A N 1
ATOM 1512 C CA . SER A 1 202 ? -7.681 -11.709 1.799 1.00 94.25 202 SER A CA 1
ATOM 1513 C C . SER A 1 202 ? -7.362 -10.216 1.744 1.00 94.25 202 SER A C 1
ATOM 1515 O O . SER A 1 202 ? -6.767 -9.752 0.772 1.00 94.25 202 SER A O 1
ATOM 1517 N N . MET A 1 203 ? -7.658 -9.476 2.818 1.00 94.00 203 MET A N 1
ATOM 1518 C CA . MET A 1 203 ? -7.377 -8.040 2.890 1.00 94.00 203 MET A CA 1
ATOM 1519 C C . MET A 1 203 ? -5.889 -7.711 2.773 1.00 94.00 203 MET A C 1
ATOM 1521 O O . MET A 1 203 ? -5.527 -6.778 2.064 1.00 94.00 203 MET A O 1
ATOM 1525 N N . LYS A 1 204 ? -5.019 -8.505 3.406 1.00 93.19 204 LYS A N 1
ATOM 1526 C CA . LYS A 1 204 ? -3.563 -8.289 3.364 1.00 93.19 204 LYS A CA 1
ATOM 1527 C C . LYS A 1 204 ? -2.912 -8.695 2.043 1.00 93.19 204 LYS A C 1
ATOM 1529 O O . LYS A 1 204 ? -1.805 -8.257 1.755 1.00 93.19 204 LYS A O 1
ATOM 1534 N N . THR A 1 205 ? -3.554 -9.568 1.267 1.00 93.62 205 THR A N 1
ATOM 1535 C CA . THR A 1 205 ? -2.909 -10.234 0.121 1.00 93.62 205 THR A CA 1
ATOM 1536 C C . THR A 1 205 ? -3.509 -9.880 -1.235 1.00 93.62 205 THR A C 1
ATOM 1538 O O . THR A 1 205 ? -2.889 -10.170 -2.258 1.00 93.62 205 THR A O 1
ATOM 1541 N N . SER A 1 206 ? -4.688 -9.253 -1.265 1.00 94.69 206 SER A N 1
ATOM 1542 C CA . SER A 1 206 ? -5.436 -9.013 -2.509 1.00 94.69 206 SER A CA 1
ATOM 1543 C C . SER A 1 206 ? -5.842 -7.557 -2.735 1.00 94.69 206 SER A C 1
ATOM 1545 O O . SER A 1 206 ? -6.375 -7.250 -3.799 1.00 94.69 206 SER A O 1
ATOM 1547 N N . LEU A 1 207 ? -5.613 -6.669 -1.765 1.00 96.31 207 LEU A N 1
ATOM 1548 C CA . LEU A 1 207 ? -6.087 -5.287 -1.812 1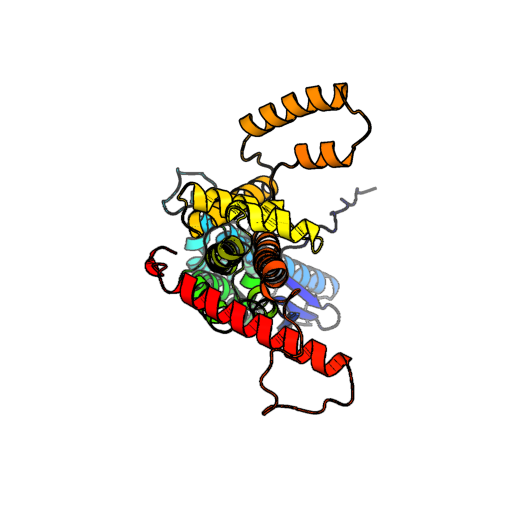.00 96.31 207 LEU A CA 1
ATOM 1549 C C . LEU A 1 207 ? -4.954 -4.278 -1.657 1.00 96.31 207 LEU A C 1
ATOM 1551 O O . LEU A 1 207 ? -3.914 -4.560 -1.067 1.00 96.31 207 LEU A O 1
ATOM 1555 N N . ASP A 1 208 ? -5.191 -3.070 -2.163 1.00 94.81 208 ASP A N 1
ATOM 1556 C CA . ASP A 1 208 ? -4.357 -1.907 -1.859 1.00 94.81 208 ASP A CA 1
ATOM 1557 C C . ASP A 1 208 ? -4.404 -1.624 -0.340 1.00 94.81 208 ASP A C 1
ATOM 1559 O O . ASP A 1 208 ? -5.500 -1.398 0.189 1.00 94.81 208 ASP A O 1
ATOM 1563 N N . PRO A 1 209 ? -3.258 -1.597 0.372 1.00 95.81 209 PRO A N 1
ATOM 1564 C CA . PRO A 1 209 ? -3.245 -1.508 1.832 1.00 95.81 209 PRO A CA 1
ATOM 1565 C C . PRO A 1 209 ? -3.939 -0.263 2.375 1.00 95.81 209 PRO A C 1
ATOM 1567 O O . PRO A 1 209 ? -4.683 -0.341 3.344 1.00 95.81 209 PRO A O 1
ATOM 1570 N N . THR A 1 210 ? -3.752 0.889 1.729 1.00 96.12 210 THR A N 1
ATOM 1571 C CA . THR A 1 210 ? -4.381 2.145 2.155 1.00 96.12 210 THR A CA 1
ATOM 1572 C C . THR A 1 210 ? -5.897 2.075 2.028 1.00 96.12 210 THR A C 1
ATOM 1574 O O . THR A 1 210 ? -6.612 2.473 2.945 1.00 96.12 210 THR A O 1
ATOM 1577 N N . SER A 1 211 ? -6.396 1.536 0.917 1.00 96.38 211 SER A N 1
ATOM 1578 C CA . SER A 1 211 ? -7.831 1.337 0.694 1.00 96.38 211 SER A CA 1
ATOM 1579 C C . SER A 1 211 ? -8.432 0.360 1.709 1.00 96.38 211 SER A C 1
ATOM 1581 O O . SER A 1 211 ? -9.498 0.622 2.266 1.00 96.38 211 SER A O 1
ATOM 1583 N N . ALA A 1 212 ? -7.714 -0.727 2.006 1.00 97.75 212 ALA A N 1
ATOM 1584 C CA . ALA A 1 212 ? -8.094 -1.691 3.031 1.00 97.75 212 ALA A CA 1
ATOM 1585 C C . ALA A 1 212 ? -8.131 -1.059 4.434 1.00 97.75 212 ALA A C 1
ATOM 1587 O O . ALA A 1 212 ? -9.088 -1.288 5.171 1.00 97.75 212 ALA A O 1
ATOM 1588 N N . CYS A 1 213 ? -7.159 -0.205 4.778 1.00 98.25 213 CYS A N 1
ATOM 1589 C CA . CYS A 1 213 ? -7.149 0.548 6.034 1.00 98.25 213 CYS A CA 1
ATOM 1590 C C . CYS A 1 213 ? -8.361 1.472 6.172 1.00 98.25 213 CYS A C 1
ATOM 1592 O O . CYS A 1 213 ? -8.908 1.578 7.263 1.00 98.25 213 CYS A O 1
ATOM 1594 N N . VAL A 1 214 ? -8.793 2.147 5.100 1.00 97.69 214 VAL A N 1
ATOM 1595 C CA . VAL A 1 214 ? -9.974 3.033 5.145 1.00 97.69 214 VAL A CA 1
ATOM 1596 C C . VAL A 1 214 ? -11.230 2.251 5.519 1.00 97.69 214 VAL A C 1
ATOM 1598 O O . VAL A 1 214 ? -11.957 2.665 6.424 1.00 97.69 214 VAL A O 1
ATOM 1601 N N . ALA A 1 215 ? -11.461 1.103 4.875 1.00 97.38 215 ALA A N 1
ATOM 1602 C CA . ALA A 1 215 ? -12.575 0.230 5.229 1.00 97.38 215 ALA A CA 1
ATOM 1603 C C . ALA A 1 215 ? -12.417 -0.312 6.660 1.00 97.38 215 ALA A C 1
ATOM 1605 O O . ALA A 1 215 ? -13.333 -0.173 7.468 1.00 97.38 215 ALA A O 1
ATOM 1606 N N . ALA A 1 216 ? -11.238 -0.834 7.014 1.00 98.19 216 ALA A N 1
ATOM 1607 C CA . ALA A 1 216 ? -10.962 -1.364 8.348 1.00 98.19 216 ALA A CA 1
ATOM 1608 C C . ALA A 1 216 ? -11.153 -0.315 9.455 1.00 98.19 216 ALA A C 1
ATOM 1610 O O . ALA A 1 216 ? -11.696 -0.637 10.502 1.00 98.19 216 ALA A O 1
ATOM 1611 N N . ALA A 1 217 ? -10.786 0.949 9.232 1.00 98.12 217 ALA A N 1
ATOM 1612 C CA . ALA A 1 217 ? -10.991 2.032 10.193 1.00 98.12 217 ALA A CA 1
ATOM 1613 C C . ALA A 1 217 ? -12.481 2.324 10.436 1.00 98.12 217 ALA A C 1
ATOM 1615 O O . ALA A 1 217 ? -12.890 2.570 11.572 1.00 98.12 217 ALA A O 1
ATOM 1616 N N . ALA A 1 218 ? -13.303 2.282 9.383 1.00 97.00 218 ALA A N 1
ATOM 1617 C CA . ALA A 1 218 ? -14.749 2.432 9.515 1.00 97.00 218 ALA A CA 1
ATOM 1618 C C . ALA A 1 218 ? -15.361 1.261 10.301 1.00 97.00 218 ALA A C 1
ATOM 1620 O O . ALA A 1 218 ? -16.137 1.480 11.229 1.00 97.00 218 ALA A O 1
ATOM 1621 N N . TRP A 1 219 ? -14.960 0.033 9.970 1.00 98.00 219 TRP A N 1
ATOM 1622 C CA . TRP A 1 219 ? -15.421 -1.185 10.637 1.00 98.00 219 TRP A CA 1
ATOM 1623 C C . TRP A 1 219 ? -14.946 -1.294 12.086 1.00 98.00 219 TRP A C 1
ATOM 1625 O O . TRP A 1 219 ? -15.724 -1.682 12.954 1.00 98.00 219 TRP A O 1
ATOM 1635 N N . LEU A 1 220 ? -13.717 -0.865 12.378 1.00 98.38 220 LEU A N 1
ATOM 1636 C CA . LEU A 1 220 ? -13.190 -0.765 13.736 1.00 98.38 220 LEU A CA 1
ATOM 1637 C C . LEU A 1 220 ? -14.056 0.153 14.598 1.00 98.38 220 LEU A C 1
ATOM 1639 O O . LEU A 1 220 ? -14.330 -0.174 15.747 1.00 98.38 220 LEU A O 1
ATOM 1643 N N . ARG A 1 221 ? -14.531 1.281 14.057 1.00 97.56 221 ARG A N 1
ATOM 1644 C CA . ARG A 1 221 ? -15.455 2.159 14.784 1.00 97.56 221 ARG A CA 1
ATOM 1645 C C . ARG A 1 221 ? -16.772 1.455 15.116 1.00 97.56 221 ARG A C 1
ATOM 1647 O O . ARG A 1 221 ? -17.237 1.583 16.245 1.00 97.56 221 ARG A O 1
ATOM 1654 N N . GLY A 1 222 ? -17.367 0.734 14.163 1.00 96.81 222 GLY A N 1
ATOM 1655 C CA . GLY A 1 222 ? -18.586 -0.048 14.407 1.00 96.81 222 GLY A CA 1
ATOM 1656 C C . GLY A 1 222 ? -18.375 -1.112 15.486 1.00 96.81 222 GLY A C 1
ATOM 1657 O O . GLY A 1 222 ? -19.117 -1.156 16.463 1.00 96.81 222 GLY A O 1
ATOM 1658 N N . ALA A 1 223 ? -17.299 -1.891 15.362 1.00 98.19 223 ALA A N 1
ATOM 1659 C CA . ALA A 1 223 ? -16.895 -2.904 16.335 1.00 98.19 223 ALA A CA 1
ATOM 1660 C C . ALA A 1 223 ? -16.662 -2.320 17.738 1.00 98.19 223 ALA A C 1
ATOM 1662 O O . ALA A 1 223 ? -17.121 -2.879 18.733 1.00 98.19 223 ALA A O 1
ATOM 1663 N N . ALA A 1 224 ? -16.010 -1.160 17.819 1.00 98.25 224 ALA A N 1
ATOM 1664 C CA . ALA A 1 224 ? -15.762 -0.469 19.075 1.00 98.25 224 ALA A CA 1
ATOM 1665 C C . ALA A 1 224 ? -17.053 0.033 19.739 1.00 98.25 224 ALA A C 1
ATOM 1667 O O . ALA A 1 224 ? -17.139 0.019 20.963 1.00 98.25 224 ALA A O 1
ATOM 1668 N N . HIS A 1 225 ? -18.059 0.460 18.969 1.00 97.69 225 HIS A N 1
ATOM 1669 C CA . HIS A 1 225 ? -19.368 0.819 19.525 1.00 97.69 225 HIS A CA 1
ATOM 1670 C C . HIS A 1 225 ? -20.104 -0.400 20.092 1.00 97.69 225 HIS A C 1
ATOM 1672 O O . HIS A 1 225 ? -20.579 -0.327 21.220 1.00 97.69 225 HIS A O 1
ATOM 1678 N N . VAL A 1 226 ? -20.120 -1.525 19.368 1.00 97.62 226 VAL A N 1
ATOM 1679 C CA . VAL A 1 226 ? -20.732 -2.778 19.850 1.00 97.62 226 VAL A CA 1
ATOM 1680 C C . VAL A 1 226 ? -20.086 -3.243 21.158 1.00 97.62 226 VAL A C 1
ATOM 1682 O O . VAL A 1 226 ? -20.781 -3.563 22.116 1.00 97.62 226 VAL A O 1
ATOM 1685 N N . ALA A 1 227 ? -18.754 -3.232 21.233 1.00 97.69 227 ALA A N 1
ATOM 1686 C CA . ALA A 1 227 ? -18.044 -3.600 22.455 1.00 97.69 227 ALA A CA 1
ATOM 1687 C C . ALA A 1 227 ? -18.297 -2.611 23.610 1.00 97.69 227 ALA A C 1
ATOM 1689 O O . ALA A 1 227 ? -18.448 -3.028 24.756 1.00 97.69 227 ALA A O 1
ATOM 1690 N N . ALA A 1 228 ? -18.363 -1.309 23.312 1.00 97.25 228 ALA A N 1
ATOM 1691 C CA . ALA A 1 228 ? -18.611 -0.257 24.297 1.00 97.25 228 ALA A CA 1
ATOM 1692 C C . ALA A 1 228 ? -20.003 -0.317 24.927 1.00 97.25 228 ALA A C 1
ATOM 1694 O O . ALA A 1 228 ? -20.142 -0.004 26.111 1.00 97.25 228 ALA A O 1
ATOM 1695 N N . ASP A 1 229 ? -21.019 -0.704 24.158 1.00 96.69 229 ASP A N 1
ATOM 1696 C CA . ASP A 1 229 ? -22.385 -0.825 24.666 1.00 96.69 229 ASP A CA 1
ATOM 1697 C C . ASP A 1 229 ? -22.491 -1.915 25.749 1.00 96.69 229 ASP A C 1
ATOM 1699 O O . ASP A 1 229 ? -23.225 -1.733 26.723 1.00 96.69 229 ASP A O 1
ATOM 1703 N N . GLU A 1 230 ? -21.695 -2.984 25.638 1.00 95.62 230 GLU A N 1
ATOM 1704 C CA . GLU A 1 230 ? -21.662 -4.086 26.609 1.00 95.62 230 GLU A CA 1
ATOM 1705 C C . GLU A 1 230 ? -20.693 -3.839 27.776 1.00 95.62 230 GLU A C 1
ATOM 1707 O O . GLU A 1 230 ? -21.043 -4.071 28.935 1.00 95.62 230 GLU A O 1
ATOM 1712 N N . SER A 1 231 ? -19.484 -3.324 27.517 1.00 95.50 231 SER A N 1
ATOM 1713 C CA . SER A 1 231 ? -18.492 -3.094 28.583 1.00 95.50 231 SER A CA 1
ATOM 1714 C C . SER A 1 231 ? -18.744 -1.815 29.390 1.00 95.50 231 SER A C 1
ATOM 1716 O O . SER A 1 231 ? -18.295 -1.679 30.531 1.00 95.50 231 SER A O 1
ATOM 1718 N N . GLY A 1 232 ? -19.446 -0.836 28.809 1.00 95.50 232 GLY A N 1
ATOM 1719 C CA . GLY A 1 232 ? -19.599 0.511 29.363 1.00 95.50 232 GLY A CA 1
ATOM 1720 C C . GLY A 1 232 ? -18.343 1.388 29.246 1.00 95.50 232 GLY A C 1
ATOM 1721 O O . GLY A 1 232 ? -18.351 2.535 29.712 1.00 95.50 232 GLY A O 1
ATOM 1722 N N . THR A 1 233 ? -17.271 0.885 28.629 1.00 96.38 233 THR A N 1
ATOM 1723 C CA . THR A 1 233 ? -16.063 1.654 28.308 1.00 96.38 233 THR A CA 1
ATOM 1724 C C . THR A 1 233 ? -16.324 2.560 27.108 1.00 96.38 233 THR A C 1
ATOM 1726 O O . THR A 1 233 ? -17.050 2.216 26.183 1.00 96.38 233 THR A O 1
ATOM 1729 N N . HIS A 1 234 ? -15.730 3.756 27.090 1.00 97.38 234 HIS A N 1
ATOM 1730 C CA . HIS A 1 234 ? -15.853 4.637 25.928 1.00 97.38 234 HIS A CA 1
ATOM 1731 C C . HIS A 1 234 ? -15.268 3.957 24.681 1.00 97.38 234 HIS A C 1
ATOM 1733 O O . HIS A 1 234 ? -14.142 3.474 24.739 1.00 97.38 234 HIS A O 1
ATOM 1739 N N . TRP A 1 235 ? -15.975 3.981 23.548 1.00 97.44 235 TRP A N 1
ATOM 1740 C CA . TRP A 1 235 ? -15.593 3.254 22.324 1.00 97.44 235 TRP A CA 1
ATOM 1741 C C . TRP A 1 235 ? -14.150 3.522 21.857 1.00 97.44 235 TRP A C 1
ATOM 1743 O O . TRP A 1 235 ? -13.454 2.608 21.428 1.00 97.44 235 TRP A O 1
ATOM 1753 N N . THR A 1 236 ? -13.627 4.740 22.033 1.00 97.12 236 THR A N 1
ATOM 1754 C CA . THR A 1 236 ? -12.220 5.038 21.697 1.00 97.12 236 THR A CA 1
ATOM 1755 C C . THR A 1 236 ? -11.190 4.355 22.601 1.00 97.12 236 THR A C 1
ATOM 1757 O O . THR A 1 236 ? -10.019 4.331 22.249 1.00 97.12 236 THR A O 1
ATOM 1760 N N . GLN A 1 237 ? -11.575 3.838 23.769 1.00 97.12 237 GLN A N 1
ATOM 1761 C CA . GLN A 1 237 ? -10.693 3.168 24.734 1.00 97.12 237 GLN A CA 1
ATOM 1762 C C . GLN A 1 237 ? -10.778 1.638 24.676 1.00 97.12 237 GLN A C 1
ATOM 1764 O O . GLN A 1 237 ? -9.999 0.977 25.355 1.00 97.12 237 GLN A O 1
ATOM 1769 N N . ILE A 1 238 ? -11.662 1.068 23.850 1.00 97.25 238 ILE A N 1
ATOM 1770 C CA . ILE A 1 238 ? -11.883 -0.386 23.789 1.00 97.25 238 ILE A CA 1
ATOM 1771 C C . ILE A 1 238 ? -10.605 -1.153 23.450 1.00 97.25 238 ILE A C 1
ATOM 1773 O O . ILE A 1 238 ? -10.334 -2.182 24.051 1.00 97.25 238 ILE A O 1
ATOM 1777 N N . VAL A 1 239 ? -9.769 -0.627 22.554 1.00 96.06 239 VAL A N 1
ATOM 1778 C CA . VAL A 1 239 ? -8.496 -1.275 22.192 1.00 96.06 239 VAL A CA 1
ATOM 1779 C C . VAL A 1 239 ? -7.469 -1.282 23.330 1.00 96.06 239 VAL A C 1
ATOM 1781 O O . VAL A 1 239 ? -6.604 -2.146 23.351 1.00 96.06 239 VAL A O 1
ATOM 1784 N N . VAL A 1 240 ? -7.564 -0.344 24.281 1.00 96.25 240 VAL A N 1
ATOM 1785 C CA . VAL A 1 240 ? -6.722 -0.336 25.492 1.00 96.25 240 VAL A CA 1
ATOM 1786 C C . VAL A 1 240 ? -7.189 -1.425 26.451 1.00 96.25 240 VAL A C 1
ATOM 1788 O O . VAL A 1 240 ? -6.373 -2.130 27.022 1.00 96.25 240 VAL A O 1
ATOM 1791 N N . GLU A 1 241 ? -8.503 -1.573 26.611 1.00 96.06 241 GLU A N 1
ATOM 1792 C CA . GLU A 1 241 ? -9.086 -2.629 27.440 1.00 96.06 241 GLU A CA 1
ATOM 1793 C C . GLU A 1 241 ? -8.846 -4.022 26.846 1.00 96.06 241 GLU A C 1
ATOM 1795 O O . GLU A 1 241 ? -8.557 -4.965 27.576 1.00 96.06 241 GLU A O 1
ATOM 1800 N N . ALA A 1 242 ? -8.893 -4.150 25.519 1.00 96.00 242 ALA A N 1
ATOM 1801 C CA . ALA A 1 242 ? -8.581 -5.397 24.834 1.00 96.00 242 ALA A CA 1
ATOM 1802 C C . ALA A 1 242 ? -7.145 -5.878 25.108 1.00 96.00 242 ALA A C 1
ATOM 1804 O O . ALA A 1 242 ? -6.942 -7.083 25.235 1.00 96.00 242 ALA A O 1
ATOM 1805 N N . ASP A 1 243 ? -6.181 -4.957 25.254 1.00 95.94 243 ASP A N 1
ATOM 1806 C CA . ASP A 1 243 ? -4.780 -5.276 25.583 1.00 95.94 243 ASP A CA 1
ATOM 1807 C C . ASP A 1 243 ? -4.623 -5.959 26.955 1.00 95.94 243 ASP A C 1
ATOM 1809 O O . ASP A 1 243 ? -3.747 -6.806 27.146 1.00 95.94 243 ASP A O 1
ATOM 1813 N N . ASP A 1 244 ? -5.513 -5.648 27.907 1.00 94.19 244 ASP A N 1
ATOM 1814 C CA . ASP A 1 244 ? -5.553 -6.312 29.215 1.00 94.19 244 ASP A CA 1
ATOM 1815 C C . ASP A 1 244 ? -6.067 -7.767 29.116 1.00 94.19 244 ASP A C 1
ATOM 1817 O O . ASP A 1 244 ? -5.808 -8.573 30.019 1.00 94.19 244 ASP A O 1
ATOM 1821 N N . ILE A 1 245 ? -6.773 -8.121 28.031 1.00 94.00 245 ILE A N 1
ATOM 1822 C CA . ILE A 1 245 ? -7.279 -9.477 27.752 1.00 94.00 245 ILE A CA 1
ATOM 1823 C C . ILE A 1 245 ? -6.252 -10.279 26.940 1.00 94.00 245 ILE A C 1
ATOM 1825 O O . ILE A 1 245 ? -5.866 -11.385 27.330 1.00 94.00 245 ILE A O 1
ATOM 1829 N N . GLU A 1 246 ? -5.789 -9.718 25.825 1.00 94.00 246 GLU A N 1
ATOM 1830 C CA . GLU A 1 246 ? -4.756 -10.273 24.952 1.00 94.00 246 GLU A CA 1
ATOM 1831 C C . GLU A 1 246 ? -3.814 -9.146 24.531 1.00 94.00 246 GLU A C 1
ATOM 1833 O O . GLU A 1 246 ? -4.278 -8.079 24.163 1.00 94.00 246 GLU A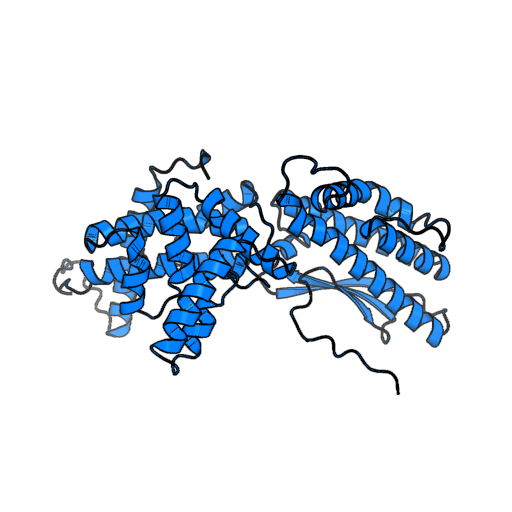 O 1
ATOM 1838 N N . ALA A 1 247 ? -2.498 -9.376 24.540 1.00 95.00 247 ALA A N 1
ATOM 1839 C CA . ALA A 1 247 ? -1.537 -8.339 24.167 1.00 95.00 247 ALA A CA 1
ATOM 1840 C C . ALA A 1 247 ? -1.701 -7.932 22.688 1.00 95.00 247 ALA A C 1
ATOM 1842 O O . ALA A 1 247 ? -1.433 -8.738 21.790 1.00 95.00 247 ALA A O 1
ATOM 1843 N N . LEU A 1 248 ? -2.098 -6.683 22.435 1.00 93.88 248 LEU A N 1
ATOM 1844 C CA . LEU A 1 248 ? -2.497 -6.172 21.121 1.00 93.88 248 LEU A CA 1
ATOM 1845 C C . LEU A 1 248 ? -1.830 -4.820 20.801 1.00 93.88 248 LEU A C 1
ATOM 1847 O O . LEU A 1 248 ? -1.418 -4.078 21.693 1.00 93.88 248 LEU A O 1
ATOM 1851 N N . PRO A 1 249 ? -1.711 -4.447 19.514 1.00 93.00 249 PRO A N 1
ATOM 1852 C CA . PRO A 1 249 ? -1.251 -3.114 19.145 1.00 93.00 249 PRO A CA 1
ATOM 1853 C C . PRO A 1 249 ? -2.292 -2.054 19.537 1.00 93.00 249 PRO A C 1
ATOM 1855 O O . PRO A 1 249 ? -3.354 -1.940 18.933 1.00 93.00 249 PRO A O 1
ATOM 1858 N N . VAL A 1 250 ? -1.974 -1.241 20.547 1.00 93.94 250 VAL A N 1
ATOM 1859 C CA . VAL A 1 250 ? -2.900 -0.217 21.066 1.00 93.94 250 VAL A CA 1
ATOM 1860 C C . VAL A 1 250 ? -2.775 1.116 20.329 1.00 93.94 250 VAL A C 1
ATOM 1862 O O . VAL A 1 250 ? -3.773 1.782 20.062 1.00 93.94 250 VAL A O 1
ATOM 1865 N N . MET A 1 251 ? -1.550 1.540 20.014 1.00 94.12 251 MET A N 1
ATOM 1866 C CA . MET A 1 251 ? -1.271 2.945 19.693 1.00 94.12 251 MET A CA 1
ATOM 1867 C C . MET A 1 251 ? -1.918 3.421 18.390 1.00 94.12 251 MET A C 1
ATOM 1869 O O . MET A 1 251 ? -2.548 4.481 18.378 1.00 94.12 251 MET A O 1
ATOM 1873 N N . SER A 1 252 ? -1.770 2.668 17.297 1.00 96.31 252 SER A N 1
ATOM 1874 C CA . SER A 1 252 ? -2.286 3.099 15.996 1.00 96.31 252 SER A CA 1
ATOM 1875 C C . SER A 1 252 ? -3.817 2.957 15.880 1.00 96.31 252 SER A C 1
ATOM 1877 O O . SER A 1 252 ? -4.440 3.932 15.441 1.00 96.31 252 SER A O 1
ATOM 1879 N N . PRO A 1 253 ? -4.480 1.879 16.368 1.00 97.81 253 PRO A N 1
ATOM 1880 C CA . PRO A 1 253 ? -5.943 1.805 16.360 1.00 97.81 253 PRO A CA 1
ATOM 1881 C C . PRO A 1 253 ? -6.582 2.853 17.275 1.00 97.81 253 PRO A C 1
ATOM 1883 O O . PRO A 1 253 ? -7.573 3.478 16.895 1.00 97.81 253 PRO A O 1
ATOM 1886 N N . LEU A 1 254 ? -5.984 3.116 18.446 1.00 97.38 254 LEU A N 1
ATOM 1887 C CA . LEU A 1 254 ? -6.435 4.170 19.357 1.00 97.38 254 LEU A CA 1
ATOM 1888 C C . LEU A 1 254 ? -6.394 5.545 18.684 1.00 97.38 254 LEU A C 1
ATOM 1890 O O . LEU A 1 254 ? -7.365 6.294 18.759 1.00 97.38 254 LEU A O 1
ATOM 1894 N N . GLU A 1 255 ? -5.292 5.892 18.018 1.00 97.31 255 GLU A N 1
ATOM 1895 C CA . GLU A 1 255 ? -5.172 7.175 17.320 1.00 97.31 255 GLU A CA 1
ATOM 1896 C C . GLU A 1 255 ? -6.193 7.308 16.178 1.00 97.31 255 GLU A C 1
ATOM 1898 O O . GLU A 1 255 ? -6.781 8.378 16.003 1.00 97.31 255 GLU A O 1
ATOM 1903 N N . VAL A 1 256 ? -6.471 6.229 15.438 1.00 98.25 256 VAL A N 1
ATOM 1904 C CA . VAL A 1 256 ? -7.541 6.223 14.428 1.00 98.25 256 VAL A CA 1
ATOM 1905 C C . VAL A 1 256 ? -8.903 6.487 15.071 1.00 98.25 256 VAL A C 1
ATOM 1907 O O . VAL A 1 256 ? -9.606 7.398 14.632 1.00 98.25 256 VAL A O 1
ATOM 1910 N N . LEU A 1 257 ? -9.261 5.767 16.139 1.00 98.19 257 LEU A N 1
ATOM 1911 C CA . LEU A 1 257 ? -10.532 5.963 16.844 1.00 98.19 257 LEU A CA 1
ATOM 1912 C C . LEU A 1 257 ? -10.672 7.390 17.395 1.00 98.19 257 LEU A C 1
ATOM 1914 O O . LEU A 1 257 ? -11.730 7.998 17.250 1.00 98.19 257 LEU A O 1
ATOM 1918 N N . ARG A 1 258 ? -9.603 7.969 17.956 1.00 97.94 258 ARG A N 1
ATOM 1919 C CA . ARG A 1 258 ? -9.602 9.363 18.440 1.00 97.94 258 ARG A CA 1
ATOM 1920 C C . ARG A 1 258 ? -9.862 10.367 17.323 1.00 97.94 258 ARG A C 1
ATOM 1922 O O . ARG A 1 258 ? -10.661 11.276 17.503 1.00 97.94 258 ARG A O 1
ATOM 1929 N N . ARG A 1 259 ? -9.240 10.194 16.155 1.00 97.56 259 ARG A N 1
ATOM 1930 C CA . ARG A 1 259 ? -9.487 11.077 15.003 1.00 97.56 259 ARG A CA 1
ATOM 1931 C C . ARG A 1 259 ? -10.926 10.990 14.515 1.00 97.56 259 ARG A C 1
ATOM 1933 O O . ARG A 1 259 ? -11.503 12.013 14.154 1.00 97.56 259 ARG A O 1
ATOM 1940 N N . LEU A 1 260 ? -11.496 9.786 14.501 1.00 96.81 260 LEU A N 1
ATOM 1941 C CA . LEU A 1 260 ? -12.902 9.580 14.156 1.00 96.81 260 LEU A CA 1
ATOM 1942 C C . LEU A 1 260 ? -13.838 10.253 15.178 1.00 96.81 260 LEU A C 1
ATOM 1944 O O . LEU A 1 260 ? -14.833 10.853 14.776 1.00 96.81 260 LEU A O 1
ATOM 1948 N N . ASP A 1 261 ? -13.498 10.209 16.470 1.00 96.88 261 ASP A N 1
ATOM 1949 C CA . ASP A 1 261 ? -14.219 10.902 17.554 1.00 96.88 261 ASP A CA 1
ATOM 1950 C C . ASP A 1 261 ? -14.148 12.430 17.412 1.00 96.88 261 ASP A C 1
ATOM 1952 O O . ASP A 1 261 ? -15.152 13.128 17.551 1.00 96.88 261 ASP A O 1
ATOM 1956 N N . ASP A 1 262 ? -12.988 12.946 16.996 1.00 96.88 262 ASP A N 1
ATOM 1957 C CA . ASP A 1 262 ? -12.776 14.359 16.657 1.00 96.88 262 ASP A CA 1
ATOM 1958 C C . ASP A 1 262 ? -13.471 14.784 15.339 1.00 96.88 262 ASP A C 1
ATOM 1960 O O . ASP A 1 262 ? -13.394 15.948 14.928 1.00 96.88 262 ASP A O 1
ATOM 1964 N N . GLY A 1 263 ? -14.181 13.865 14.674 1.00 95.81 263 GLY A N 1
ATOM 1965 C CA . GLY A 1 263 ? -15.002 14.127 13.493 1.00 95.81 263 GLY A CA 1
ATOM 1966 C C . GLY A 1 263 ? -14.286 13.962 12.152 1.00 95.81 263 GLY A C 1
ATOM 1967 O O . GLY A 1 263 ? -14.826 14.385 11.126 1.00 95.81 263 GLY A O 1
ATOM 1968 N N . ALA A 1 264 ? -13.090 13.367 12.123 1.00 95.94 264 ALA A N 1
ATOM 1969 C CA . ALA A 1 264 ? -12.453 12.981 10.869 1.00 95.94 264 ALA A CA 1
ATOM 1970 C C . ALA A 1 264 ? -13.227 11.838 10.190 1.00 95.94 264 ALA A C 1
ATOM 1972 O O . ALA A 1 264 ? -13.786 10.958 10.843 1.00 95.94 264 ALA A O 1
ATOM 1973 N N . SER A 1 265 ? -13.219 11.817 8.858 1.00 95.75 265 SER A N 1
ATOM 1974 C CA . SER A 1 265 ? -13.621 10.626 8.094 1.00 95.75 265 SER A CA 1
ATOM 1975 C C . SER A 1 265 ? -12.570 9.508 8.217 1.00 95.75 265 SER A C 1
ATOM 1977 O O . SER A 1 265 ? -11.394 9.807 8.461 1.00 95.75 265 SER A O 1
ATOM 1979 N N . PRO A 1 266 ? -12.936 8.233 7.977 1.00 96.38 266 PRO A N 1
ATOM 1980 C CA . PRO A 1 266 ? -11.9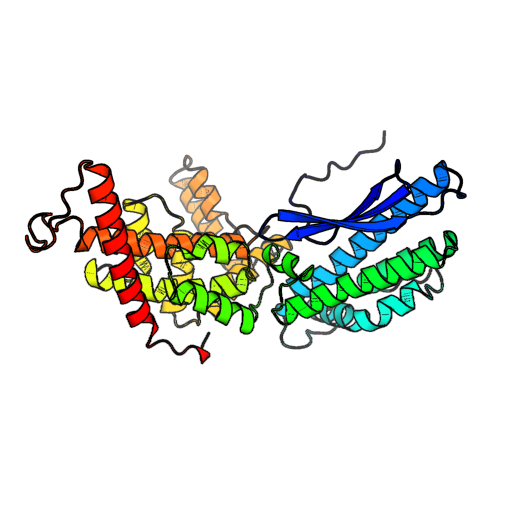79 7.122 7.915 1.00 96.38 266 PRO A CA 1
ATOM 1981 C C . PRO A 1 266 ? -10.820 7.381 6.951 1.00 96.38 266 PRO A C 1
ATOM 1983 O O . PRO A 1 266 ? -9.659 7.204 7.323 1.00 96.38 266 PRO A O 1
ATOM 1986 N N . THR A 1 267 ? -11.107 7.926 5.764 1.00 95.31 267 THR A N 1
ATOM 1987 C CA . THR A 1 267 ? -10.073 8.358 4.817 1.00 95.31 267 THR A CA 1
ATOM 1988 C C . THR A 1 267 ? -9.138 9.399 5.424 1.00 95.31 267 THR A C 1
ATOM 1990 O O . THR A 1 267 ? -7.921 9.237 5.366 1.00 95.31 267 THR A O 1
ATOM 1993 N N . GLN A 1 268 ? -9.646 10.452 6.065 1.00 94.94 268 GLN A N 1
ATOM 1994 C CA . GLN A 1 268 ? -8.780 11.465 6.686 1.00 94.94 268 GLN A CA 1
ATOM 1995 C C . GLN A 1 268 ? -7.924 10.901 7.829 1.00 94.94 268 GLN A C 1
ATOM 1997 O O . GLN A 1 268 ? -6.755 11.270 7.943 1.00 94.94 268 GLN A O 1
ATOM 2002 N N . ALA A 1 269 ? -8.480 10.016 8.662 1.00 96.19 269 ALA A N 1
ATOM 2003 C CA . ALA A 1 269 ? -7.751 9.403 9.769 1.00 96.19 269 ALA A CA 1
ATOM 2004 C C . ALA A 1 269 ? -6.580 8.543 9.262 1.00 96.19 269 ALA A C 1
ATOM 2006 O O . ALA A 1 269 ? -5.440 8.739 9.684 1.00 96.19 269 ALA A O 1
ATOM 2007 N N . VAL A 1 270 ? -6.848 7.661 8.295 1.00 96.81 270 VAL A N 1
ATOM 2008 C CA . VAL A 1 270 ? -5.862 6.742 7.706 1.00 96.81 270 VAL A CA 1
ATOM 2009 C C . VAL A 1 270 ? -4.802 7.486 6.898 1.00 96.81 270 VAL A C 1
ATOM 2011 O O . VAL A 1 270 ? -3.602 7.307 7.121 1.00 96.81 270 VAL A O 1
ATOM 2014 N N . THR A 1 271 ? -5.224 8.347 5.967 1.00 93.81 271 THR A N 1
ATOM 2015 C CA . THR A 1 271 ? -4.291 9.029 5.057 1.00 93.81 271 THR A CA 1
ATOM 2016 C C . THR A 1 271 ? -3.325 9.945 5.802 1.00 93.81 271 THR A C 1
ATOM 2018 O O . THR A 1 271 ? -2.173 10.066 5.392 1.00 93.81 271 THR A O 1
ATOM 2021 N N . ALA A 1 272 ? -3.738 10.539 6.925 1.00 92.69 272 ALA A N 1
ATOM 2022 C CA . ALA A 1 272 ? -2.855 11.362 7.740 1.00 92.69 272 ALA A CA 1
ATOM 2023 C C . ALA A 1 272 ? -1.728 10.550 8.404 1.00 92.69 272 ALA A C 1
ATOM 2025 O O . ALA A 1 272 ? -0.571 10.963 8.327 1.00 92.69 272 ALA A O 1
ATOM 2026 N N . LEU A 1 273 ? -2.037 9.387 8.993 1.00 95.12 273 LEU A N 1
ATOM 2027 C CA . LEU A 1 273 ? -1.026 8.524 9.620 1.00 95.12 273 LEU A CA 1
ATOM 2028 C C . LEU A 1 273 ? -0.040 7.963 8.592 1.00 95.12 273 LEU A C 1
ATOM 2030 O O . LEU A 1 273 ? 1.175 8.002 8.802 1.00 95.12 273 LEU A O 1
ATOM 2034 N N . ILE A 1 274 ? -0.553 7.512 7.444 1.00 94.81 274 ILE A N 1
ATOM 2035 C CA . ILE A 1 274 ? 0.281 7.032 6.338 1.00 94.81 274 ILE A CA 1
ATOM 2036 C C . ILE A 1 274 ? 1.167 8.163 5.803 1.00 94.81 274 ILE A C 1
ATOM 2038 O O . ILE A 1 274 ? 2.363 7.957 5.597 1.00 94.81 274 ILE A O 1
ATOM 2042 N N . ALA A 1 275 ? 0.623 9.369 5.615 1.00 90.62 275 ALA A N 1
ATOM 2043 C CA . ALA A 1 275 ? 1.400 10.516 5.152 1.00 90.62 275 ALA A CA 1
ATOM 2044 C C . ALA A 1 275 ? 2.542 10.873 6.116 1.00 90.62 275 ALA A C 1
ATOM 2046 O O . ALA A 1 275 ? 3.644 11.182 5.660 1.00 90.62 275 ALA A O 1
ATOM 2047 N N . ASP A 1 276 ? 2.307 10.820 7.429 1.00 91.06 276 ASP A N 1
ATOM 2048 C CA . ASP A 1 276 ? 3.338 11.083 8.436 1.00 91.06 276 ASP A CA 1
ATOM 2049 C C . ASP A 1 276 ? 4.456 10.039 8.389 1.00 91.06 276 ASP A C 1
ATOM 2051 O O . ASP A 1 276 ? 5.633 10.399 8.327 1.00 91.06 276 ASP A O 1
ATOM 2055 N N . ALA A 1 277 ? 4.106 8.756 8.334 1.00 92.56 277 ALA A N 1
ATOM 2056 C CA . ALA A 1 277 ? 5.085 7.678 8.255 1.00 92.56 277 ALA A CA 1
ATOM 2057 C C . ALA A 1 277 ? 5.900 7.727 6.956 1.00 92.56 277 ALA A C 1
ATOM 2059 O O . ALA A 1 277 ? 7.127 7.629 6.974 1.00 92.56 277 ALA A O 1
ATOM 2060 N N . GLN A 1 278 ? 5.252 7.987 5.821 1.00 89.19 278 GLN A N 1
ATOM 2061 C CA . GLN A 1 278 ? 5.975 8.131 4.566 1.00 89.19 278 GLN A CA 1
ATOM 2062 C C . GLN A 1 278 ? 6.859 9.405 4.537 1.00 89.19 278 GLN A C 1
ATOM 2064 O O . GLN A 1 278 ? 7.917 9.392 3.915 1.00 89.19 278 GLN A O 1
ATOM 2069 N N . ARG A 1 279 ? 6.490 10.510 5.210 1.00 87.38 279 ARG A N 1
ATOM 2070 C CA . ARG A 1 279 ? 7.395 11.673 5.380 1.00 87.38 279 ARG A CA 1
ATOM 2071 C C . ARG A 1 279 ? 8.645 11.291 6.174 1.00 87.38 279 ARG A C 1
ATOM 2073 O O . ARG A 1 279 ? 9.736 11.735 5.826 1.00 87.38 279 ARG A O 1
ATOM 2080 N N . VAL A 1 280 ? 8.501 10.462 7.208 1.00 90.44 280 VAL A N 1
ATOM 2081 C CA . VAL A 1 280 ? 9.644 9.919 7.960 1.00 90.44 280 VAL A CA 1
ATOM 2082 C C . VAL A 1 280 ? 10.512 9.027 7.070 1.00 90.44 280 VAL A C 1
ATOM 2084 O O . VAL A 1 280 ? 11.738 9.141 7.126 1.00 90.44 280 VAL A O 1
ATOM 2087 N N . ALA A 1 281 ? 9.907 8.214 6.198 1.00 88.19 281 ALA A N 1
ATOM 2088 C CA . ALA A 1 281 ? 10.627 7.418 5.199 1.00 88.19 281 ALA A CA 1
ATOM 2089 C C . ALA A 1 281 ? 11.454 8.293 4.237 1.00 88.19 281 ALA A C 1
ATOM 2091 O O . ALA A 1 281 ? 12.594 7.958 3.915 1.00 88.19 281 ALA A O 1
ATOM 2092 N N . ASP A 1 282 ? 10.919 9.461 3.866 1.00 84.00 282 ASP A N 1
ATOM 2093 C CA . ASP A 1 282 ? 11.598 10.490 3.065 1.00 84.00 282 ASP A CA 1
ATOM 2094 C C . ASP A 1 282 ? 12.690 11.261 3.854 1.00 84.00 282 ASP A C 1
ATOM 2096 O O . ASP A 1 282 ? 13.346 12.158 3.317 1.00 84.00 282 ASP A O 1
ATOM 2100 N N . GLY A 1 283 ? 12.906 10.941 5.136 1.00 85.94 283 GLY A N 1
ATOM 2101 C CA . GLY A 1 283 ? 13.864 11.620 6.016 1.00 85.94 283 GLY A CA 1
ATOM 2102 C C . GLY A 1 283 ? 13.390 12.985 6.529 1.00 85.94 283 GLY A C 1
ATOM 2103 O O . GLY A 1 283 ? 14.202 13.782 7.005 1.00 85.94 283 GLY A O 1
ATOM 2104 N N . LEU A 1 284 ? 12.091 13.271 6.425 1.00 84.94 284 LEU A N 1
ATOM 2105 C CA . LEU A 1 284 ? 11.456 14.493 6.915 1.00 84.94 284 LEU A CA 1
ATOM 2106 C C . LEU A 1 284 ? 10.855 14.271 8.311 1.00 84.94 284 LEU A C 1
ATOM 2108 O O . LEU A 1 284 ? 10.520 13.156 8.698 1.00 84.94 284 LEU A O 1
ATOM 2112 N N . VAL A 1 285 ? 10.694 15.353 9.076 1.00 85.31 285 VAL A N 1
ATOM 2113 C CA . VAL A 1 285 ? 10.039 15.329 10.396 1.00 85.31 285 VAL A CA 1
ATOM 2114 C C . VAL A 1 285 ? 8.620 15.891 10.242 1.00 85.31 285 VAL A C 1
ATOM 2116 O O . VAL A 1 285 ? 8.510 17.084 9.951 1.00 85.31 285 VAL A O 1
ATOM 2119 N N . PRO A 1 286 ? 7.550 15.085 10.417 1.00 76.81 286 PRO A N 1
ATOM 2120 C CA . PRO A 1 286 ? 6.174 15.525 10.159 1.00 76.81 286 PRO A CA 1
ATOM 2121 C C . PRO A 1 286 ? 5.701 16.654 11.082 1.00 76.81 286 PRO A C 1
ATOM 2123 O O . PRO A 1 286 ? 5.150 17.644 10.608 1.00 76.81 286 PRO A O 1
ATOM 2126 N N . ASP A 1 287 ? 5.976 16.535 12.385 1.00 79.50 287 ASP A N 1
ATOM 2127 C CA . ASP A 1 287 ? 5.619 17.529 13.400 1.00 79.50 287 ASP A CA 1
ATOM 2128 C C . ASP A 1 287 ? 6.841 17.907 14.241 1.00 79.50 287 ASP A C 1
ATOM 2130 O O . ASP A 1 287 ? 7.144 17.324 15.287 1.00 79.50 287 ASP A O 1
ATOM 2134 N N . LEU A 1 288 ? 7.582 18.900 13.750 1.00 80.50 288 LEU A N 1
ATOM 2135 C CA . LEU A 1 288 ? 8.779 19.385 14.425 1.00 80.50 288 LEU A CA 1
ATOM 2136 C C . LEU A 1 288 ? 8.458 20.019 15.785 1.00 80.50 288 LEU A C 1
ATOM 2138 O O . LEU A 1 288 ? 9.273 19.927 16.705 1.00 80.50 288 LEU A O 1
ATOM 2142 N N . ASP A 1 289 ? 7.314 20.684 15.923 1.00 81.81 289 ASP A N 1
ATOM 2143 C CA . ASP A 1 289 ? 6.977 21.402 17.150 1.00 81.81 289 ASP A CA 1
ATOM 2144 C C . ASP A 1 289 ? 6.430 20.455 18.221 1.00 81.81 289 ASP A C 1
ATOM 2146 O O . ASP A 1 289 ? 6.862 20.540 19.375 1.00 81.81 289 ASP A O 1
ATOM 2150 N N . GLY A 1 290 ? 5.602 19.477 17.850 1.00 79.06 290 GLY A N 1
ATOM 2151 C CA . GLY A 1 290 ? 5.225 18.380 18.739 1.00 79.06 290 GLY A CA 1
ATOM 2152 C C . GLY A 1 290 ? 6.415 17.507 19.120 1.00 79.06 290 GLY A C 1
ATOM 2153 O O . GLY A 1 290 ? 6.538 17.130 20.284 1.00 79.06 290 GLY A O 1
ATOM 2154 N N . LEU A 1 291 ? 7.365 17.257 18.208 1.00 79.19 291 LEU A N 1
ATOM 2155 C CA . LEU A 1 291 ? 8.621 16.582 18.555 1.00 79.19 291 LEU A CA 1
ATOM 2156 C C . LEU A 1 291 ? 9.429 17.385 19.583 1.00 79.19 291 LEU A C 1
ATOM 2158 O O . LEU A 1 291 ? 9.894 16.816 20.565 1.00 79.19 291 LEU A O 1
ATOM 2162 N N . LYS A 1 292 ? 9.571 18.708 19.416 1.00 80.19 292 LYS A N 1
ATOM 2163 C CA . LYS A 1 292 ? 10.229 19.556 20.430 1.00 80.19 292 LYS A CA 1
ATOM 2164 C C . LYS A 1 292 ? 9.518 19.477 21.777 1.00 80.19 292 LYS A C 1
ATOM 2166 O O . LYS A 1 292 ? 10.186 19.456 22.808 1.00 80.19 292 LYS A O 1
ATOM 2171 N N . HIS A 1 293 ? 8.186 19.452 21.777 1.00 81.00 293 HIS A N 1
ATOM 2172 C CA . HIS A 1 293 ? 7.408 19.347 23.006 1.00 81.00 293 HIS A CA 1
ATOM 2173 C C . HIS A 1 293 ? 7.620 17.994 23.698 1.00 81.00 293 HIS A C 1
ATOM 2175 O O . HIS A 1 293 ? 7.912 17.966 24.894 1.00 81.00 293 HIS A O 1
ATOM 2181 N N . ARG A 1 294 ? 7.571 16.890 22.940 1.00 76.75 294 ARG A N 1
ATOM 2182 C CA . ARG A 1 294 ? 7.860 15.535 23.435 1.00 76.75 294 ARG A CA 1
ATOM 2183 C C . ARG A 1 294 ? 9.285 15.412 23.959 1.00 76.75 294 ARG A C 1
ATOM 2185 O O . ARG A 1 294 ? 9.473 14.931 25.066 1.00 76.75 294 ARG A O 1
ATOM 2192 N N . LEU A 1 295 ? 10.279 15.950 23.251 1.00 77.56 295 LEU A N 1
ATOM 2193 C CA . LEU A 1 295 ? 11.670 15.979 23.718 1.00 77.56 295 LEU A CA 1
ATOM 2194 C C . LEU A 1 295 ? 11.841 16.790 25.013 1.00 77.56 295 LEU A C 1
ATOM 2196 O O . LEU A 1 295 ? 12.567 16.365 25.905 1.00 77.56 295 LEU A O 1
ATOM 2200 N N . ALA A 1 296 ? 11.137 17.915 25.170 1.00 78.31 296 ALA A N 1
ATOM 2201 C CA . ALA A 1 296 ? 11.157 18.680 26.421 1.00 78.31 296 ALA A CA 1
ATOM 2202 C C . ALA A 1 296 ? 10.492 17.918 27.589 1.00 78.31 296 ALA A C 1
ATOM 2204 O O . ALA A 1 296 ? 10.935 18.005 28.742 1.00 78.31 296 ALA A O 1
ATOM 2205 N N . ALA A 1 297 ? 9.438 17.147 27.304 1.00 73.12 297 ALA A N 1
ATOM 2206 C CA . ALA A 1 297 ? 8.844 16.224 28.268 1.00 73.12 297 ALA A CA 1
ATOM 2207 C C . ALA A 1 297 ? 9.802 15.064 28.599 1.00 73.12 297 ALA A C 1
ATOM 2209 O O . ALA A 1 297 ? 9.900 14.669 29.763 1.00 73.12 297 ALA A O 1
ATOM 2210 N N . LEU A 1 298 ? 10.568 14.597 27.609 1.00 72.38 298 LEU A N 1
ATOM 2211 C CA . LEU A 1 298 ? 11.594 13.567 27.734 1.00 72.38 298 LEU A CA 1
ATOM 2212 C C . LEU A 1 298 ? 12.731 14.001 28.658 1.00 72.38 298 LEU A C 1
ATOM 2214 O O . LEU A 1 298 ? 13.080 13.257 29.568 1.00 72.38 298 LEU A O 1
ATOM 2218 N N . ASP A 1 299 ? 13.252 15.221 28.495 1.00 70.38 299 ASP A N 1
ATOM 2219 C CA . ASP A 1 299 ? 14.255 15.799 29.401 1.00 70.38 299 ASP A CA 1
ATOM 2220 C C . ASP A 1 299 ? 13.745 15.772 30.850 1.00 70.38 299 ASP A C 1
ATOM 2222 O O . ASP A 1 299 ? 14.443 15.367 31.780 1.00 70.38 299 ASP A O 1
ATOM 2226 N N . SER A 1 300 ? 12.460 16.085 31.030 1.00 70.50 300 SER A N 1
ATOM 2227 C CA . SER A 1 300 ? 11.808 16.048 32.337 1.00 70.50 300 SER A CA 1
ATOM 2228 C C . SER A 1 300 ? 11.566 14.623 32.872 1.00 70.50 300 SER A C 1
ATOM 2230 O O . SER A 1 300 ? 11.391 14.462 34.084 1.00 70.50 300 SER A O 1
ATOM 2232 N N . LEU A 1 301 ? 11.498 13.603 32.008 1.00 66.88 301 LEU A N 1
ATOM 2233 C CA . LEU A 1 301 ? 11.340 12.179 32.348 1.00 66.88 301 LEU A CA 1
ATOM 2234 C C . LEU A 1 301 ? 12.684 11.510 32.655 1.00 66.88 301 LEU A C 1
ATOM 2236 O O . LEU A 1 301 ? 12.774 10.750 33.620 1.00 66.88 301 LEU A O 1
ATOM 2240 N N . ILE A 1 302 ? 13.734 11.837 31.900 1.00 69.44 302 ILE A N 1
ATOM 2241 C CA . ILE A 1 302 ? 15.114 11.380 32.121 1.00 69.44 302 ILE A CA 1
ATOM 2242 C C . ILE A 1 302 ? 15.579 11.774 33.528 1.00 69.44 302 ILE A C 1
ATOM 2244 O O . ILE A 1 302 ? 16.158 10.949 34.241 1.00 69.44 302 ILE A O 1
ATOM 2248 N N . ASP A 1 303 ? 15.233 12.987 33.965 1.00 70.44 303 ASP A N 1
ATOM 2249 C CA . ASP A 1 303 ? 15.516 13.483 35.315 1.00 70.44 303 ASP A CA 1
ATOM 2250 C C . ASP A 1 303 ? 14.773 12.708 36.422 1.00 70.44 303 ASP A C 1
ATOM 2252 O O . ASP A 1 303 ? 15.229 12.661 37.568 1.00 70.44 303 ASP A O 1
ATOM 2256 N N . ARG A 1 304 ? 13.628 12.087 36.103 1.00 66.44 304 ARG A N 1
ATOM 2257 C CA . ARG A 1 304 ? 12.742 11.416 37.071 1.00 66.44 304 ARG A CA 1
ATOM 2258 C C . ARG A 1 304 ? 12.876 9.891 37.092 1.00 66.44 304 ARG A C 1
ATOM 2260 O O . ARG A 1 304 ? 12.653 9.293 38.144 1.00 66.44 304 ARG A O 1
ATOM 2267 N N . ALA A 1 305 ? 13.242 9.256 35.981 1.00 63.25 305 ALA A N 1
ATOM 2268 C CA . ALA A 1 305 ? 13.300 7.799 35.858 1.00 63.25 305 ALA A CA 1
ATOM 2269 C C . ALA A 1 305 ? 14.338 7.336 34.805 1.00 63.25 305 ALA A C 1
ATOM 2271 O O . ALA A 1 305 ? 13.971 6.873 33.727 1.00 63.25 305 ALA A O 1
ATOM 2272 N N . PRO A 1 306 ? 15.649 7.354 35.118 1.00 58.97 306 PRO A N 1
ATOM 2273 C CA . PRO A 1 306 ? 16.732 7.083 34.158 1.00 58.97 306 PRO A CA 1
ATOM 2274 C C . PRO A 1 306 ? 16.844 5.623 33.659 1.00 58.97 306 PRO A C 1
ATOM 2276 O O . PRO A 1 306 ? 17.860 5.261 33.070 1.00 58.97 306 PRO A O 1
ATOM 2279 N N . LYS A 1 307 ? 15.865 4.745 33.932 1.00 54.62 307 LYS A N 1
ATOM 2280 C CA . LYS A 1 307 ? 15.979 3.290 33.704 1.00 54.62 307 LYS A CA 1
ATOM 2281 C C . LYS A 1 307 ? 15.006 2.673 32.700 1.00 54.62 307 LYS A C 1
ATOM 2283 O O . LYS A 1 307 ? 15.184 1.494 32.411 1.00 54.62 307 LYS A O 1
ATOM 2288 N N . SER A 1 308 ? 14.046 3.407 32.142 1.00 66.88 308 SER A N 1
ATOM 2289 C CA . SER A 1 308 ? 13.194 2.846 31.083 1.00 66.88 308 SER A CA 1
ATOM 2290 C C . SER A 1 308 ? 13.681 3.323 29.721 1.00 66.88 308 SER A C 1
ATOM 2292 O O . SER A 1 308 ? 13.262 4.360 29.220 1.00 66.88 308 SER A O 1
ATOM 2294 N N . ARG A 1 309 ? 14.643 2.590 29.153 1.00 63.75 309 ARG A N 1
ATOM 2295 C CA . ARG A 1 309 ? 15.136 2.843 27.792 1.00 63.75 309 ARG A CA 1
ATOM 2296 C C . ARG A 1 309 ? 14.002 2.735 26.770 1.00 63.75 309 ARG A C 1
ATOM 2298 O O . ARG A 1 309 ? 14.011 3.488 25.808 1.00 63.75 309 ARG A O 1
ATOM 2305 N N . ASP A 1 310 ? 13.047 1.848 27.017 1.00 65.44 310 ASP A N 1
ATOM 2306 C CA . ASP A 1 310 ? 11.941 1.568 26.105 1.00 65.44 310 ASP A CA 1
ATOM 2307 C C . ASP A 1 310 ? 10.927 2.721 26.102 1.00 65.44 310 ASP A C 1
ATOM 2309 O O . ASP A 1 310 ? 10.624 3.243 25.037 1.00 65.44 310 ASP A O 1
ATOM 2313 N N . ALA A 1 311 ? 10.582 3.271 27.274 1.00 64.38 311 ALA A N 1
ATOM 2314 C CA . ALA A 1 311 ? 9.755 4.484 27.358 1.00 64.38 311 ALA A CA 1
ATOM 2315 C C . ALA A 1 311 ? 10.422 5.714 26.708 1.00 64.38 311 ALA A C 1
ATOM 2317 O O . ALA A 1 311 ? 9.750 6.596 26.182 1.00 64.38 311 ALA A O 1
ATOM 2318 N N . LEU A 1 312 ? 11.760 5.791 26.725 1.00 64.50 312 LEU A N 1
ATOM 2319 C CA . LEU A 1 312 ? 12.492 6.856 26.028 1.00 64.50 312 LEU A CA 1
ATOM 2320 C C . LEU A 1 312 ? 12.511 6.662 24.506 1.00 64.50 312 LEU A C 1
ATOM 2322 O O . LEU A 1 312 ? 12.634 7.644 23.779 1.00 64.50 312 LEU A O 1
ATOM 2326 N N . ILE A 1 313 ? 12.448 5.415 24.032 1.00 67.25 313 ILE A N 1
ATOM 2327 C CA . ILE A 1 313 ? 12.390 5.087 22.605 1.00 67.25 313 ILE A CA 1
ATOM 2328 C C . ILE A 1 313 ? 10.987 5.362 22.066 1.00 67.25 313 ILE A C 1
ATOM 2330 O O . ILE A 1 313 ? 10.890 6.004 21.026 1.00 67.25 313 ILE A O 1
ATOM 2334 N N . GLU A 1 314 ? 9.938 4.946 22.780 1.00 66.06 314 GLU A N 1
ATOM 2335 C CA . GLU A 1 314 ? 8.536 5.241 22.444 1.00 66.06 314 GLU A CA 1
ATOM 2336 C C . GLU A 1 314 ? 8.314 6.747 22.286 1.00 66.06 314 GLU A C 1
ATOM 2338 O O . GLU A 1 314 ? 7.841 7.207 21.250 1.00 66.06 314 GLU A O 1
ATOM 2343 N N . GLU A 1 315 ? 8.794 7.547 23.238 1.00 67.00 315 GLU A N 1
ATOM 2344 C CA . GLU A 1 315 ? 8.611 8.999 23.174 1.00 67.00 315 GLU A CA 1
ATOM 2345 C C . GLU A 1 315 ? 9.515 9.722 22.166 1.00 67.00 315 GLU A C 1
ATOM 2347 O O . GLU A 1 315 ? 9.302 10.897 21.850 1.00 67.00 315 GLU A O 1
ATOM 2352 N N . ALA A 1 316 ? 10.511 9.024 21.621 1.00 69.12 316 ALA A N 1
ATOM 2353 C CA . ALA A 1 316 ? 11.354 9.515 20.537 1.00 69.12 316 ALA A CA 1
ATOM 2354 C C . ALA A 1 316 ? 10.864 9.078 19.141 1.00 69.12 316 ALA A C 1
ATOM 2356 O O . ALA A 1 316 ? 11.491 9.457 18.146 1.00 69.12 316 ALA A O 1
ATOM 2357 N N . GLN A 1 317 ? 9.775 8.303 19.035 1.00 76.12 317 GLN A N 1
ATOM 2358 C CA . GLN A 1 317 ? 9.232 7.865 17.746 1.00 76.12 317 GLN A CA 1
ATOM 2359 C C . GLN A 1 317 ? 8.731 9.059 16.915 1.00 76.12 317 GLN A C 1
ATOM 2361 O O . GLN A 1 317 ? 7.908 9.872 17.351 1.00 76.12 317 GLN A O 1
ATOM 2366 N N . LEU A 1 318 ? 9.240 9.168 15.684 1.00 84.62 318 LEU A N 1
ATOM 2367 C CA . LEU A 1 318 ? 8.889 10.246 14.752 1.00 84.62 318 LEU A CA 1
ATOM 2368 C C . LEU A 1 318 ? 7.497 10.063 14.127 1.00 84.62 318 LEU A C 1
ATOM 2370 O O . LEU A 1 318 ? 6.875 11.055 13.755 1.00 84.62 318 LEU A O 1
ATOM 2374 N N . CYS A 1 319 ? 7.021 8.822 14.037 1.00 88.56 319 CYS A N 1
ATOM 2375 C CA . CYS A 1 319 ? 5.700 8.427 13.552 1.00 88.56 319 CYS A CA 1
ATOM 2376 C C . CYS A 1 319 ? 5.231 7.166 14.293 1.00 88.56 319 CYS A C 1
ATOM 2378 O O . CYS A 1 319 ? 6.056 6.465 14.875 1.00 88.56 319 CYS A O 1
ATOM 2380 N N . LEU A 1 320 ? 3.919 6.903 14.266 1.00 91.69 320 LEU A N 1
ATOM 2381 C CA . LEU A 1 320 ? 3.312 5.731 14.916 1.00 91.69 320 LEU A CA 1
ATOM 2382 C C . LEU A 1 320 ? 3.486 4.432 14.123 1.00 91.69 320 LEU A C 1
ATOM 2384 O O . LEU A 1 320 ? 3.463 3.366 14.719 1.00 91.69 320 LEU A O 1
ATOM 2388 N N . LEU A 1 321 ? 3.632 4.534 12.801 1.00 94.56 321 LEU A N 1
ATOM 2389 C CA . LEU A 1 321 ? 3.709 3.386 11.897 1.00 94.56 321 LEU A CA 1
ATOM 2390 C C . LEU A 1 321 ? 5.149 3.121 11.466 1.00 94.56 321 LEU A C 1
ATOM 2392 O O . LEU A 1 321 ? 5.971 4.046 11.444 1.00 94.56 321 LEU A O 1
ATOM 2396 N N . ASP A 1 322 ? 5.424 1.897 11.027 1.00 92.56 322 ASP A N 1
ATOM 2397 C CA . ASP A 1 322 ? 6.650 1.543 10.322 1.00 92.56 322 ASP A CA 1
ATOM 2398 C C . ASP A 1 322 ? 6.758 2.360 9.016 1.00 92.56 322 ASP A C 1
ATOM 2400 O O . ASP A 1 322 ? 5.979 2.153 8.075 1.00 92.56 322 ASP A O 1
ATOM 2404 N N . PRO A 1 323 ? 7.739 3.280 8.899 1.00 91.38 323 PRO A N 1
ATOM 2405 C CA . PRO A 1 323 ? 7.890 4.117 7.713 1.00 91.38 323 PRO A CA 1
ATOM 2406 C C . PRO A 1 323 ? 8.237 3.316 6.450 1.00 91.38 323 PRO A C 1
ATOM 2408 O O . PRO A 1 323 ? 8.072 3.828 5.345 1.00 91.38 323 PRO A O 1
ATOM 2411 N N . THR A 1 324 ? 8.715 2.076 6.578 1.00 89.94 324 THR A N 1
ATOM 2412 C CA . THR A 1 324 ? 9.055 1.227 5.428 1.00 89.94 324 THR A CA 1
ATOM 2413 C C . THR A 1 324 ? 7.839 0.540 4.805 1.00 89.94 324 THR A C 1
ATOM 2415 O O . THR A 1 324 ? 7.869 0.230 3.614 1.00 89.94 324 THR A O 1
ATOM 2418 N N . ARG A 1 325 ? 6.749 0.362 5.566 1.00 91.44 325 ARG A N 1
ATOM 2419 C CA . ARG A 1 325 ? 5.516 -0.318 5.126 1.00 91.44 325 ARG A CA 1
ATOM 2420 C C . ARG A 1 325 ? 4.244 0.222 5.809 1.00 91.44 325 ARG A C 1
ATOM 2422 O O . ARG A 1 325 ? 3.473 -0.564 6.360 1.00 91.44 325 ARG A O 1
ATOM 2429 N N . PRO A 1 326 ? 3.969 1.538 5.752 1.00 94.44 326 PRO A N 1
ATOM 2430 C CA . PRO A 1 326 ? 2.973 2.152 6.630 1.00 94.44 326 PRO A CA 1
ATOM 2431 C C . PRO A 1 326 ? 1.534 1.683 6.392 1.00 94.44 326 PRO A C 1
ATOM 2433 O O . PRO A 1 326 ? 0.757 1.604 7.334 1.00 94.44 326 PRO A O 1
ATOM 2436 N N . GLY A 1 327 ? 1.160 1.358 5.151 1.00 95.06 327 GLY A N 1
ATOM 2437 C CA . GLY A 1 327 ? -0.168 0.829 4.840 1.00 95.06 327 GLY A CA 1
ATOM 2438 C C . GLY A 1 327 ? -0.373 -0.569 5.431 1.00 95.06 327 GLY A C 1
ATOM 2439 O O . GLY A 1 327 ? -1.277 -0.737 6.243 1.00 95.06 327 GLY A O 1
ATOM 2440 N N . PRO A 1 328 ? 0.469 -1.562 5.078 1.00 95.00 328 PRO A N 1
ATOM 2441 C CA . PRO A 1 328 ? 0.383 -2.903 5.651 1.00 95.00 328 PRO A CA 1
ATOM 2442 C C . PRO A 1 328 ? 0.492 -2.951 7.180 1.00 95.00 328 PRO A C 1
ATOM 2444 O O . PRO A 1 328 ? -0.184 -3.764 7.794 1.00 95.00 328 PRO A O 1
ATOM 2447 N N . ASP A 1 329 ? 1.341 -2.113 7.782 1.00 96.06 329 ASP A N 1
ATOM 2448 C CA . ASP A 1 329 ? 1.493 -2.001 9.242 1.00 96.06 329 ASP A CA 1
ATOM 2449 C C . ASP A 1 329 ? 0.192 -1.519 9.909 1.00 96.06 329 ASP A C 1
ATOM 2451 O O . ASP A 1 329 ? -0.379 -2.210 10.748 1.00 96.06 329 ASP A O 1
ATOM 2455 N N . LEU A 1 330 ? -0.372 -0.402 9.430 1.00 97.75 330 LEU A N 1
ATOM 2456 C CA . LEU A 1 330 ? -1.653 0.102 9.929 1.00 97.75 330 LEU A CA 1
ATOM 2457 C C . LEU A 1 330 ? -2.802 -0.894 9.706 1.00 97.75 330 LEU A C 1
ATOM 2459 O O . LEU A 1 330 ? -3.683 -1.008 10.551 1.00 97.75 330 LEU A O 1
ATOM 2463 N N . LEU A 1 331 ? -2.823 -1.610 8.577 1.00 97.88 331 LEU A N 1
ATOM 2464 C CA . LEU A 1 331 ? -3.880 -2.582 8.292 1.00 97.88 331 LEU A CA 1
ATOM 2465 C C . LEU A 1 331 ? -3.866 -3.734 9.300 1.00 97.88 331 LEU A C 1
ATOM 2467 O O . LEU A 1 331 ? -4.923 -4.137 9.778 1.00 97.88 331 LEU A O 1
ATOM 2471 N N . GLU A 1 332 ? -2.682 -4.266 9.607 1.00 97.06 332 GLU A N 1
ATOM 2472 C CA . GLU A 1 332 ? -2.516 -5.327 10.604 1.00 97.06 332 GLU A CA 1
ATOM 2473 C C . GLU A 1 332 ? -3.027 -4.868 11.973 1.00 97.06 332 GLU A C 1
ATOM 2475 O O . GLU A 1 332 ? -3.849 -5.563 12.575 1.00 97.06 332 GLU A O 1
ATOM 2480 N N . ASP A 1 333 ? -2.641 -3.667 12.400 1.00 97.88 333 ASP A N 1
ATOM 2481 C CA . ASP A 1 333 ? -3.086 -3.084 13.663 1.00 97.88 333 ASP A CA 1
ATOM 2482 C C . ASP A 1 333 ? -4.605 -2.860 13.713 1.00 97.88 333 ASP A C 1
ATOM 2484 O O . ASP A 1 333 ? -5.247 -3.187 14.710 1.00 97.88 333 ASP A O 1
ATOM 2488 N N . LEU A 1 334 ? -5.216 -2.332 12.646 1.00 98.44 334 LEU A N 1
ATOM 2489 C CA . LEU A 1 334 ? -6.662 -2.081 12.603 1.00 98.44 334 LEU A CA 1
ATOM 2490 C C . LEU A 1 334 ? -7.479 -3.376 12.646 1.00 98.44 334 LEU A C 1
ATOM 2492 O O . LEU A 1 334 ? -8.492 -3.436 13.343 1.00 98.44 334 LEU A O 1
ATOM 2496 N N . LEU A 1 335 ? -7.041 -4.416 11.933 1.00 98.00 335 LEU A N 1
ATOM 2497 C CA . LEU A 1 335 ? -7.697 -5.727 11.956 1.00 98.00 335 LEU A CA 1
ATOM 2498 C C . LEU A 1 335 ? -7.567 -6.396 13.330 1.00 98.00 335 LEU A C 1
ATOM 2500 O O . LEU A 1 335 ? -8.533 -6.976 13.826 1.00 98.00 335 LEU A O 1
ATOM 2504 N N . LEU A 1 336 ? -6.405 -6.264 13.974 1.00 97.69 336 LEU A N 1
ATOM 2505 C CA . LEU A 1 336 ? -6.210 -6.691 15.360 1.00 97.69 336 LEU A CA 1
ATOM 2506 C C . LEU A 1 336 ? -7.042 -5.858 16.344 1.00 97.69 336 LEU A C 1
ATOM 2508 O O . LEU A 1 336 ? -7.533 -6.396 17.328 1.00 97.69 336 LEU A O 1
ATOM 2512 N N . GLY A 1 337 ? -7.282 -4.578 16.058 1.00 97.94 337 GLY A N 1
ATOM 2513 C CA . GLY A 1 337 ? -8.212 -3.745 16.817 1.00 97.94 337 GLY A CA 1
ATOM 2514 C C . GLY A 1 337 ? -9.660 -4.242 16.730 1.00 97.94 337 GLY A C 1
ATOM 2515 O O . GLY A 1 337 ? -10.358 -4.256 17.742 1.00 97.94 337 GLY A O 1
ATOM 2516 N N . ILE A 1 338 ? -10.110 -4.692 15.550 1.00 98.25 338 ILE A N 1
ATOM 2517 C CA . ILE A 1 338 ? -11.447 -5.292 15.371 1.00 98.25 338 ILE A CA 1
ATOM 2518 C C . ILE A 1 338 ? -11.542 -6.591 16.182 1.00 98.25 338 ILE A C 1
ATOM 2520 O O . ILE A 1 338 ? -12.527 -6.800 16.890 1.00 98.25 338 ILE A O 1
ATOM 2524 N N . TRP A 1 339 ? -10.498 -7.425 16.140 1.00 97.75 339 TRP A N 1
ATOM 2525 C CA . TRP A 1 339 ? -10.388 -8.606 17.001 1.00 97.75 339 TRP A CA 1
ATOM 2526 C C . TRP A 1 339 ? -10.433 -8.240 18.491 1.00 97.75 339 TRP A C 1
ATOM 2528 O O . TRP A 1 339 ? -11.180 -8.849 19.250 1.00 97.75 339 TRP A O 1
ATOM 2538 N N . GLY A 1 340 ? -9.717 -7.196 18.909 1.00 97.81 340 GLY A N 1
ATOM 2539 C CA . GLY A 1 340 ? -9.752 -6.700 20.283 1.00 97.81 340 GLY A CA 1
ATOM 2540 C C . GLY A 1 340 ? -11.149 -6.263 20.731 1.00 97.81 340 GLY A C 1
ATOM 2541 O O . GLY A 1 340 ? -11.552 -6.548 21.855 1.00 97.81 340 GLY A O 1
ATOM 2542 N N . CYS A 1 341 ? -11.933 -5.645 19.843 1.00 98.38 341 CYS A N 1
ATOM 2543 C CA . CYS A 1 341 ? -13.332 -5.316 20.132 1.00 98.38 341 CYS A CA 1
ATOM 2544 C C . CYS A 1 341 ? -14.176 -6.578 20.370 1.00 98.38 341 CYS A C 1
ATOM 2546 O O . CYS A 1 341 ? -14.975 -6.599 21.304 1.00 98.38 341 CYS A O 1
ATOM 2548 N N . PHE A 1 342 ? -13.966 -7.635 19.576 1.00 97.81 342 PHE A N 1
ATOM 2549 C CA . PHE A 1 342 ? -14.602 -8.935 19.810 1.00 97.81 342 PHE A CA 1
ATOM 2550 C C . PHE A 1 342 ? -14.204 -9.523 21.170 1.00 97.81 342 PHE A C 1
ATOM 2552 O O . PHE A 1 342 ? -15.080 -9.976 21.899 1.00 97.81 342 PHE A O 1
ATOM 2559 N N . LEU A 1 343 ? -12.918 -9.480 21.546 1.00 96.88 343 LEU A N 1
ATOM 2560 C CA . LEU A 1 343 ? -12.454 -9.987 22.845 1.00 96.88 343 LEU A CA 1
ATOM 2561 C C . LEU A 1 343 ? -13.158 -9.297 24.014 1.00 96.88 343 LEU A C 1
ATOM 2563 O O . LEU A 1 343 ? -13.642 -9.977 24.917 1.00 96.88 343 LEU A O 1
ATOM 2567 N N . VAL A 1 344 ? -13.241 -7.964 23.975 1.00 97.12 344 VAL A N 1
ATOM 2568 C CA . VAL A 1 344 ? -13.935 -7.180 25.004 1.00 97.12 344 VAL A CA 1
ATOM 2569 C C . VAL A 1 344 ? -15.414 -7.544 25.022 1.00 97.12 344 VAL A C 1
ATOM 2571 O O . VAL A 1 344 ? -15.925 -7.928 26.065 1.00 97.12 344 VAL A O 1
ATOM 2574 N N . TRP A 1 345 ? -16.102 -7.508 23.880 1.00 97.31 345 TRP A N 1
ATOM 2575 C CA . TRP A 1 345 ? -17.515 -7.886 23.821 1.00 97.31 345 TRP A CA 1
ATOM 2576 C C . TRP A 1 345 ? -17.762 -9.292 24.397 1.00 97.31 345 TRP A C 1
ATOM 2578 O O . TRP A 1 345 ? -18.635 -9.460 25.247 1.00 97.31 345 TRP A O 1
ATOM 2588 N N . ASN A 1 346 ? -16.945 -10.276 24.011 1.00 95.38 346 ASN A N 1
ATOM 2589 C CA . ASN A 1 346 ? -17.041 -11.665 24.461 1.00 95.38 346 ASN A CA 1
ATOM 2590 C C . ASN A 1 346 ? -16.802 -11.810 25.978 1.00 95.38 346 ASN A C 1
ATOM 2592 O O . ASN A 1 346 ? -17.474 -12.608 26.636 1.00 95.38 346 ASN A O 1
ATOM 2596 N N . GLU A 1 347 ? -15.892 -11.009 26.552 1.00 93.94 347 GLU A N 1
ATOM 2597 C CA . GLU A 1 347 ? -15.648 -10.948 28.002 1.00 93.94 347 GLU A CA 1
ATOM 2598 C C . GLU A 1 347 ? -16.913 -10.580 28.782 1.00 93.94 347 GLU A C 1
ATOM 2600 O O . GLU A 1 347 ? -17.195 -11.186 29.812 1.00 93.94 347 GLU A O 1
ATOM 2605 N N . TYR A 1 348 ? -17.674 -9.600 28.288 1.00 92.25 348 TYR A N 1
ATOM 2606 C CA . TYR A 1 348 ? -18.813 -9.025 29.009 1.00 92.25 348 TYR A CA 1
ATOM 2607 C C . TYR A 1 348 ? -20.159 -9.691 28.694 1.00 92.25 348 TYR A C 1
ATOM 2609 O O . TYR A 1 348 ? -21.121 -9.476 29.428 1.00 92.25 348 TYR A O 1
ATOM 2617 N N . THR A 1 349 ? -20.240 -10.514 27.644 1.00 89.56 349 THR A N 1
ATOM 2618 C CA . THR A 1 349 ? -21.503 -11.135 27.199 1.00 89.56 349 THR A CA 1
ATOM 2619 C C . THR A 1 349 ? -21.534 -12.655 27.336 1.00 89.56 349 THR A C 1
ATOM 2621 O O . THR A 1 349 ? -22.557 -13.208 27.743 1.00 89.56 349 THR A O 1
ATOM 2624 N N . TRP A 1 350 ? -20.433 -13.343 27.024 1.00 76.62 350 TRP A N 1
ATOM 2625 C CA . TRP A 1 350 ? -20.413 -14.804 26.894 1.00 76.62 350 TRP A CA 1
ATOM 2626 C C . TRP A 1 350 ? -19.682 -15.516 28.030 1.00 76.62 350 TRP A C 1
ATOM 2628 O O . TRP A 1 350 ? -20.081 -16.621 28.391 1.00 76.62 350 TRP A O 1
ATOM 2638 N N . LYS A 1 351 ? -18.670 -14.902 28.658 1.00 67.94 351 LYS A N 1
ATOM 2639 C CA . LYS A 1 351 ? -17.910 -15.563 29.740 1.00 67.94 351 LYS A CA 1
ATOM 2640 C C . LYS A 1 351 ? -18.728 -15.923 30.985 1.00 67.94 351 LYS A C 1
ATOM 2642 O O . LYS A 1 351 ? -18.318 -16.819 31.722 1.00 67.94 351 LYS A O 1
ATOM 2647 N N . ASP A 1 352 ? -19.871 -15.271 31.191 1.00 64.44 352 ASP A N 1
ATOM 2648 C CA . ASP A 1 352 ? -20.791 -15.541 32.302 1.00 64.44 352 ASP A CA 1
ATOM 2649 C C . ASP A 1 352 ? -22.039 -16.358 31.894 1.00 64.44 352 ASP A C 1
ATOM 2651 O O . ASP A 1 352 ? -22.867 -16.659 32.760 1.00 64.44 352 ASP A O 1
ATOM 2655 N N . ARG A 1 353 ? -22.205 -16.737 30.612 1.00 61.38 353 ARG A N 1
ATOM 2656 C CA . ARG A 1 353 ? -23.318 -17.605 30.178 1.00 61.38 353 ARG A CA 1
ATOM 2657 C C . ARG A 1 353 ? -23.075 -19.039 30.657 1.00 61.38 353 ARG A C 1
ATOM 2659 O O . ARG A 1 353 ? -22.038 -19.636 30.372 1.00 61.38 353 ARG A O 1
ATOM 2666 N N . ASP A 1 354 ? -24.035 -19.591 31.398 1.00 57.84 354 ASP A N 1
ATOM 2667 C CA . ASP A 1 354 ? -24.001 -20.989 31.826 1.00 57.84 354 ASP A CA 1
ATOM 2668 C C . ASP A 1 354 ? -24.229 -21.877 30.585 1.00 57.84 354 ASP A C 1
ATOM 2670 O O . ASP A 1 354 ? -25.203 -21.653 29.865 1.00 57.84 354 ASP A O 1
ATOM 2674 N N . PRO A 1 355 ? -23.387 -22.890 30.299 1.00 55.72 355 PRO A N 1
ATOM 2675 C CA . PRO A 1 355 ? -23.607 -23.810 29.177 1.00 55.72 355 PRO A CA 1
ATOM 2676 C C . PRO A 1 355 ? -24.947 -24.567 29.254 1.00 55.72 355 PRO A C 1
ATOM 2678 O O . PRO A 1 355 ? -25.342 -25.208 28.287 1.00 55.72 355 PRO A O 1
ATOM 2681 N N . THR A 1 356 ? -25.667 -24.490 30.378 1.00 55.53 356 THR A N 1
ATOM 2682 C CA . THR A 1 356 ? -27.026 -25.032 30.534 1.00 55.53 356 THR A CA 1
ATOM 2683 C C . THR A 1 356 ? -28.159 -24.100 30.078 1.00 55.53 356 THR A C 1
ATOM 2685 O O . THR A 1 356 ? -29.314 -24.520 30.105 1.00 55.53 356 THR A O 1
ATOM 2688 N N . ASP A 1 357 ? -27.865 -22.869 29.638 1.00 57.41 357 ASP A N 1
ATOM 2689 C CA . ASP A 1 357 ? -28.865 -21.923 29.107 1.00 57.41 357 ASP A CA 1
ATOM 2690 C C . ASP A 1 357 ? -29.204 -22.150 27.613 1.00 57.41 357 ASP A C 1
ATOM 2692 O O . ASP A 1 357 ? -30.061 -21.453 27.064 1.00 57.41 357 ASP A O 1
ATOM 2696 N N . PHE A 1 358 ? -28.572 -23.123 26.946 1.00 56.97 358 PHE A N 1
ATOM 2697 C CA . PHE A 1 358 ? -28.951 -23.559 25.597 1.00 56.97 358 PHE A CA 1
ATOM 2698 C C . PHE A 1 358 ? -30.105 -24.572 25.680 1.00 56.97 358 PHE A C 1
ATOM 2700 O O . PHE A 1 358 ? -30.052 -25.510 26.476 1.00 56.97 358 PHE A O 1
ATOM 2707 N N . ASP A 1 359 ? -31.165 -24.368 24.889 1.00 54.16 359 ASP A N 1
ATOM 2708 C CA . ASP A 1 359 ? -32.356 -25.228 24.887 1.00 54.16 359 ASP A CA 1
ATOM 2709 C C . ASP A 1 359 ? -31.962 -26.710 24.679 1.00 54.16 359 ASP A C 1
ATOM 2711 O O . ASP A 1 359 ? -31.338 -27.058 23.678 1.00 54.16 359 ASP A O 1
ATOM 2715 N N . GLU A 1 360 ? -32.377 -27.595 25.601 1.00 53.84 360 GLU A N 1
ATOM 2716 C CA . GLU A 1 360 ? -32.084 -29.051 25.630 1.00 53.84 360 GLU A CA 1
ATOM 2717 C C . GLU A 1 360 ? -32.470 -29.819 24.337 1.00 53.84 360 GLU A C 1
ATOM 2719 O O . GLU A 1 360 ? -32.177 -31.008 24.203 1.00 53.84 360 GLU A O 1
ATOM 2724 N N . ASP A 1 361 ? -33.143 -29.173 23.380 1.00 56.28 361 ASP A N 1
ATOM 2725 C CA . ASP A 1 361 ? -33.613 -29.786 22.134 1.00 56.28 361 ASP A CA 1
ATOM 2726 C C . ASP A 1 361 ? -32.529 -29.870 21.032 1.00 56.28 361 ASP A C 1
ATOM 2728 O O . ASP A 1 361 ? -32.706 -30.648 20.090 1.00 56.28 361 ASP A O 1
ATOM 2732 N N . ASP A 1 362 ? -31.395 -29.168 21.180 1.00 53.50 362 ASP A N 1
ATOM 2733 C CA . ASP A 1 362 ? -30.218 -29.242 20.292 1.00 53.50 362 ASP A CA 1
ATOM 2734 C C . ASP A 1 362 ? -28.984 -29.848 21.009 1.00 53.50 362 ASP A C 1
ATOM 2736 O O . ASP A 1 362 ? -27.848 -29.445 20.771 1.00 53.50 362 ASP A O 1
ATOM 2740 N N . GLU A 1 363 ? -29.178 -30.849 21.887 1.00 50.00 363 GLU A N 1
ATOM 2741 C CA . GLU A 1 363 ? -28.075 -31.659 22.445 1.00 50.00 363 GLU A CA 1
ATOM 2742 C C . GLU A 1 363 ? -27.356 -32.448 21.328 1.00 50.00 363 GLU A C 1
ATOM 2744 O O . GLU A 1 363 ? -27.601 -33.636 21.078 1.00 50.00 363 GLU A O 1
ATOM 2749 N N . VAL A 1 364 ? -26.415 -31.799 20.649 1.00 50.38 364 VAL A N 1
ATOM 2750 C CA . VAL A 1 364 ? -25.352 -32.487 19.926 1.00 50.38 364 VAL A CA 1
ATOM 2751 C C . VAL A 1 364 ? -24.398 -33.012 20.996 1.00 50.38 364 VAL A C 1
ATOM 2753 O O . VAL A 1 364 ? -23.590 -32.271 21.536 1.00 50.38 364 VAL A O 1
ATOM 2756 N N . GLN A 1 365 ? -24.523 -34.293 21.359 1.00 50.78 365 GLN A N 1
ATOM 2757 C CA . GLN A 1 365 ? -23.540 -34.965 22.218 1.00 50.78 365 GLN A CA 1
ATOM 2758 C C . GLN A 1 365 ? -22.191 -35.003 21.491 1.00 50.78 365 GLN A C 1
ATOM 2760 O O . GLN A 1 365 ? -21.907 -35.948 20.750 1.00 50.78 365 GLN A O 1
ATOM 2765 N N . LEU A 1 366 ? -21.379 -33.967 21.672 1.00 51.56 366 LEU A N 1
ATOM 2766 C CA . LEU A 1 366 ? -20.004 -33.930 21.209 1.00 51.56 366 LEU A CA 1
ATOM 2767 C C . LEU A 1 366 ? -19.163 -34.768 22.182 1.00 51.56 366 LEU A C 1
ATOM 2769 O O . LEU A 1 366 ? -19.223 -34.623 23.400 1.00 51.56 366 LEU A O 1
ATOM 2773 N N . GLU A 1 367 ? -18.425 -35.743 21.649 1.00 56.59 367 GLU A N 1
ATOM 2774 C CA . GLU A 1 367 ? -17.652 -36.688 22.470 1.00 56.59 367 GLU A CA 1
ATOM 2775 C C . GLU A 1 367 ? -16.367 -36.051 23.050 1.00 56.59 367 GLU A C 1
ATOM 2777 O O . GLU A 1 367 ? -15.714 -36.664 23.903 1.00 56.59 367 GLU A O 1
ATOM 2782 N N . ASP A 1 368 ? -16.012 -34.833 22.618 1.00 62.78 368 ASP A N 1
ATOM 2783 C CA . ASP A 1 368 ? -14.797 -34.111 22.999 1.00 62.78 368 ASP A CA 1
ATOM 2784 C C . ASP A 1 368 ? -15.113 -32.672 23.480 1.00 62.78 368 ASP A C 1
ATOM 2786 O O . ASP A 1 368 ? -15.597 -31.860 22.692 1.00 62.78 368 ASP A O 1
ATOM 2790 N N . PRO A 1 369 ? -14.778 -32.308 24.736 1.00 59.66 369 PRO A N 1
ATOM 2791 C CA . PRO A 1 369 ? -14.946 -30.950 25.271 1.00 59.66 369 PRO A CA 1
ATOM 2792 C C . PRO A 1 369 ? -14.234 -29.850 24.468 1.00 59.66 369 PRO A C 1
ATOM 2794 O O . PRO A 1 369 ? -14.517 -28.670 24.659 1.00 59.66 369 PRO A O 1
ATOM 2797 N N . SER A 1 370 ? -13.262 -30.208 23.621 1.00 65.50 370 SER A N 1
ATOM 2798 C CA . SER A 1 370 ? -12.611 -29.251 22.721 1.00 65.50 370 SER A CA 1
ATOM 2799 C C . SER A 1 370 ? -13.462 -28.889 21.500 1.00 65.50 370 SER A C 1
ATOM 2801 O O . SER A 1 370 ? -13.386 -27.750 21.054 1.00 65.50 370 SER A O 1
ATOM 2803 N N . GLU A 1 371 ? -14.314 -29.796 21.010 1.00 67.19 371 GLU A N 1
ATOM 2804 C CA . GLU A 1 371 ? -15.221 -29.520 19.885 1.00 67.19 371 GLU A CA 1
ATOM 2805 C C . GLU A 1 371 ? -16.395 -28.621 20.316 1.00 67.19 371 GLU A C 1
ATOM 2807 O O . GLU A 1 371 ? -16.779 -27.727 19.566 1.00 67.19 371 GLU A O 1
ATOM 2812 N N . GLU A 1 372 ? -16.904 -28.784 21.547 1.00 65.88 372 GLU A N 1
ATOM 2813 C CA . GLU A 1 372 ? -17.953 -27.913 22.120 1.00 65.88 372 GLU A CA 1
ATOM 2814 C C . GLU A 1 372 ? -17.476 -26.458 22.259 1.00 65.88 372 GLU A C 1
ATOM 2816 O O . GLU A 1 372 ? -18.206 -25.516 21.951 1.00 65.88 372 GLU A O 1
ATOM 2821 N N . ASN A 1 373 ? -16.225 -26.265 22.687 1.00 72.62 373 ASN A N 1
ATOM 2822 C CA . ASN A 1 373 ? -15.657 -24.932 22.881 1.00 72.62 373 ASN A CA 1
ATOM 2823 C C . ASN A 1 373 ? -15.418 -24.205 21.543 1.00 72.62 373 ASN A C 1
ATOM 2825 O O . ASN A 1 373 ? -15.642 -23.000 21.448 1.00 72.62 373 ASN A O 1
ATOM 2829 N N . ASP A 1 374 ? -15.023 -24.938 20.497 1.00 82.19 374 ASP A N 1
ATOM 2830 C CA . ASP A 1 374 ? -14.844 -24.385 19.149 1.00 82.19 374 ASP A CA 1
ATOM 2831 C C . ASP A 1 374 ? -16.184 -23.960 18.513 1.00 82.19 374 ASP A C 1
ATOM 2833 O O . ASP A 1 374 ? -16.240 -22.968 17.781 1.00 82.19 374 ASP A O 1
ATOM 2837 N N . GLU A 1 375 ? -17.275 -24.689 18.773 1.00 83.56 375 GLU A N 1
ATOM 2838 C CA . GLU A 1 375 ? -18.614 -24.335 18.285 1.00 83.56 375 GLU A CA 1
ATOM 2839 C C . GLU A 1 375 ? -19.158 -23.079 18.979 1.00 83.56 375 GLU A C 1
ATOM 2841 O O . GLU A 1 375 ? -19.616 -22.158 18.299 1.00 83.56 375 GLU A O 1
ATOM 2846 N N . MET A 1 376 ? -19.013 -22.982 20.306 1.00 83.06 376 MET A N 1
ATOM 2847 C CA . MET A 1 376 ? -19.387 -21.779 21.061 1.00 83.06 376 MET A CA 1
ATOM 2848 C C . MET A 1 376 ? -18.610 -20.539 20.605 1.00 83.06 376 MET A C 1
ATOM 2850 O O . MET A 1 376 ? -19.210 -19.486 20.386 1.00 83.06 376 MET A O 1
ATOM 2854 N N . ASP A 1 377 ? -17.298 -20.663 20.390 1.00 86.94 377 ASP A N 1
ATOM 2855 C CA . ASP A 1 377 ? -16.474 -19.567 19.872 1.00 86.94 377 ASP A CA 1
ATOM 2856 C C . ASP A 1 377 ? -16.930 -19.122 18.472 1.00 86.94 377 ASP A C 1
ATOM 2858 O O . ASP A 1 377 ? -16.882 -17.934 18.142 1.00 86.94 377 ASP A O 1
ATOM 2862 N N . ASN A 1 378 ? -17.380 -20.053 17.624 1.00 90.00 378 ASN A N 1
ATOM 2863 C CA . ASN A 1 378 ? -17.908 -19.715 16.303 1.00 90.00 378 ASN A CA 1
ATOM 2864 C C . ASN A 1 378 ? -19.258 -18.995 16.388 1.00 90.00 378 ASN A C 1
ATOM 2866 O O . ASN A 1 378 ? -19.429 -17.993 15.695 1.00 90.00 378 ASN A O 1
ATOM 2870 N N . LEU A 1 379 ? -20.165 -19.437 17.261 1.00 91.50 379 LEU A N 1
ATOM 2871 C CA . LEU A 1 379 ? -21.448 -18.766 17.491 1.00 91.50 379 LEU A CA 1
ATOM 2872 C C . LEU A 1 379 ? -21.255 -17.343 18.028 1.00 91.50 379 LEU A C 1
ATOM 2874 O O . LEU A 1 379 ? -21.862 -16.407 17.512 1.00 91.50 379 LEU A O 1
ATOM 2878 N N . ALA A 1 380 ? -20.358 -17.155 19.001 1.00 92.81 380 ALA A N 1
ATOM 2879 C CA . ALA A 1 380 ? -20.034 -15.834 19.538 1.00 92.81 380 ALA A CA 1
ATOM 2880 C C . ALA A 1 380 ? -19.472 -14.901 18.450 1.00 92.81 380 ALA A C 1
ATOM 2882 O O . ALA A 1 380 ? -19.834 -13.726 18.371 1.00 92.81 380 ALA A O 1
ATOM 2883 N N . ARG A 1 381 ? -18.609 -15.418 17.565 1.00 94.50 381 ARG A N 1
ATOM 2884 C CA . ARG A 1 381 ? -18.075 -14.650 16.426 1.00 94.50 381 ARG A CA 1
ATOM 2885 C C . ARG A 1 381 ? -19.152 -14.282 15.411 1.00 94.50 381 ARG A C 1
ATOM 2887 O O . ARG A 1 381 ? -19.108 -13.173 14.876 1.00 94.50 381 ARG A O 1
ATOM 2894 N N . GLU A 1 382 ? -20.080 -15.191 15.126 1.00 94.94 382 GLU A N 1
ATOM 2895 C CA . GLU A 1 382 ? -21.204 -14.941 14.221 1.00 94.94 382 GLU A CA 1
ATOM 2896 C C . GLU A 1 382 ? -22.137 -13.867 14.792 1.00 94.94 382 GLU A C 1
ATOM 2898 O O . GLU A 1 382 ? -22.403 -12.884 14.099 1.00 94.94 382 GLU A O 1
ATOM 2903 N N . GLU A 1 383 ? -22.527 -13.979 16.067 1.00 95.75 383 GLU A N 1
ATOM 2904 C CA . GLU A 1 383 ? -23.363 -12.986 16.758 1.00 95.75 383 GLU A CA 1
ATOM 2905 C C . GLU A 1 383 ? -22.684 -11.607 16.782 1.00 95.75 383 GLU A C 1
ATOM 2907 O O . GLU A 1 383 ? -23.284 -10.610 16.377 1.00 95.75 383 GLU A O 1
ATOM 2912 N N . PHE A 1 384 ? -21.403 -11.533 17.159 1.00 96.69 384 PHE A N 1
ATOM 2913 C CA . PHE A 1 384 ? -20.659 -10.273 17.120 1.00 96.69 384 PHE A CA 1
ATOM 2914 C C . PHE A 1 384 ? -20.616 -9.676 15.708 1.00 96.69 384 PHE A C 1
ATOM 2916 O O . PHE A 1 384 ? -20.852 -8.483 15.523 1.00 96.69 384 PHE A O 1
ATOM 2923 N N . SER A 1 385 ? -20.350 -10.498 14.691 1.00 96.44 385 SER A N 1
ATOM 2924 C CA . SER A 1 385 ? -20.292 -10.041 13.299 1.00 96.44 385 SER A CA 1
ATOM 2925 C C . SER A 1 385 ? -21.642 -9.509 12.808 1.00 96.44 385 SER A C 1
ATOM 2927 O O . SER A 1 385 ? -21.674 -8.545 12.040 1.00 96.44 385 SER A O 1
ATOM 2929 N N . GLU A 1 386 ? -22.756 -10.096 13.254 1.00 96.69 386 GLU A N 1
ATOM 2930 C CA . GLU A 1 386 ? -24.107 -9.585 13.001 1.00 96.69 386 GLU A CA 1
ATOM 2931 C C . GLU A 1 386 ? -24.325 -8.212 13.636 1.00 96.69 386 GLU A C 1
ATOM 2933 O O . GLU A 1 386 ? -24.718 -7.280 12.932 1.00 96.69 386 GLU A O 1
ATOM 2938 N N . LEU A 1 387 ? -23.983 -8.054 14.916 1.00 96.88 387 LEU A N 1
ATOM 2939 C CA . LEU A 1 387 ? -24.109 -6.780 15.628 1.00 96.88 387 LEU A CA 1
ATOM 2940 C C . LEU A 1 387 ? -23.269 -5.673 14.981 1.00 96.88 387 LEU A C 1
ATOM 2942 O O . LEU A 1 387 ? -23.738 -4.547 14.806 1.00 96.88 387 LEU A O 1
ATOM 2946 N N . VAL A 1 388 ? -22.037 -5.985 14.567 1.00 96.94 388 VAL A N 1
ATOM 2947 C CA . VAL A 1 388 ? -21.192 -5.016 13.859 1.00 96.94 388 VAL A CA 1
ATOM 2948 C C . VAL A 1 388 ? -21.807 -4.654 12.510 1.00 96.94 388 VAL A C 1
ATOM 2950 O O . VAL A 1 388 ? -21.879 -3.471 12.185 1.00 96.94 388 VAL A O 1
ATOM 2953 N N . ARG A 1 389 ? -22.315 -5.622 11.737 1.00 95.62 389 ARG A N 1
ATOM 2954 C CA . ARG A 1 389 ? -23.020 -5.342 10.473 1.00 95.62 389 ARG A CA 1
ATOM 2955 C C . ARG A 1 389 ? -24.212 -4.407 10.668 1.00 95.62 389 ARG A C 1
ATOM 2957 O O . ARG A 1 389 ? -24.395 -3.492 9.867 1.00 95.62 389 ARG A O 1
ATOM 2964 N N . GLU A 1 390 ? -24.994 -4.609 11.724 1.00 95.25 390 GLU A N 1
ATOM 2965 C CA . GLU A 1 390 ? -26.110 -3.727 12.072 1.00 95.25 390 GLU A CA 1
ATOM 2966 C C . GLU A 1 390 ? -25.628 -2.315 12.422 1.00 95.25 390 GLU A C 1
ATOM 2968 O O . GLU A 1 390 ? -26.142 -1.343 11.868 1.00 95.25 390 GLU A O 1
ATOM 2973 N N . ALA A 1 391 ? -24.582 -2.188 13.244 1.00 93.81 391 ALA A N 1
ATOM 2974 C CA . ALA A 1 391 ? -23.977 -0.896 13.575 1.00 93.81 391 ALA A CA 1
ATOM 2975 C C . ALA A 1 391 ? -23.412 -0.170 12.336 1.00 93.81 391 ALA A C 1
ATOM 2977 O O . ALA A 1 391 ? -23.452 1.059 12.246 1.00 93.81 391 ALA A O 1
ATOM 2978 N N . MET A 1 392 ? -22.906 -0.924 11.357 1.00 93.81 392 MET A N 1
ATOM 2979 C CA . MET A 1 392 ? -22.366 -0.390 10.105 1.00 93.81 392 MET A CA 1
ATOM 2980 C C . MET A 1 392 ? -23.450 -0.017 9.081 1.00 93.81 392 MET A C 1
ATOM 2982 O O . MET A 1 392 ? -23.164 0.751 8.159 1.00 93.81 392 MET A O 1
ATOM 2986 N N . ALA A 1 393 ? -24.687 -0.509 9.220 1.00 89.06 393 ALA A N 1
ATOM 2987 C CA . ALA A 1 393 ? -25.773 -0.257 8.267 1.00 89.06 393 ALA A CA 1
ATOM 2988 C C . ALA A 1 393 ? -26.179 1.227 8.184 1.00 89.06 393 ALA A C 1
ATOM 2990 O O . ALA A 1 393 ? -26.630 1.686 7.132 1.00 89.06 393 ALA A O 1
ATOM 2991 N N . ASP A 1 394 ? -25.969 1.978 9.267 1.00 78.56 394 ASP A N 1
ATOM 2992 C CA . ASP A 1 394 ? -26.298 3.403 9.367 1.00 78.56 394 ASP A CA 1
ATOM 2993 C C . ASP A 1 394 ? -25.174 4.334 8.872 1.00 78.56 394 ASP A C 1
ATOM 2995 O O . ASP A 1 394 ? -25.359 5.554 8.789 1.00 78.56 394 ASP A O 1
ATOM 2999 N N . ILE A 1 395 ? -24.004 3.791 8.520 1.00 80.44 395 ILE A N 1
ATOM 3000 C CA . ILE A 1 395 ? -22.873 4.584 8.030 1.00 80.44 395 ILE A CA 1
ATOM 3001 C C . ILE A 1 395 ? -23.046 4.872 6.536 1.00 80.44 395 ILE A C 1
ATOM 3003 O O . ILE A 1 395 ? -23.169 3.970 5.706 1.00 80.44 395 ILE A O 1
ATOM 3007 N N . ASP A 1 396 ? -23.008 6.158 6.178 1.00 76.44 396 ASP A N 1
ATOM 3008 C CA . ASP A 1 396 ? -23.044 6.591 4.783 1.00 76.44 396 ASP A CA 1
ATOM 3009 C C . ASP A 1 396 ? -21.778 6.131 4.046 1.00 76.44 396 ASP A C 1
ATOM 3011 O O . ASP A 1 396 ? -20.709 6.734 4.179 1.00 76.44 396 ASP A O 1
ATOM 3015 N N . ARG A 1 397 ? -21.911 5.076 3.233 1.00 74.94 397 ARG A N 1
ATOM 3016 C CA . ARG A 1 397 ? -20.826 4.517 2.407 1.00 74.94 397 ARG A CA 1
ATOM 3017 C C . ARG A 1 397 ? -20.222 5.549 1.445 1.00 74.94 397 ARG A C 1
ATOM 3019 O O . ARG A 1 397 ? -19.079 5.393 1.039 1.00 74.94 397 ARG A O 1
ATOM 3026 N N . LEU A 1 398 ? -20.953 6.613 1.091 1.00 63.97 398 LEU A N 1
ATOM 3027 C CA . LEU A 1 398 ? -20.461 7.684 0.211 1.00 63.97 398 LEU A CA 1
ATOM 3028 C C . LEU A 1 398 ? -19.542 8.683 0.929 1.00 63.97 398 LEU A C 1
ATOM 3030 O O . LEU A 1 398 ? -18.942 9.532 0.272 1.00 63.97 398 LEU A O 1
ATOM 3034 N N . SER A 1 399 ? -19.451 8.605 2.260 1.00 70.38 399 SER A N 1
ATOM 3035 C CA . SER A 1 399 ? -18.569 9.447 3.077 1.00 70.38 399 SER A CA 1
ATOM 3036 C C . SER A 1 399 ? -17.172 8.851 3.303 1.00 70.38 399 SER A C 1
ATOM 3038 O O . SER A 1 399 ? -16.345 9.489 3.963 1.00 70.38 399 SER A O 1
ATOM 3040 N N . LEU A 1 400 ? -16.928 7.646 2.770 1.00 68.56 400 LEU A N 1
ATOM 3041 C CA . LEU A 1 400 ? -15.679 6.895 2.892 1.00 68.56 400 LEU A CA 1
ATOM 3042 C C . LEU A 1 400 ? -14.630 7.338 1.882 1.00 68.56 400 LEU A C 1
ATOM 3044 O O . LEU A 1 400 ? -14.952 7.502 0.684 1.00 68.56 400 LEU A O 1
#

Secondary structure (DSSP, 8-state):
-------------SS-EEEEETTTTEEEEEEEETTEEEEEEEEEPPTTS-HHHHHHHHHHHHHHHHHHHHHHHHHHHHHTT-SS-PSTTSHHHHHHHHHHTHHHHHHHHH----TTS--SSHHHHHHHHHHHHHHHHT-HHHHHHHHHHHHHHHHHHHHHHHT--STTGGGGGG---SS--HHHHHHHHHHHHH-TTTTHHHHHHHS-HHHHHHHHHHHHHHHHHHHHHHH-S-GGGHHHHHHHHS----HHHHHHHHHHHTT--HHHHHHHHHHHHHHHHTT--S-HHHHHHHHHHHHHHHTT-TT-HHHHHHTT-S-SS-TTSHHHHHHHHHHHHHHHHHHHHHHHHTTT--GGGS-GGG----SSHHHHHHHHHHHHHHHHHHHHHHHHHTS-GGG-

Foldseek 3Di:
DDDDDPDPPDDDQQWWAWDQDLVQQWIKIKGAFLVGIDIDTLDRQDPPPDSVVSNVLSHQLRVLVRQLRVLLVCLLAEQVVDPDCPDPPDPNVLSVVLLVCLVCLLVCLCCLDDLVDADPRSNSNSSSSNSVSVVVSVDPRSSVSVSVVSVVSNVLSVCLSQFNCPDNVSSLLQGHHLAAHLVLLVVLLVLCLVALQPSLSVLSGPGRLLSNQLNLLLLLLLLLVLLCVQLVDDSLCLLVVLCVVPNADNPLSSQSNVVVVVPDHSSRSSSVQLVQLLCVVVVHQPDPPVLVVLVVVLVVVCVVPVPCPPVSVVSNDSGPANSSRRSSRSSRRSSRSSVSSLSSSCVRPPVPDDPVVPPPPPPPPDVDPVVVVVVSVVVSSVVSSVSSSVSSVPDDSVRD

Radius of gyration: 26.08 Å; chains: 1; bounding box: 75×61×70 Å

Sequence (400 aa):
MAGLSSARMGDTPCVTRYYFDSDRRQLLATWDTGVGGHAIRVADIPTDLEIEPGVGIGVALASRLTGLSEAAWRTYTHGGRFTEPGELNTEAWRLLEDRKDFDDVAKTIAEPGDPHDQPYSPVLANAQGAGHILSELASSAVTDAVLHEVEIELSAVTDAELGDLHGRAAQAVALTRCSGSPTQVQAAWDLLEDDPLRSQASMKTSLDPTSACVAAAAWLRGAAHVAADESGTHWTQIVVEADDIEALPVMSPLEVLRRLDDGASPTQAVTALIADAQRVADGLVPDLDGLKHRLAALDSLIDRAPKSRDALIEEAQLCLLDPTRPGPDLLEDLLLGIWGCFLVWNEYTWKDRDPTDFDEDDEVQLEDPSEENDEMDNLAREEFSELVREAMADIDRLSL